Protein 1EYQ (pdb70)

Nearest PDB structures (foldseek):
  1eyp-assembly1_A  TM=1.001E+00  e=5.821E-42  Medicago sativa
  6cjn-assembly2_B  TM=1.002E+00  e=1.752E-41  Medicago sativa
  6cjo-assembly2_B  TM=1.001E+00  e=3.315E-41  Medicago sativa
  1jx1-assembly3_C  TM=9.988E-01  e=2.481E-41  Medicago sativa
  1jx0-assembly1_A  TM=1.001E+00  e=5.451E-39  Medicago sativa

Solvent-accessible surface area: 17528 Å² total; per-residue (Å²): 132,49,86,47,35,84,12,78,143,22,97,0,50,24,80,24,78,3,56,56,50,55,73,37,1,13,0,0,0,7,4,56,44,26,68,98,88,158,75,88,110,52,56,40,6,0,10,0,0,4,0,11,69,90,0,35,81,14,3,26,74,5,15,109,65,60,51,31,128,68,0,70,140,31,76,5,0,6,36,4,0,3,48,2,22,1,1,1,6,1,10,2,0,1,34,107,98,26,32,0,62,99,21,1,149,100,21,38,78,79,0,32,62,35,1,128,66,25,44,22,67,38,116,48,4,38,120,10,9,92,102,0,11,85,16,0,116,114,29,73,0,50,82,16,0,0,0,7,1,24,5,8,14,35,0,14,1,0,0,3,33,7,114,69,52,70,42,27,127,176,39,66,20,68,0,78,2,30,13,0,2,22,0,1,0,36,33,13,0,1,77,138,8,144,44,48,42,0,26,141,28,0,2,66,38,0,16,52,29,4,77,172,122,34,88,57,36,85,13,78,146,20,107,0,46,27,94,22,82,4,73,52,44,55,69,35,1,16,0,0,0,7,7,53,53,31,95,89,77,162,80,76,107,32,62,36,11,0,7,0,0,4,0,13,73,93,0,19,79,11,4,25,67,10,17,117,72,65,51,29,124,69,0,71,139,31,77,6,0,4,37,3,0,2,49,2,22,1,1,2,5,1,4,1,0,1,38,118,102,24,28,0,62,97,21,1,140,118,20,36,84,58,0,29,60,28,0,128,57,28,41,24,67,38,115,49,4,39,117,9,9,95,101,0,13,85,16,0,110,117,31,76,1,60,86,18,1,0,0,7,0,31,6,4,15,39,0,13,0,0,0,3,36,7,124,69,53,64,33,25,127,159,39,67,18,73,1,85,3,30,12,0,2,21,0,0,0,38,31,14,1,0,77,133,12,136,42,50,40,0,23,137,28,0,2,66,33,0,22,56,18,2,90,137

Radius of gyration: 22.25 Å; Cα contacts (8 Å, |Δi|>4): 937; chains: 2; bounding box: 48×64×59 Å

Organism: Medicago sativa (NCBI:txid3879)

Secondary structure (DSSP, 8-state):
----EEETTEEE-SEEE-TTT--EEEEEEEEEEEEEETTEEEEEEEEEEEEETTHHHHHHHHHTT--HHHHHT-HHHHHHHHH-SS-EEEEEEESS-EEHHHHHHHHHHHHHHHHHHTT---HHHHHHHHHHHHHHTT-EE-TT-EEEEEEETTTEEEEEEESSSSPPSS-SEEEE-HHHHHHHHHHHHSTT----HHHHHHHHHHHHHHH-/----EEETTEEE-SEEE-TTT--EEEEEEEEEEE--BTTB--EEEEEEEEEETTHHHHHHHHHTT--HHHHHT-HHHHHHHHHSSS-EEEEEEESS-EEHHHHHHHHHHHHHHHHHHTT--SHHHHHHHHHHHHHHTT-EE-TT-EEEEEEETTTEEEEEEESSSSPPSS-SEEEE-HHHHHHHHHHHHSTT----HHHHHHHHHHHHHHT-

Foldseek 3Di:
DQQWDADLNQIGGQKDAALAPRFIWGWLFKAFQADQDPNRGDTWKIKTKTWTPCLLVQLLVPPAPPALVRLLVDQVNVVCRLLPQTKMKMKIFTPAKDALLRVLVVLLVQLQCVCVVVVHCDPLNVVLSVVVSVLRHVGIHHGQKMWMWIQHSQQKTFIQTGNHRDGDSDTSDIRRGNSSSSSNVCCVQHPPNPDCRSSSSNSNRSNVSSND/DFAWDADLNAIGGQKDAALAPRFIWGWLAKAFDADADPRRGDTWKIKTKTWTLCLLVQLLVPCAPPALVRQLPDLVSVVCRLLPQTKMKMKIFTQAKFQLLRVVVVLLVQLQVVCVVVPNCDPLNVVLSVQVNVLRHVGIHHGQKMWMWIQHSQQKTFIATGNHRDHDSDTSDIRRGNSSSRSNVCCVPHPPNPPCRSSSSNSHPSNVSSND

InterPro domains:
  IPR016087 Chalcone isomerase [PF02431] (10-212)
  IPR016088 Chalcone isomerase, 3-layer sandwich [G3DSA:3.50.70.10] (10-191)
  IPR016089 Chalcone isomerase, orthogonal bundle domain superfamily [G3DSA:1.10.890.20] (58-211)
  IPR036298 Chalcone isomerase superfamily [SSF54626] (5-214)
  IPR044164 Chalcone--flavonone isomerase [PTHR28039] (2-215)

Sequence (424 aa):
SITAITVENLEYPAVVTSPVTGKSYFLGGAGERGLTIEGNFIKFTAIGVYLEDIAVASLAAKWKGKSSEELLETLDFYRDIISGPFEKLIRGSKIRELSGPEYSRKVMENCVAHLKSVGTYGDAEAEAMQKFAEAFKPVNFPPGASVFYRQSPDGILGLSFSPDTSIPEKEAALIENKAVSSAVLETMIGEHAVSPDLKRCLAARLPALLNESITAITVENLEYPAVVTSPVTGKSYFLGGAGERGLTIEGNFIKFTAIGVYLEDIAVASLAAKWKGKSSEELLETLDFYRDIISGPFEKLIRGSKIRELSGPEYSRKVMENCVAHLKSVGTYGDAEAEAMQKFAEAFKPVNFPPGASVFYRQSPDGILGLSFSPDTSIPEKEAALIENKAVSSAVLETMIGEHAVSPDLKRCLAARLPALLNE

CATH classification: 1.10.890.20 (+1 more: 3.50.70.10)

Structure (mmCIF, N/CA/C/O backbone):
data_1EYQ
#
_entry.id   1EYQ
#
_cell.length_a   88.624
_cell.length_b   88.624
_cell.length_c   350.369
_cell.angle_alpha   90.00
_cell.angle_beta   90.00
_cell.angle_gamma   120.00
#
_symmetry.space_group_name_H-M   'P 65 2 2'
#
loop_
_entity.id
_entity.type
_entity.pdbx_description
1 polymer 'CHALCONE-FLAVONONE ISOMERASE 1'
2 non-polymer 'SULFATE ION'
3 non-polymer NARINGENIN
4 water water
#
loop_
_atom_site.group_PDB
_atom_site.id
_atom_site.type_symbol
_atom_site.label_atom_id
_atom_site.label_alt_id
_atom_site.label_comp_id
_atom_site.label_asym_id
_atom_site.label_entity_id
_atom_site.label_seq_id
_atom_site.pdbx_PDB_ins_code
_atom_site.Cartn_x
_atom_site.Cartn_y
_atom_site.Cartn_z
_atom_site.occupancy
_atom_site.B_iso_or_equiv
_atom_site.auth_seq_id
_atom_site.auth_comp_id
_atom_site.auth_asym_id
_atom_site.auth_atom_id
_atom_site.pdbx_PDB_model_num
ATOM 1 N N . SER A 1 4 ? 0.637 21.623 48.600 1.00 67.80 4 SER A N 1
ATOM 2 C CA . SER A 1 4 ? 1.205 22.987 48.386 1.00 67.75 4 SER A CA 1
ATOM 3 C C . SER A 1 4 ? 2.569 22.924 47.696 1.00 67.57 4 SER A C 1
ATOM 4 O O . SER A 1 4 ? 3.457 23.749 47.948 1.00 67.60 4 SER A O 1
ATOM 7 N N . ILE A 1 5 ? 2.718 21.924 46.829 1.00 67.22 5 ILE A N 1
ATOM 8 C CA . ILE A 1 5 ? 3.933 21.713 46.044 1.00 66.80 5 ILE A CA 1
ATOM 9 C C . ILE A 1 5 ? 3.731 22.543 44.776 1.00 66.40 5 ILE A C 1
ATOM 10 O O . ILE A 1 5 ? 2.987 22.154 43.877 1.00 66.38 5 ILE A O 1
ATOM 15 N N . THR A 1 6 ? 4.382 23.700 44.723 1.00 65.89 6 THR A N 1
ATOM 16 C CA . THR A 1 6 ? 4.247 24.615 43.594 1.00 65.37 6 THR A CA 1
ATOM 17 C C . THR A 1 6 ? 5.149 24.331 42.402 1.00 65.02 6 THR A C 1
ATOM 18 O O . THR A 1 6 ? 5.990 23.432 42.429 1.00 64.94 6 THR A O 1
ATOM 22 N N . ALA A 1 7 ? 4.947 25.113 41.347 1.00 64.56 7 ALA A N 1
ATOM 23 C CA . ALA A 1 7 ? 5.747 25.001 40.141 1.00 64.14 7 ALA A CA 1
ATOM 24 C C . ALA A 1 7 ? 6.848 26.040 40.294 1.00 63.80 7 ALA A C 1
ATOM 25 O O . ALA A 1 7 ? 6.735 26.954 41.114 1.00 63.75 7 ALA A O 1
ATOM 27 N N . ILE A 1 8 ? 7.917 25.894 39.524 1.00 63.43 8 ILE A N 1
ATOM 28 C CA . ILE A 1 8 ? 9.020 26.841 39.589 1.00 63.05 8 ILE A CA 1
ATOM 29 C C . ILE A 1 8 ? 9.397 27.283 38.186 1.00 62.84 8 ILE A C 1
ATOM 30 O O . ILE A 1 8 ? 9.495 26.467 37.272 1.00 62.74 8 ILE A O 1
ATOM 35 N N . THR A 1 9 ? 9.598 28.581 38.015 1.00 62.62 9 THR A N 1
ATOM 36 C CA . THR A 1 9 ? 9.984 29.104 36.716 1.00 62.45 9 THR A CA 1
ATOM 37 C C . THR A 1 9 ? 11.393 29.664 36.802 1.00 62.27 9 THR A C 1
ATOM 38 O O . THR A 1 9 ? 11.708 30.455 37.689 1.00 62.24 9 THR A O 1
ATOM 42 N N . VAL A 1 10 ? 12.244 29.225 35.885 1.00 62.10 10 VAL A N 1
ATOM 43 C CA . VAL A 1 10 ? 13.624 29.681 35.835 1.00 61.94 10 VAL A CA 1
ATOM 44 C C . VAL A 1 10 ? 13.863 30.310 34.469 1.00 61.89 10 VAL A C 1
ATOM 45 O O . VAL A 1 10 ? 13.782 29.627 33.448 1.00 61.89 10 VAL A O 1
ATOM 49 N N . GLU A 1 11 ? 14.148 31.608 34.453 1.00 61.82 11 GLU A N 1
ATOM 50 C CA . GLU A 1 11 ? 14.390 32.314 33.201 1.00 61.74 11 GLU A CA 1
ATOM 51 C C . GLU A 1 11 ? 13.310 32.001 32.173 1.00 61.59 11 GLU A C 1
ATOM 52 O O . GLU A 1 11 ? 13.609 31.632 31.039 1.00 61.66 11 GLU A O 1
ATOM 58 N N . ASN A 1 12 ? 12.054 32.132 32.583 1.00 61.41 12 ASN A N 1
ATOM 59 C CA . ASN A 1 12 ? 10.922 31.878 31.698 1.00 61.23 12 ASN A CA 1
ATOM 60 C C . ASN A 1 12 ? 10.728 30.408 31.330 1.00 60.92 12 ASN A C 1
ATOM 61 O O . ASN A 1 12 ? 9.832 30.075 30.559 1.00 60.93 12 ASN A O 1
ATOM 66 N N . LEU A 1 13 ? 11.576 29.536 31.865 1.00 60.46 13 LEU A N 1
ATOM 67 C CA . LEU A 1 13 ? 11.451 28.103 31.612 1.00 60.03 13 LEU A CA 1
ATOM 68 C C . LEU A 1 13 ? 10.690 27.559 32.813 1.00 59.78 13 LEU A C 1
ATOM 69 O O . LEU A 1 13 ? 11.206 27.551 33.930 1.00 59.74 13 LEU A O 1
ATOM 74 N N . GLU A 1 14 ? 9.460 27.115 32.595 1.00 59.52 14 GLU A N 1
ATOM 75 C CA . GLU A 1 14 ? 8.664 26.616 33.705 1.00 59.29 14 GLU A CA 1
ATOM 76 C C . GLU A 1 14 ? 8.818 25.133 33.989 1.00 58.89 14 GLU A C 1
ATOM 77 O O . GLU A 1 14 ? 8.951 24.315 33.078 1.00 58.84 14 GLU A O 1
ATOM 83 N N . TYR A 1 15 ? 8.796 24.811 35.276 1.00 58.40 15 TYR A N 1
ATOM 84 C CA . TYR A 1 15 ? 8.894 23.442 35.750 1.00 58.01 15 TYR A CA 1
ATOM 85 C C . TYR A 1 15 ? 7.618 23.132 36.516 1.00 57.93 15 TYR A C 1
ATOM 86 O O . TYR A 1 15 ? 7.439 23.577 37.647 1.00 57.80 15 TYR A O 1
ATOM 95 N N . PRO A 1 16 ? 6.703 22.379 35.891 1.00 57.97 16 PRO A N 1
ATOM 96 C CA . PRO A 1 16 ? 5.429 22.005 36.514 1.00 58.06 16 PRO A CA 1
ATOM 97 C C . PRO A 1 16 ? 5.666 21.351 37.872 1.00 58.14 16 PRO A C 1
ATOM 98 O O . PRO A 1 16 ? 6.686 20.694 38.081 1.00 58.11 16 PRO A O 1
ATOM 102 N N . ALA A 1 17 ? 4.722 21.532 38.789 1.00 58.25 17 ALA A N 1
ATOM 103 C CA . ALA A 1 17 ? 4.839 20.957 40.123 1.00 58.39 17 ALA A CA 1
ATOM 104 C C . ALA A 1 17 ? 4.872 19.435 40.067 1.00 58.46 17 ALA A C 1
ATOM 105 O O . ALA A 1 17 ? 5.458 18.786 40.932 1.00 58.51 17 ALA A O 1
ATOM 107 N N . VAL A 1 18 ? 4.242 18.872 39.045 1.00 58.58 18 VAL A N 1
ATOM 108 C CA . VAL A 1 18 ? 4.183 17.425 38.882 1.00 58.75 18 VAL A CA 1
ATOM 109 C C . VAL A 1 18 ? 4.296 17.049 37.412 1.00 58.83 18 VAL A C 1
ATOM 110 O O . VAL A 1 18 ? 3.944 17.835 36.535 1.00 58.87 18 VAL A O 1
ATOM 114 N N . VAL A 1 19 ? 4.800 15.850 37.147 1.00 58.92 19 VAL A N 1
ATOM 115 C CA . VAL A 1 19 ? 4.942 15.359 35.782 1.00 59.03 19 VAL A CA 1
ATOM 116 C C . VAL A 1 19 ? 4.863 13.841 35.794 1.00 59.13 19 VAL A C 1
ATOM 117 O O . VAL A 1 19 ? 5.164 13.207 36.808 1.00 59.11 19 VAL A O 1
ATOM 121 N N . THR A 1 20 ? 4.456 13.266 34.666 1.00 59.26 20 THR A N 1
ATOM 122 C CA . THR A 1 20 ? 4.350 11.817 34.529 1.00 59.38 20 THR A CA 1
ATOM 123 C C . THR A 1 20 ? 5.258 11.353 33.395 1.00 59.42 20 THR A C 1
ATOM 124 O O . THR A 1 20 ? 5.264 11.943 32.317 1.00 59.50 20 THR A O 1
ATOM 128 N N . SER A 1 21 ? 6.032 10.301 33.640 1.00 59.49 21 SER A N 1
ATOM 129 C CA . SER A 1 21 ? 6.943 9.784 32.625 1.00 59.51 21 SER A CA 1
ATOM 130 C C . SER A 1 21 ? 6.247 8.942 31.566 1.00 59.51 21 SER A C 1
ATOM 131 O O . SER A 1 21 ? 5.539 7.989 31.884 1.00 59.49 21 SER A O 1
ATOM 134 N N . PRO A 1 22 ? 6.427 9.299 30.287 1.00 59.53 22 PRO A N 1
ATOM 135 C CA . PRO A 1 22 ? 5.805 8.540 29.199 1.00 59.44 22 PRO A CA 1
ATOM 136 C C . PRO A 1 22 ? 6.576 7.232 29.029 1.00 59.35 22 PRO A C 1
ATOM 137 O O . PRO A 1 22 ? 6.142 6.322 28.321 1.00 59.29 22 PRO A O 1
ATOM 141 N N . VAL A 1 23 ? 7.722 7.152 29.701 1.00 59.24 23 VAL A N 1
ATOM 142 C CA . VAL A 1 23 ? 8.586 5.980 29.632 1.00 59.12 23 VAL A CA 1
ATOM 143 C C . VAL A 1 23 ? 8.272 4.924 30.689 1.00 59.03 23 VAL A C 1
ATOM 144 O O . VAL A 1 23 ? 8.253 3.731 30.393 1.00 59.06 23 VAL A O 1
ATOM 148 N N . THR A 1 24 ? 8.019 5.362 31.918 1.00 58.90 24 THR A N 1
ATOM 149 C CA . THR A 1 24 ? 7.748 4.432 33.008 1.00 58.69 24 THR A CA 1
ATOM 150 C C . THR A 1 24 ? 6.345 4.544 33.595 1.00 58.51 24 THR A C 1
ATOM 151 O O . THR A 1 24 ? 5.917 3.675 34.356 1.00 58.54 24 THR A O 1
ATOM 155 N N . GLY A 1 25 ? 5.636 5.612 33.252 1.00 58.25 25 GLY A N 1
ATOM 156 C CA . GLY A 1 25 ? 4.293 5.791 33.775 1.00 57.90 25 GLY A CA 1
ATOM 157 C C . GLY A 1 25 ? 4.290 6.303 35.205 1.00 57.62 25 GLY A C 1
ATOM 158 O O . GLY A 1 25 ? 3.239 6.623 35.764 1.00 57.68 25 GLY A O 1
ATOM 159 N N . LYS A 1 26 ? 5.472 6.383 35.805 1.00 57.25 26 LYS A N 1
ATOM 160 C CA . LYS A 1 26 ? 5.592 6.862 37.174 1.00 56.78 26 LYS A CA 1
ATOM 161 C C . LYS A 1 26 ? 5.354 8.368 37.224 1.00 56.40 26 LYS A C 1
ATOM 162 O O . LYS A 1 26 ? 5.589 9.078 36.243 1.00 56.47 26 LYS A O 1
ATOM 168 N N . SER A 1 27 ? 4.860 8.853 38.357 1.00 55.84 27 SER A N 1
ATOM 169 C CA . SER A 1 27 ? 4.607 10.282 38.512 1.00 55.24 27 SER A CA 1
ATOM 170 C C . SER A 1 27 ? 5.619 10.866 39.491 1.00 54.61 27 SER A C 1
ATOM 171 O O . SER A 1 27 ? 6.023 10.197 40.443 1.00 54.55 27 SER A O 1
ATOM 174 N N . TYR A 1 28 ? 6.032 12.108 39.252 1.00 53.92 28 TYR A N 1
ATOM 175 C CA . TYR A 1 28 ? 7.010 12.759 40.120 1.00 53.08 28 TYR A CA 1
ATOM 176 C C . TYR A 1 28 ? 6.550 14.146 40.541 1.00 52.56 28 TYR A C 1
ATOM 177 O O . TYR A 1 28 ? 5.671 14.743 39.916 1.00 52.53 28 TYR A O 1
ATOM 186 N N . PHE A 1 29 ? 7.155 14.658 41.606 1.00 51.84 29 PHE A N 1
ATOM 187 C CA . PHE A 1 29 ? 6.837 15.992 42.082 1.00 51.21 29 PHE A CA 1
ATOM 188 C C . PHE A 1 29 ? 8.126 16.801 42.004 1.00 50.74 29 PHE A C 1
ATOM 189 O O . PHE A 1 29 ? 9.218 16.260 42.184 1.00 50.60 29 PHE A O 1
ATOM 197 N N . LEU A 1 30 ? 8.003 18.087 41.710 1.00 50.27 30 LEU A N 1
ATOM 198 C CA . LEU A 1 30 ? 9.172 18.951 41.601 1.00 49.82 30 LEU A CA 1
ATOM 199 C C . LEU A 1 30 ? 9.874 19.111 42.945 1.00 49.54 30 LEU A C 1
ATOM 200 O O . LEU A 1 30 ? 9.311 19.671 43.887 1.00 49.44 30 LEU A O 1
ATOM 205 N N . GLY A 1 31 ? 11.106 18.613 43.024 1.00 49.23 31 GLY A N 1
ATOM 206 C CA . GLY A 1 31 ? 11.866 18.724 44.257 1.00 48.92 31 GLY A CA 1
ATOM 207 C C . GLY A 1 31 ? 12.561 20.067 44.333 1.00 48.73 31 GLY A C 1
ATOM 208 O O . GLY A 1 31 ? 12.777 20.617 45.414 1.00 48.72 31 GLY A O 1
ATOM 209 N N . GLY A 1 32 ? 12.904 20.601 43.167 1.00 48.61 32 GLY A N 1
ATOM 210 C CA . GLY A 1 32 ? 13.571 21.885 43.091 1.00 48.42 32 GLY A CA 1
ATOM 211 C C . GLY A 1 32 ? 14.033 22.199 41.681 1.00 48.30 32 GLY A C 1
ATOM 212 O O . GLY A 1 32 ? 14.156 21.306 40.841 1.00 48.08 32 GLY A O 1
ATOM 213 N N . ALA A 1 33 ? 14.278 23.479 41.422 1.00 48.27 33 ALA A N 1
ATOM 214 C CA . ALA A 1 33 ? 14.738 23.938 40.118 1.00 48.30 33 ALA A CA 1
ATOM 215 C C . ALA A 1 33 ? 15.704 25.094 40.314 1.00 48.37 33 ALA A C 1
ATOM 216 O O . ALA A 1 33 ? 15.560 25.884 41.247 1.00 48.48 33 ALA A O 1
ATOM 218 N N . GLY A 1 34 ? 16.694 25.186 39.437 1.00 48.42 34 GLY A N 1
ATOM 219 C CA . GLY A 1 34 ? 17.667 26.252 39.529 1.00 48.50 34 GLY A CA 1
ATOM 220 C C . GLY A 1 34 ? 18.320 26.486 38.181 1.00 48.60 34 GLY A C 1
ATOM 221 O O . GLY A 1 34 ? 17.731 26.209 37.132 1.00 48.47 34 GLY A O 1
ATOM 222 N N . GLU A 1 35 ? 19.550 26.984 38.208 1.00 48.66 35 GLU A N 1
ATOM 223 C CA . GLU A 1 35 ? 20.268 27.255 36.980 1.00 48.81 35 GLU A CA 1
ATOM 224 C C . GLU A 1 35 ? 21.724 26.865 37.061 1.00 48.56 35 GLU A C 1
ATOM 225 O O . GLU A 1 35 ? 22.319 26.835 38.137 1.00 48.49 35 GLU A O 1
ATOM 231 N N . ARG A 1 36 ? 22.294 26.557 35.906 1.00 48.31 36 ARG A N 1
ATOM 232 C CA . ARG A 1 36 ? 23.692 26.184 35.814 1.00 48.10 36 ARG A CA 1
ATOM 233 C C . ARG A 1 36 ? 24.256 26.954 34.648 1.00 48.05 36 ARG A C 1
ATOM 234 O O . ARG A 1 36 ? 23.530 27.321 33.721 1.00 47.90 36 ARG A O 1
ATOM 242 N N . GLY A 1 37 ? 25.553 27.201 34.706 1.00 47.95 37 GLY A N 1
ATOM 243 C CA . GLY A 1 37 ? 26.202 27.934 33.646 1.00 47.99 37 GLY A CA 1
ATOM 244 C C . GLY A 1 37 ? 27.680 27.972 33.926 1.00 47.99 37 GLY A C 1
ATOM 245 O O . GLY A 1 37 ? 28.225 27.045 34.519 1.00 47.95 37 GLY A O 1
ATOM 246 N N . LEU A 1 38 ? 28.328 29.052 33.510 1.00 47.97 38 LEU A N 1
ATOM 247 C CA . LEU A 1 38 ? 29.757 29.190 33.723 1.00 47.98 38 LEU A CA 1
ATOM 248 C C . LEU A 1 38 ? 30.071 30.533 34.361 1.00 47.94 38 LEU A C 1
ATOM 249 O O . LEU A 1 38 ? 29.368 31.521 34.145 1.00 47.77 38 LEU A O 1
ATOM 254 N N . THR A 1 39 ? 31.114 30.554 35.178 1.00 47.97 39 THR A N 1
ATOM 255 C CA . THR A 1 39 ? 31.544 31.794 35.797 1.00 48.05 39 THR A CA 1
ATOM 256 C C . THR A 1 39 ? 32.697 32.254 34.919 1.00 48.04 39 THR A C 1
ATOM 257 O O . THR A 1 39 ? 33.765 31.642 34.902 1.00 48.00 39 THR A O 1
ATOM 261 N N . ILE A 1 40 ? 32.452 33.313 34.160 1.00 48.10 40 ILE A N 1
ATOM 262 C CA . ILE A 1 40 ? 33.452 33.854 33.249 1.00 48.20 40 ILE A CA 1
ATOM 263 C C . ILE A 1 40 ? 33.858 35.241 33.732 1.00 48.15 40 ILE A C 1
ATOM 264 O O . ILE A 1 40 ? 33.030 36.156 33.785 1.00 48.07 40 ILE A O 1
ATOM 269 N N . GLU A 1 41 ? 35.131 35.389 34.085 1.00 48.08 41 GLU A N 1
ATOM 270 C CA . GLU A 1 41 ? 35.644 36.665 34.569 1.00 47.96 41 GLU A CA 1
ATOM 271 C C . GLU A 1 41 ? 34.816 37.137 35.754 1.00 47.62 41 GLU A C 1
ATOM 272 O O . GLU A 1 41 ? 34.394 38.290 35.804 1.00 47.61 41 GLU A O 1
ATOM 278 N N . GLY A 1 42 ? 34.575 36.234 36.700 1.00 47.21 42 GLY A N 1
ATOM 279 C CA . GLY A 1 42 ? 33.805 36.586 37.881 1.00 46.69 42 GLY A CA 1
ATOM 280 C C . GLY A 1 42 ? 32.329 36.848 37.638 1.00 46.35 42 GLY A C 1
ATOM 281 O O . GLY A 1 42 ? 31.622 37.266 38.555 1.00 46.46 42 GLY A O 1
ATOM 282 N N . ASN A 1 43 ? 31.861 36.603 36.415 1.00 45.84 43 ASN A N 1
ATOM 283 C CA . ASN A 1 43 ? 30.458 36.809 36.057 1.00 45.29 43 ASN A CA 1
ATOM 284 C C . ASN A 1 43 ? 29.760 35.479 35.813 1.00 45.05 43 ASN A C 1
ATOM 285 O O . ASN A 1 43 ? 30.271 34.628 35.083 1.00 44.95 43 ASN A O 1
ATOM 290 N N . PHE A 1 44 ? 28.592 35.296 36.421 1.00 44.77 44 PHE A N 1
ATOM 291 C CA . PHE A 1 44 ? 27.856 34.062 36.218 1.00 44.54 44 PHE A CA 1
ATOM 292 C C . PHE A 1 44 ? 27.100 34.142 34.904 1.00 44.28 44 PHE A C 1
ATOM 293 O O . PHE A 1 44 ? 26.204 34.968 34.739 1.00 44.16 44 PHE A O 1
ATOM 301 N N . ILE A 1 45 ? 27.477 33.284 33.967 1.00 44.04 45 ILE A N 1
ATOM 302 C CA . ILE A 1 45 ? 26.825 33.245 32.670 1.00 43.98 45 ILE A CA 1
ATOM 303 C C . ILE A 1 45 ? 25.924 32.016 32.678 1.00 44.04 45 ILE A C 1
ATOM 304 O O . ILE A 1 45 ? 26.402 30.882 32.703 1.00 43.96 45 ILE A O 1
ATOM 309 N N . LYS A 1 46 ? 24.620 32.260 32.685 1.00 44.19 46 LYS A N 1
ATOM 310 C CA . LYS A 1 46 ? 23.632 31.191 32.713 1.00 44.41 46 LYS A CA 1
ATOM 311 C C . LYS A 1 46 ? 23.540 30.499 31.359 1.00 44.31 46 LYS A C 1
ATOM 312 O O . LYS A 1 46 ? 23.489 31.161 30.326 1.00 44.22 46 LYS A O 1
ATOM 318 N N . PHE A 1 47 ? 23.517 29.169 31.376 1.00 44.11 47 PHE A N 1
ATOM 319 C CA . PHE A 1 47 ? 23.410 28.391 30.151 1.00 44.14 47 PHE A CA 1
ATOM 320 C C . PHE A 1 47 ? 22.194 27.484 30.150 1.00 44.13 47 PHE A C 1
ATOM 321 O O . PHE A 1 47 ? 21.664 27.152 29.086 1.00 44.05 47 PHE A O 1
ATOM 329 N N . THR A 1 48 ? 21.743 27.077 31.330 1.00 44.21 48 THR A N 1
ATOM 330 C CA . THR A 1 48 ? 20.590 26.200 31.393 1.00 44.44 48 THR A CA 1
ATOM 331 C C . THR A 1 48 ? 19.872 26.252 32.727 1.00 44.49 48 THR A C 1
ATOM 332 O O . THR A 1 48 ? 20.429 26.671 33.745 1.00 44.53 48 THR A O 1
ATOM 336 N N . ALA A 1 49 ? 18.632 25.829 32.645 1.00 44.62 49 ALA A N 1
ATOM 337 C CA . ALA A 1 49 ? 17.776 25.675 33.808 1.00 44.66 49 ALA A CA 1
ATOM 338 C C . ALA A 1 49 ? 17.813 24.200 34.146 1.00 44.73 49 ALA A C 1
ATOM 339 O O . ALA A 1 49 ? 18.029 23.352 33.271 1.00 44.64 49 ALA A O 1
ATOM 341 N N . ILE A 1 50 ? 17.632 23.894 35.396 1.00 44.80 50 ILE A N 1
ATOM 342 C CA . ILE A 1 50 ? 17.630 22.501 35.823 1.00 45.04 50 ILE A CA 1
ATOM 343 C C . ILE A 1 50 ? 16.547 22.281 36.849 1.00 44.88 50 ILE A C 1
ATOM 344 O O . ILE A 1 50 ? 16.352 23.097 37.749 1.00 44.85 50 ILE A O 1
ATOM 349 N N . GLY A 1 51 ? 15.841 21.174 36.700 1.00 44.82 51 GLY A N 1
ATOM 350 C CA . GLY A 1 51 ? 14.792 20.836 37.637 1.00 44.61 51 GLY A CA 1
ATOM 351 C C . GLY A 1 51 ? 14.951 19.380 38.020 1.00 44.59 51 GLY A C 1
ATOM 352 O O . GLY A 1 51 ? 15.251 18.535 37.175 1.00 44.53 51 GLY A O 1
ATOM 353 N N . VAL A 1 52 ? 14.772 19.086 39.301 1.00 44.48 52 VAL A N 1
ATOM 354 C CA . VAL A 1 52 ? 14.881 17.721 39.780 1.00 44.45 52 VAL A CA 1
ATOM 355 C C . VAL A 1 52 ? 13.527 17.233 40.267 1.00 44.39 52 VAL A C 1
ATOM 356 O O . VAL A 1 52 ? 12.932 17.822 41.170 1.00 44.42 52 VAL A O 1
ATOM 360 N N . TYR A 1 53 ? 13.035 16.167 39.649 1.00 44.36 53 TYR A N 1
ATOM 361 C CA . TYR A 1 53 ? 11.764 15.585 40.053 1.00 44.38 53 TYR A CA 1
ATOM 362 C C . TYR A 1 53 ? 12.019 14.294 40.809 1.00 44.31 53 TYR A C 1
ATOM 363 O O . TYR A 1 53 ? 12.924 13.535 40.473 1.00 44.16 53 TYR A O 1
ATOM 372 N N . LEU A 1 54 ? 11.222 14.057 41.842 1.00 44.38 54 LEU A N 1
ATOM 373 C CA . LEU A 1 54 ? 11.360 12.846 42.630 1.00 44.58 54 LEU A CA 1
ATOM 374 C C . LEU A 1 54 ? 10.067 12.055 42.488 1.00 44.72 54 LEU A C 1
ATOM 375 O O . LEU A 1 54 ? 8.980 12.634 42.499 1.00 44.65 54 LEU A O 1
ATOM 380 N N . GLU A 1 55 ? 10.182 10.740 42.340 1.00 44.92 55 GLU A N 1
ATOM 381 C CA . GLU A 1 55 ? 8.999 9.905 42.202 1.00 45.23 55 GLU A CA 1
ATOM 382 C C . GLU A 1 55 ? 8.118 10.141 43.422 1.00 45.38 55 GLU A C 1
ATOM 383 O O . GLU A 1 55 ? 8.619 10.341 44.528 1.00 45.30 55 GLU A O 1
ATOM 389 N N . ASP A 1 56 ? 6.805 10.133 43.221 1.00 45.67 56 ASP A N 1
ATOM 390 C CA . ASP A 1 56 ? 5.875 10.365 44.320 1.00 45.96 56 ASP A CA 1
ATOM 391 C C . ASP A 1 56 ? 6.178 9.531 45.565 1.00 45.79 56 ASP A C 1
ATOM 392 O O . ASP A 1 56 ? 6.049 10.014 46.690 1.00 45.83 56 ASP A O 1
ATOM 397 N N . ILE A 1 57 ? 6.605 8.290 45.371 1.00 45.59 57 ILE A N 1
ATOM 398 C CA . ILE A 1 57 ? 6.904 7.422 46.505 1.00 45.50 57 ILE A CA 1
ATOM 399 C C . ILE A 1 57 ? 8.107 7.875 47.339 1.00 45.50 57 ILE A C 1
ATOM 400 O O . ILE A 1 57 ? 8.345 7.355 48.428 1.00 45.45 57 ILE A O 1
ATOM 405 N N . ALA A 1 58 ? 8.861 8.847 46.837 1.00 45.47 58 ALA A N 1
ATOM 406 C CA . ALA A 1 58 ? 10.025 9.338 47.569 1.00 45.46 58 ALA A CA 1
ATOM 407 C C . ALA A 1 58 ? 9.636 9.852 48.956 1.00 45.54 58 ALA A C 1
ATOM 408 O O . ALA A 1 58 ? 10.403 9.735 49.915 1.00 45.38 58 ALA A O 1
ATOM 410 N N . VAL A 1 59 ? 8.433 10.414 49.053 1.00 45.66 59 VAL A N 1
ATOM 411 C CA . VAL A 1 59 ? 7.933 10.963 50.310 1.00 45.90 59 VAL A CA 1
ATOM 412 C C . VAL A 1 59 ? 7.911 9.917 51.418 1.00 45.95 59 VAL A C 1
ATOM 413 O O . VAL A 1 59 ? 8.474 10.132 52.493 1.00 46.04 59 VAL A O 1
ATOM 417 N N . ALA A 1 60 ? 7.259 8.789 51.156 1.00 46.03 60 ALA A N 1
ATOM 418 C CA . ALA A 1 60 ? 7.176 7.706 52.132 1.00 46.13 60 ALA A CA 1
ATOM 419 C C . ALA A 1 60 ? 8.567 7.181 52.487 1.00 46.26 60 ALA A C 1
ATOM 420 O O . ALA A 1 60 ? 8.842 6.844 53.642 1.00 46.27 60 ALA A O 1
ATOM 422 N N . SER A 1 61 ? 9.441 7.105 51.487 1.00 46.37 61 SER A N 1
ATOM 423 C CA . SER A 1 61 ? 10.800 6.613 51.695 1.00 46.45 61 SER A CA 1
ATOM 424 C C . SER A 1 61 ? 11.634 7.534 52.584 1.00 46.70 61 SER A C 1
ATOM 425 O O . SER A 1 61 ? 12.381 7.074 53.445 1.00 46.61 61 SER A O 1
ATOM 428 N N . LEU A 1 62 ? 11.504 8.838 52.366 1.00 47.06 62 LEU A N 1
ATOM 429 C CA . LEU A 1 62 ? 12.264 9.824 53.124 1.00 47.50 62 LEU A CA 1
ATOM 430 C C . LEU A 1 62 ? 11.645 10.181 54.475 1.00 47.94 62 LEU A C 1
ATOM 431 O O . LEU A 1 62 ? 12.342 10.636 55.382 1.00 47.96 62 LEU A O 1
ATOM 436 N N . ALA A 1 63 ? 10.341 9.959 54.606 1.00 48.47 63 ALA A N 1
ATOM 437 C CA . ALA A 1 63 ? 9.609 10.281 55.829 1.00 49.01 63 ALA A CA 1
ATOM 438 C C . ALA A 1 63 ? 10.248 9.812 57.134 1.00 49.39 63 ALA A C 1
ATOM 439 O O . ALA A 1 63 ? 10.470 10.619 58.043 1.00 49.51 63 ALA A O 1
ATOM 441 N N . ALA A 1 64 ? 10.545 8.523 57.227 1.00 49.79 64 ALA A N 1
ATOM 442 C CA . ALA A 1 64 ? 11.123 7.954 58.441 1.00 50.27 64 ALA A CA 1
ATOM 443 C C . ALA A 1 64 ? 12.273 8.767 59.020 1.00 50.57 64 ALA A C 1
ATOM 444 O O . ALA A 1 64 ? 12.213 9.230 60.164 1.00 50.74 64 ALA A O 1
ATOM 446 N N . LYS A 1 65 ? 13.314 8.954 58.226 1.00 50.78 65 LYS A N 1
ATOM 447 C CA . LYS A 1 65 ? 14.484 9.686 58.684 1.00 51.02 65 LYS A CA 1
ATOM 448 C C . LYS A 1 65 ? 14.386 11.219 58.641 1.00 51.29 65 LYS A C 1
ATOM 449 O O . LYS A 1 65 ? 15.082 11.924 59.387 1.00 51.21 65 LYS A O 1
ATOM 455 N N . TRP A 1 66 ? 13.539 11.798 57.806 1.00 51.71 66 TRP A N 1
ATOM 456 C CA . TRP A 1 66 ? 13.591 13.268 57.680 1.00 52.27 66 TRP A CA 1
ATOM 457 C C . TRP A 1 66 ? 12.255 14.010 57.942 1.00 52.82 66 TRP A C 1
ATOM 458 O O . TRP A 1 66 ? 12.147 15.225 57.735 1.00 52.83 66 TRP A O 1
ATOM 469 N N . LYS A 1 67 ? 11.219 13.328 58.404 1.00 53.49 67 LYS A N 1
ATOM 470 C CA . LYS A 1 67 ? 9.981 14.049 58.824 1.00 54.21 67 LYS A CA 1
ATOM 471 C C . LYS A 1 67 ? 10.302 14.817 60.107 1.00 54.57 67 LYS A C 1
ATOM 472 O O . LYS A 1 67 ? 11.158 14.397 60.888 1.00 54.62 67 LYS A O 1
ATOM 478 N N . GLY A 1 68 ? 9.633 15.945 60.313 1.00 54.97 68 GLY A N 1
ATOM 479 C CA . GLY A 1 68 ? 9.881 16.714 61.517 1.00 55.48 68 GLY A CA 1
ATOM 480 C C . GLY A 1 68 ? 11.142 17.567 61.493 1.00 55.79 68 GLY A C 1
ATOM 481 O O . GLY A 1 68 ? 11.321 18.427 62.351 1.00 55.94 68 GLY A O 1
ATOM 482 N N . LYS A 1 69 ? 12.024 17.344 60.528 1.00 56.06 69 LYS A N 1
ATOM 483 C CA . LYS A 1 69 ? 13.254 18.128 60.433 1.00 56.28 69 LYS A CA 1
ATOM 484 C C . LYS A 1 69 ? 12.947 19.472 59.773 1.00 56.39 69 LYS A C 1
ATOM 485 O O . LYS A 1 69 ? 12.129 19.539 58.854 1.00 56.43 69 LYS A O 1
ATOM 491 N N . SER A 1 70 ? 13.599 20.539 60.224 1.00 56.49 70 SER A N 1
ATOM 492 C CA . SER A 1 70 ? 13.356 21.849 59.627 1.00 56.59 70 SER A CA 1
ATOM 493 C C . SER A 1 70 ? 14.163 21.992 58.336 1.00 56.69 70 SER A C 1
ATOM 494 O O . SER A 1 70 ? 15.172 21.303 58.149 1.00 56.70 70 SER A O 1
ATOM 497 N N . SER A 1 71 ? 13.722 22.883 57.450 1.00 56.67 71 SER A N 1
ATOM 498 C CA . SER A 1 71 ? 14.433 23.106 56.193 1.00 56.71 71 SER A CA 1
ATOM 499 C C . SER A 1 71 ? 15.888 23.440 56.476 1.00 56.73 71 SER A C 1
ATOM 500 O O . SER A 1 71 ? 16.792 22.941 55.805 1.00 56.77 71 SER A O 1
ATOM 503 N N . GLU A 1 72 ? 16.107 24.277 57.483 1.00 56.79 72 GLU A N 1
ATOM 504 C CA . GLU A 1 72 ? 17.450 24.693 57.849 1.00 56.88 72 GLU A CA 1
ATOM 505 C C . GLU A 1 72 ? 18.281 23.479 58.246 1.00 56.65 72 GLU A C 1
ATOM 506 O O . GLU A 1 72 ? 19.474 23.402 57.934 1.00 56.67 72 GLU A O 1
ATOM 512 N N . GLU A 1 73 ? 17.645 22.534 58.931 1.00 56.31 73 GLU A N 1
ATOM 513 C CA . GLU A 1 73 ? 18.327 21.321 59.373 1.00 55.99 73 GLU A CA 1
ATOM 514 C C . GLU A 1 73 ? 18.623 20.382 58.204 1.00 55.46 73 GLU A C 1
ATOM 515 O O . GLU A 1 73 ? 19.726 19.846 58.093 1.00 55.44 73 GLU A O 1
ATOM 521 N N . LEU A 1 74 ? 17.640 20.188 57.332 1.00 54.85 74 LEU A N 1
ATOM 522 C CA . LEU A 1 74 ? 17.834 19.320 56.179 1.00 54.21 74 LEU A CA 1
ATOM 523 C C . LEU A 1 74 ? 18.966 19.869 55.327 1.00 53.75 74 LEU A C 1
ATOM 524 O O . LEU A 1 74 ? 19.890 19.141 54.975 1.00 53.62 74 LEU A O 1
ATOM 529 N N . LEU A 1 75 ? 18.917 21.165 55.041 1.00 53.20 75 LEU A N 1
ATOM 530 C CA . LEU A 1 75 ? 19.934 21.792 54.203 1.00 52.62 75 LEU A CA 1
ATOM 531 C C . LEU A 1 75 ? 21.367 21.539 54.654 1.00 52.18 75 LEU A C 1
ATOM 532 O O . LEU A 1 75 ? 22.246 21.360 53.821 1.00 52.13 75 LEU A O 1
ATOM 537 N N . GLU A 1 76 ? 21.604 21.498 55.960 1.00 51.70 76 GLU A N 1
ATOM 538 C CA . GLU A 1 76 ? 22.960 21.288 56.468 1.00 51.14 76 GLU A CA 1
ATOM 539 C C . GLU A 1 76 ? 23.295 19.810 56.670 1.00 50.46 76 GLU A C 1
ATOM 540 O O . GLU A 1 76 ? 24.387 19.481 57.134 1.00 50.48 76 GLU A O 1
ATOM 546 N N . THR A 1 77 ? 22.376 18.916 56.316 1.00 49.52 77 THR A N 1
ATOM 547 C CA . THR A 1 77 ? 22.608 17.482 56.517 1.00 48.55 77 THR A CA 1
ATOM 548 C C . THR A 1 77 ? 22.905 16.709 55.232 1.00 47.86 77 THR A C 1
ATOM 549 O O . THR A 1 77 ? 21.999 16.427 54.447 1.00 47.69 77 THR A O 1
ATOM 553 N N . LEU A 1 78 ? 24.176 16.369 55.026 1.00 46.95 78 LEU A N 1
ATOM 554 C CA . LEU A 1 78 ? 24.590 15.635 53.835 1.00 46.11 78 LEU A CA 1
ATOM 555 C C . LEU A 1 78 ? 23.825 14.322 53.664 1.00 45.56 78 LEU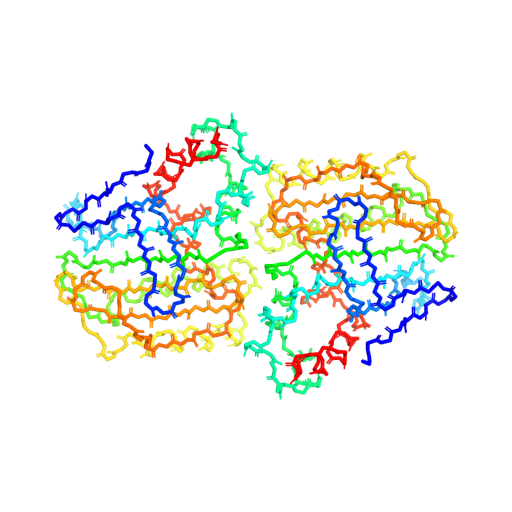 A C 1
ATOM 556 O O . LEU A 1 78 ? 23.487 13.936 52.548 1.00 45.41 78 LEU A O 1
ATOM 561 N N . ASP A 1 79 ? 23.553 13.646 54.775 1.00 44.78 79 ASP A N 1
ATOM 562 C CA . ASP A 1 79 ? 22.845 12.377 54.739 1.00 44.19 79 ASP A CA 1
ATOM 563 C C . ASP A 1 79 ? 21.507 12.534 54.029 1.00 43.87 79 ASP A C 1
ATOM 564 O O . ASP A 1 79 ? 21.081 11.650 53.287 1.00 43.79 79 ASP A O 1
ATOM 569 N N . PHE A 1 80 ? 20.847 13.663 54.268 1.00 43.46 80 PHE A N 1
ATOM 570 C CA . PHE A 1 80 ? 19.559 13.946 53.649 1.00 43.12 80 PHE A CA 1
ATOM 571 C C . PHE A 1 80 ? 19.677 13.870 52.131 1.00 42.88 80 PHE A C 1
ATOM 572 O O . PHE A 1 80 ? 18.904 13.168 51.463 1.00 42.77 80 PHE A O 1
ATOM 580 N N . TYR A 1 81 ? 20.652 14.592 51.591 1.00 42.41 81 TYR A N 1
ATOM 581 C CA . TYR A 1 81 ? 20.863 14.605 50.156 1.00 42.04 81 TYR A CA 1
ATOM 582 C C . TYR A 1 81 ? 21.316 13.254 49.635 1.00 41.73 81 TYR A C 1
ATOM 583 O O . TYR A 1 81 ? 21.047 12.914 48.484 1.00 41.56 81 TYR A O 1
ATOM 592 N N . ARG A 1 82 ? 21.989 12.472 50.476 1.00 41.49 82 ARG A N 1
ATOM 593 C CA . ARG A 1 82 ? 22.416 11.146 50.043 1.00 41.39 82 ARG A CA 1
ATOM 594 C C . ARG A 1 82 ? 21.189 10.261 49.861 1.00 41.18 82 ARG A C 1
ATOM 595 O O . ARG A 1 82 ? 21.137 9.456 48.935 1.00 41.19 82 ARG A O 1
ATOM 603 N N . ASP A 1 83 ? 20.207 10.405 50.745 1.00 40.88 83 ASP A N 1
ATOM 604 C CA . ASP A 1 83 ? 18.989 9.610 50.631 1.00 40.73 83 ASP A CA 1
ATOM 605 C C . ASP A 1 83 ? 18.236 10.017 49.377 1.00 40.62 83 ASP A C 1
ATOM 606 O O . ASP A 1 83 ? 17.642 9.182 48.709 1.00 40.71 83 ASP A O 1
ATOM 611 N N . ILE A 1 84 ? 18.259 11.303 49.055 1.00 40.36 84 ILE A N 1
ATOM 612 C CA . ILE A 1 84 ? 17.582 11.765 47.857 1.00 40.35 84 ILE A CA 1
ATOM 613 C C . ILE A 1 84 ? 18.278 11.238 46.607 1.00 40.24 84 ILE A C 1
ATOM 614 O O . ILE A 1 84 ? 17.624 10.773 45.669 1.00 40.39 84 ILE A O 1
ATOM 619 N N . ILE A 1 85 ? 19.605 11.309 46.598 1.00 39.99 85 ILE A N 1
ATOM 620 C CA . ILE A 1 85 ? 20.393 10.872 45.454 1.00 39.77 85 ILE A CA 1
ATOM 621 C C . ILE A 1 85 ? 20.306 9.377 45.202 1.00 39.75 85 ILE A C 1
ATOM 622 O O . ILE A 1 85 ? 20.106 8.936 44.067 1.00 39.69 85 ILE A O 1
ATOM 627 N N . SER A 1 86 ? 20.458 8.600 46.266 1.00 39.72 86 SER A N 1
ATOM 628 C CA . SER A 1 86 ? 20.446 7.149 46.152 1.00 39.80 86 SER A CA 1
ATOM 629 C C . SER A 1 86 ? 19.209 6.478 46.725 1.00 39.65 86 SER A C 1
ATOM 630 O O . SER A 1 86 ? 19.219 5.278 46.986 1.00 39.70 86 SER A O 1
ATOM 633 N N . GLY A 1 87 ? 18.148 7.251 46.917 1.00 39.62 87 GLY A N 1
ATOM 634 C CA . GLY A 1 87 ? 16.922 6.701 47.468 1.00 39.42 87 GLY A CA 1
ATOM 635 C C . GLY A 1 87 ? 16.271 5.701 46.537 1.00 39.31 87 GLY A C 1
ATOM 636 O O . GLY A 1 87 ? 16.462 5.760 45.323 1.00 39.13 87 GLY A O 1
ATOM 637 N N . PRO A 1 88 ? 15.490 4.762 47.089 1.00 39.33 88 PRO A N 1
ATOM 638 C CA . PRO A 1 88 ? 14.787 3.719 46.342 1.00 39.36 88 PRO A CA 1
ATOM 639 C C . PRO A 1 88 ? 13.568 4.264 45.603 1.00 39.39 88 PRO A C 1
ATOM 640 O O . PRO A 1 88 ? 12.429 3.862 45.851 1.00 39.44 88 PRO A O 1
ATOM 644 N N . PHE A 1 89 ? 13.814 5.200 44.700 1.00 39.46 89 PHE A N 1
ATOM 645 C CA . PHE A 1 89 ? 12.755 5.799 43.909 1.00 39.53 89 PHE A CA 1
ATOM 646 C C . PHE A 1 89 ? 13.394 6.486 42.721 1.00 39.68 89 PHE A C 1
ATOM 647 O O . PHE A 1 89 ? 14.564 6.878 42.764 1.00 39.78 89 PHE A O 1
ATOM 655 N N . GLU A 1 90 ? 12.631 6.623 41.651 1.00 39.59 90 GLU A N 1
ATOM 656 C CA . GLU A 1 90 ? 13.148 7.230 40.449 1.00 39.72 90 GLU A CA 1
ATOM 657 C C . GLU A 1 90 ? 13.265 8.740 40.574 1.00 39.72 90 GLU A C 1
ATOM 658 O O . GLU A 1 90 ? 12.461 9.383 41.245 1.00 39.73 90 GLU A O 1
ATOM 664 N N . LYS A 1 91 ? 14.302 9.298 39.963 1.00 39.62 91 LYS A N 1
ATOM 665 C CA . LYS A 1 91 ? 14.475 10.743 39.958 1.00 39.59 91 LYS A CA 1
ATOM 666 C C . LYS A 1 91 ? 14.460 11.137 38.487 1.00 39.68 91 LYS A C 1
ATOM 667 O O . LYS A 1 91 ? 14.992 10.425 37.641 1.00 39.50 91 LYS A O 1
ATOM 673 N N . LEU A 1 92 ? 13.821 12.254 38.174 1.00 39.83 92 LEU A N 1
ATOM 674 C CA . LEU A 1 92 ? 13.783 12.718 36.800 1.00 40.17 92 LEU A CA 1
ATOM 675 C C . LEU A 1 92 ? 14.390 14.119 36.785 1.00 40.17 92 LEU A C 1
ATOM 676 O O . LEU A 1 92 ? 13.913 15.010 37.485 1.00 40.31 92 LEU A O 1
ATOM 681 N N . ILE A 1 93 ? 15.463 14.301 36.022 1.00 40.18 93 ILE A N 1
ATOM 682 C CA . ILE A 1 93 ? 16.112 15.600 35.945 1.00 40.24 93 ILE A CA 1
ATOM 683 C C . ILE A 1 93 ? 15.920 16.207 34.565 1.00 40.31 93 ILE A C 1
ATOM 684 O O . ILE A 1 93 ? 16.262 15.596 33.549 1.00 40.16 93 ILE A O 1
ATOM 689 N N . ARG A 1 94 ? 15.362 17.408 34.523 1.00 40.41 94 ARG A N 1
ATOM 690 C CA . ARG A 1 94 ? 15.163 18.061 33.244 1.00 40.74 94 ARG A CA 1
ATOM 691 C C . ARG A 1 94 ? 15.991 19.318 33.126 1.00 40.74 94 ARG A C 1
ATOM 692 O O . ARG A 1 94 ? 15.840 20.255 33.913 1.00 40.65 94 ARG A O 1
ATOM 700 N N . GLY A 1 95 ? 16.884 19.316 32.145 1.00 40.68 95 GLY A N 1
ATOM 701 C CA . GLY A 1 95 ? 17.710 20.477 31.890 1.00 40.71 95 GLY A CA 1
ATOM 702 C C . GLY A 1 95 ? 17.156 21.129 30.639 1.00 40.71 95 GLY A C 1
ATOM 703 O O . GLY A 1 95 ? 16.993 20.470 29.612 1.00 40.76 95 GLY A O 1
ATOM 704 N N . SER A 1 96 ? 16.822 22.410 30.729 1.00 40.71 96 SER A N 1
ATOM 705 C CA . SER A 1 96 ? 16.301 23.142 29.582 1.00 40.80 96 SER A CA 1
ATOM 706 C C . SER A 1 96 ? 17.244 24.306 29.336 1.00 40.89 96 SER A C 1
ATOM 707 O O . SER A 1 96 ? 17.483 25.122 30.230 1.00 40.93 96 SER A O 1
ATOM 710 N N . LYS A 1 97 ? 17.776 24.378 28.124 1.00 40.80 97 LYS A N 1
ATOM 711 C CA . LYS A 1 97 ? 18.731 25.416 27.786 1.00 40.86 97 LYS A CA 1
ATOM 712 C C . LYS A 1 97 ? 18.181 26.838 27.769 1.00 40.95 97 LYS A C 1
ATOM 713 O O . LYS A 1 97 ? 17.041 27.087 27.369 1.00 40.98 97 LYS A O 1
ATOM 719 N N . ILE A 1 98 ? 19.069 27.715 28.229 1.00 40.96 98 ILE A N 1
ATOM 720 C CA . ILE A 1 98 ? 18.853 29.163 28.247 1.00 41.07 98 ILE A CA 1
ATOM 721 C C . ILE A 1 98 ? 19.637 29.737 27.073 1.00 41.19 98 ILE A C 1
ATOM 722 O O . ILE A 1 98 ? 19.166 30.628 26.361 1.00 41.33 98 ILE A O 1
ATOM 727 N N . ARG A 1 99 ? 20.817 29.179 26.914 1.00 41.28 99 ARG A N 1
ATOM 728 C CA . ARG A 1 99 ? 21.717 29.509 25.807 1.00 41.49 99 ARG A CA 1
ATOM 729 C C . ARG A 1 99 ? 21.948 28.230 25.004 1.00 41.43 99 ARG A C 1
ATOM 730 O O . ARG A 1 99 ? 22.027 27.139 25.578 1.00 41.31 99 ARG A O 1
ATOM 738 N N . GLU A 1 100 ? 22.070 28.370 23.687 1.00 41.29 100 GLU A N 1
ATOM 739 C CA . GLU A 1 100 ? 22.257 27.220 22.814 1.00 41.18 100 GLU A CA 1
ATOM 740 C C . GLU A 1 100 ? 23.567 26.476 23.004 1.00 40.83 100 GLU A C 1
ATOM 741 O O . GLU A 1 100 ? 24.650 27.054 22.948 1.00 40.71 100 GLU A O 1
ATOM 747 N N . LEU A 1 101 ? 23.451 25.170 23.217 1.00 40.45 101 LEU A N 1
ATOM 748 C CA . LEU A 1 101 ? 24.609 24.306 23.400 1.00 40.16 101 LEU A CA 1
ATOM 749 C C . LEU A 1 101 ? 24.440 23.043 22.564 1.00 40.00 101 LEU A C 1
ATOM 750 O O . LEU A 1 101 ? 23.346 22.482 22.499 1.00 39.93 101 LEU A O 1
ATOM 755 N N . SER A 1 102 ? 25.510 22.592 21.925 1.00 39.88 102 SER A N 1
ATOM 756 C CA . SER A 1 102 ? 25.426 21.370 21.145 1.00 39.84 102 SER A CA 1
ATOM 757 C C . SER A 1 102 ? 25.511 20.231 22.158 1.00 39.87 102 SER A C 1
ATOM 758 O O . SER A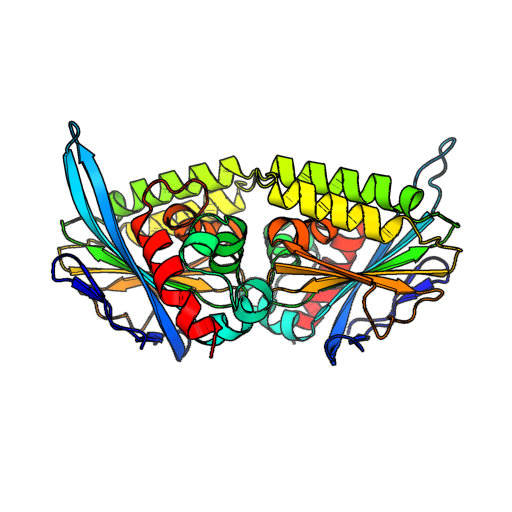 1 102 ? 25.879 20.451 23.317 1.00 39.66 102 SER A O 1
ATOM 761 N N . GLY A 1 103 ? 25.161 19.024 21.727 1.00 39.84 103 GLY A N 1
ATOM 762 C CA . GLY A 1 103 ? 25.224 17.883 22.621 1.00 39.93 103 GLY A CA 1
ATOM 763 C C . GLY A 1 103 ? 26.632 17.705 23.161 1.00 40.16 103 GLY A C 1
ATOM 764 O O . GLY A 1 103 ? 26.818 17.520 24.361 1.00 39.95 103 GLY A O 1
ATOM 765 N N . PRO A 1 104 ? 27.652 17.743 22.288 1.00 40.42 104 PRO A N 1
ATOM 766 C CA . PRO A 1 104 ? 29.041 17.584 22.731 1.00 40.70 104 PRO A CA 1
ATOM 767 C C . PRO A 1 104 ? 29.455 18.676 23.720 1.00 40.97 104 PRO A C 1
ATOM 768 O O . PRO A 1 104 ? 30.128 18.399 24.714 1.00 40.96 104 PRO A O 1
ATOM 772 N N . GLU A 1 105 ? 29.048 19.914 23.444 1.00 41.22 105 GLU A N 1
ATOM 773 C CA . GLU A 1 105 ? 29.388 21.042 24.306 1.00 41.61 105 GLU A CA 1
ATOM 774 C C . GLU A 1 105 ? 28.794 20.870 25.698 1.00 41.62 105 GLU A C 1
ATOM 775 O O . GLU A 1 105 ? 29.488 20.994 26.708 1.00 41.58 105 GLU A O 1
ATOM 781 N N . TYR A 1 106 ? 27.497 20.600 25.742 1.00 41.60 106 TYR A N 1
ATOM 782 C CA . TYR A 1 106 ? 26.804 20.411 27.001 1.00 41.79 106 TYR A CA 1
ATOM 783 C C . TYR A 1 106 ? 27.332 19.202 27.768 1.00 42.09 106 TYR A C 1
ATOM 784 O O . TYR A 1 106 ? 27.694 19.306 28.938 1.00 42.10 106 TYR A O 1
ATOM 793 N N . SER A 1 107 ? 27.386 18.057 27.100 1.00 42.42 107 SER A N 1
ATOM 794 C CA . SER A 1 107 ? 27.829 16.823 27.737 1.00 42.92 107 SER A CA 1
ATOM 795 C C . SER A 1 107 ? 29.257 16.878 28.254 1.00 43.18 107 SER A C 1
ATOM 796 O O . SER A 1 107 ? 29.586 16.220 29.242 1.00 42.97 107 SER A O 1
ATOM 799 N N . ARG A 1 108 ? 30.112 17.668 27.615 1.00 43.61 108 ARG A N 1
ATOM 800 C CA . ARG A 1 108 ? 31.502 17.763 28.027 1.00 44.18 108 ARG A CA 1
ATOM 801 C C . ARG A 1 108 ? 31.607 18.104 29.503 1.00 44.06 108 ARG A C 1
ATOM 802 O O . ARG A 1 108 ? 32.292 17.405 30.263 1.00 44.00 108 ARG A O 1
ATOM 810 N N . LYS A 1 109 ? 30.958 19.181 29.940 1.00 44.03 109 LYS A N 1
ATOM 811 C CA . LYS A 1 109 ? 31.033 19.603 31.331 1.00 44.10 109 LYS A CA 1
ATOM 812 C C . LYS A 1 109 ? 30.359 18.590 32.248 1.00 43.77 109 LYS A C 1
ATOM 813 O O . LYS A 1 109 ? 30.894 18.272 33.314 1.00 43.65 109 LYS A O 1
ATOM 819 N N . VAL A 1 110 ? 29.189 18.088 31.867 1.00 43.35 110 VAL A N 1
ATOM 820 C CA . VAL A 1 110 ? 28.498 17.111 32.707 1.00 42.90 110 VAL A CA 1
ATOM 821 C C . VAL A 1 110 ? 29.373 15.884 32.921 1.00 42.75 110 VAL A C 1
ATOM 822 O O . VAL A 1 110 ? 29.565 15.434 34.052 1.00 42.30 110 VAL A O 1
ATOM 826 N N . MET A 1 111 ? 29.914 15.350 31.834 1.00 42.78 111 MET A N 1
ATOM 827 C CA . MET A 1 111 ? 30.765 14.176 31.919 1.00 42.98 111 MET A CA 1
ATOM 828 C C . MET A 1 111 ? 32.003 14.449 32.770 1.00 43.03 111 MET A C 1
ATOM 829 O O . MET A 1 111 ? 32.434 13.585 33.533 1.00 43.04 111 MET A O 1
ATOM 834 N N . GLU A 1 112 ? 32.579 15.644 32.637 1.00 42.98 112 GLU A N 1
ATOM 835 C CA . GLU A 1 112 ? 33.766 15.999 33.418 1.00 42.93 112 GLU A CA 1
ATOM 836 C C . GLU A 1 112 ? 33.473 15.834 34.897 1.00 42.51 112 GLU A C 1
ATOM 837 O O . GLU A 1 112 ? 34.205 15.157 35.614 1.00 42.29 112 GLU A O 1
ATOM 843 N N . ASN A 1 113 ? 32.392 16.466 35.339 1.00 42.25 113 ASN A N 1
ATOM 844 C CA . ASN A 1 113 ? 31.976 16.403 36.732 1.00 42.06 113 ASN A CA 1
ATOM 845 C C . ASN A 1 113 ? 31.624 14.992 37.174 1.00 42.00 113 ASN A C 1
ATOM 846 O O . ASN A 1 113 ? 31.921 14.598 38.309 1.00 41.99 113 ASN A O 1
ATOM 851 N N . CYS A 1 114 ? 30.992 14.228 36.286 1.00 41.78 114 CYS A N 1
ATOM 852 C CA . CYS A 1 114 ? 30.626 12.862 36.622 1.00 41.74 114 CYS A CA 1
ATOM 853 C C . CYS A 1 114 ? 31.884 12.037 36.815 1.00 41.88 114 CYS A C 1
ATOM 854 O O . CYS A 1 114 ? 32.001 11.280 37.775 1.00 41.78 114 CYS A O 1
ATOM 857 N N . VAL A 1 115 ? 32.836 12.196 35.907 1.00 42.06 115 VAL A N 1
ATOM 858 C CA . VAL A 1 115 ? 34.075 11.447 35.999 1.00 42.47 115 VAL A CA 1
ATOM 859 C C . VAL A 1 115 ? 34.854 11.801 37.268 1.00 42.74 115 VAL A C 1
ATOM 860 O O . VAL A 1 115 ? 35.393 10.920 37.933 1.00 42.62 115 VAL A O 1
ATOM 864 N N . ALA A 1 116 ? 34.908 13.088 37.599 1.00 43.18 116 ALA A N 1
ATOM 865 C CA . ALA A 1 116 ? 35.618 13.535 38.795 1.00 43.74 116 ALA A CA 1
ATOM 866 C C . ALA A 1 116 ? 34.972 12.883 40.015 1.00 44.09 116 ALA A C 1
ATOM 867 O O . ALA A 1 116 ? 35.653 12.348 40.892 1.00 44.07 116 ALA A O 1
ATOM 869 N N . HIS A 1 117 ? 33.648 12.929 40.071 1.00 44.53 117 HIS A N 1
ATOM 870 C CA . HIS A 1 117 ? 32.950 12.315 41.189 1.00 44.95 117 HIS A CA 1
ATOM 871 C C . HIS A 1 117 ? 33.306 10.838 41.285 1.00 45.24 117 HIS A C 1
ATOM 872 O O . HIS A 1 117 ? 33.764 10.369 42.323 1.00 45.23 117 HIS A O 1
ATOM 879 N N . LEU A 1 118 ? 33.101 10.112 40.192 1.00 45.60 118 LEU A N 1
ATOM 880 C CA . LEU A 1 118 ? 33.368 8.679 40.161 1.00 46.15 118 LEU A CA 1
ATOM 881 C C . LEU A 1 118 ? 34.774 8.306 40.610 1.00 46.58 118 LEU A C 1
ATOM 882 O O . LEU A 1 118 ? 34.943 7.379 41.403 1.00 46.56 118 LEU A O 1
ATOM 887 N N . LYS A 1 119 ? 35.779 9.010 40.097 1.00 47.09 119 LYS A N 1
ATOM 888 C CA . LYS A 1 119 ? 37.159 8.740 40.492 1.00 47.62 119 LYS A CA 1
ATOM 889 C C . LYS A 1 119 ? 37.296 9.109 41.966 1.00 47.88 119 LYS A C 1
ATOM 890 O O . LYS A 1 119 ? 37.943 8.407 42.737 1.00 48.10 119 LYS A O 1
ATOM 896 N N . SER A 1 120 ? 36.665 10.212 42.352 1.00 48.12 120 SER A N 1
ATOM 897 C CA . SER A 1 120 ? 36.700 10.680 43.731 1.00 48.39 120 SER A CA 1
ATOM 898 C C . SER A 1 120 ? 36.283 9.603 44.731 1.00 48.39 120 SER A C 1
ATOM 899 O O . SER A 1 120 ? 36.952 9.388 45.745 1.00 48.52 120 SER A O 1
ATOM 902 N N . VAL A 1 121 ? 35.180 8.922 44.441 1.00 48.23 121 VAL A N 1
ATOM 903 C CA . VAL A 1 121 ? 34.667 7.886 45.332 1.00 48.06 121 VAL A CA 1
ATOM 904 C C . VAL A 1 121 ? 35.172 6.483 45.000 1.00 47.91 121 VAL A C 1
ATOM 905 O O . VAL A 1 121 ? 34.633 5.493 45.491 1.00 47.99 121 VAL A O 1
ATOM 909 N N . GLY A 1 122 ? 36.200 6.403 44.163 1.00 47.73 122 GLY A N 1
ATOM 910 C CA . GLY A 1 122 ? 36.774 5.116 43.804 1.00 47.44 122 GLY A CA 1
ATOM 911 C C . GLY A 1 122 ? 35.947 4.142 42.981 1.00 47.28 122 GLY A C 1
ATOM 912 O O . GLY A 1 122 ? 36.156 2.935 43.070 1.00 47.24 122 GLY A O 1
ATOM 913 N N . THR A 1 123 ? 35.012 4.641 42.178 1.00 47.14 123 THR A N 1
ATOM 914 C CA . THR A 1 123 ? 34.200 3.759 41.347 1.00 46.98 123 THR A CA 1
ATOM 915 C C . THR A 1 123 ? 34.238 4.205 39.890 1.00 46.97 123 THR A C 1
ATOM 916 O O . THR A 1 123 ? 33.216 4.571 39.306 1.00 46.92 123 THR A O 1
ATOM 920 N N . TYR A 1 124 ? 35.429 4.195 39.308 1.00 46.84 124 TYR A N 1
ATOM 921 C CA . TYR A 1 124 ? 35.564 4.576 37.917 1.00 46.66 124 TYR A CA 1
ATOM 922 C C . TYR A 1 124 ? 36.444 3.558 37.227 1.00 46.44 124 TYR A C 1
ATOM 923 O O . TYR A 1 124 ? 37.627 3.798 36.999 1.00 46.53 124 TYR A O 1
ATOM 932 N N . GLY A 1 125 ? 35.858 2.409 36.912 1.00 46.10 125 GLY A N 1
ATOM 933 C CA . GLY A 1 125 ? 36.589 1.354 36.239 1.00 45.74 125 GLY A CA 1
ATOM 934 C C . GLY A 1 125 ? 36.263 1.351 34.761 1.00 45.52 125 GLY A C 1
ATOM 935 O O . GLY A 1 125 ? 35.666 2.302 34.249 1.00 45.43 125 GLY A O 1
ATOM 936 N N . ASP A 1 126 ? 36.648 0.284 34.068 1.00 45.30 126 ASP A N 1
ATOM 937 C CA . ASP A 1 126 ? 36.388 0.191 32.643 1.00 45.09 126 ASP A CA 1
ATOM 938 C C . ASP A 1 126 ? 34.897 0.304 32.358 1.00 44.81 126 ASP A C 1
ATOM 939 O O . ASP A 1 126 ? 34.483 1.018 31.444 1.00 44.67 126 ASP A O 1
ATOM 944 N N . ALA A 1 127 ? 34.091 -0.394 33.152 1.00 44.39 127 ALA A N 1
ATOM 945 C CA . ALA A 1 127 ? 32.648 -0.361 32.967 1.00 44.02 127 ALA A CA 1
ATOM 946 C C . ALA A 1 127 ? 32.130 1.074 33.024 1.00 43.76 127 ALA A C 1
ATOM 947 O O . ALA A 1 127 ? 31.348 1.487 32.166 1.00 43.61 127 ALA A O 1
ATOM 949 N N . GLU A 1 128 ? 32.572 1.843 34.014 1.00 43.55 128 GLU A N 1
ATOM 950 C CA . GLU A 1 128 ? 32.111 3.224 34.126 1.00 43.62 128 GLU A CA 1
ATOM 951 C C . GLU A 1 128 ? 32.620 4.086 32.972 1.00 43.60 128 GLU A C 1
ATOM 952 O O . GLU A 1 128 ? 31.911 4.971 32.500 1.00 43.55 128 GLU A O 1
ATOM 958 N N . ALA A 1 129 ? 33.844 3.827 32.523 1.00 43.63 129 ALA A N 1
ATOM 959 C CA . ALA A 1 129 ? 34.422 4.585 31.412 1.00 43.86 129 ALA A CA 1
ATOM 960 C C . ALA A 1 129 ? 33.606 4.302 30.159 1.00 43.88 129 ALA A C 1
ATOM 961 O O . ALA A 1 129 ? 33.249 5.210 29.415 1.00 43.98 129 ALA A O 1
ATOM 963 N N . GLU A 1 130 ? 33.305 3.032 29.930 1.00 44.01 130 GLU A N 1
ATOM 964 C CA . GLU A 1 130 ? 32.517 2.656 28.774 1.00 44.23 130 GLU A CA 1
ATOM 965 C C . GLU A 1 130 ? 31.128 3.280 28.859 1.00 43.90 130 GLU A C 1
ATOM 966 O O . GLU A 1 130 ? 30.576 3.718 27.849 1.00 43.72 130 GLU A O 1
ATOM 972 N N . ALA A 1 131 ? 30.568 3.329 30.065 1.00 43.53 131 ALA A N 1
ATOM 973 C CA . ALA A 1 131 ? 29.249 3.919 30.254 1.00 43.31 131 ALA A CA 1
ATOM 974 C C . ALA A 1 131 ? 29.308 5.407 29.931 1.00 43.19 131 ALA A C 1
ATOM 975 O O . ALA A 1 131 ? 28.388 5.952 29.318 1.00 43.03 131 ALA A O 1
ATOM 977 N N . MET A 1 132 ? 30.389 6.066 30.337 1.00 43.13 132 MET A N 1
ATOM 978 C CA . MET A 1 132 ? 30.530 7.492 30.060 1.00 43.23 132 MET A CA 1
ATOM 979 C C . MET A 1 132 ? 30.721 7.754 28.565 1.00 43.26 132 MET A C 1
ATOM 980 O O . MET A 1 132 ? 30.315 8.802 28.058 1.00 43.15 132 MET A O 1
ATOM 985 N N . GLN A 1 133 ? 31.337 6.806 27.862 1.00 43.25 133 GLN A N 1
ATOM 986 C CA . GLN A 1 133 ? 31.539 6.956 26.420 1.00 43.48 133 GLN A CA 1
ATOM 987 C C . GLN A 1 133 ? 30.180 6.794 25.748 1.00 43.22 133 GLN A C 1
ATOM 988 O O . GLN A 1 133 ? 29.849 7.509 24.798 1.00 43.19 133 GLN A O 1
ATOM 994 N N . LYS A 1 134 ? 29.383 5.859 26.257 1.00 42.89 134 LYS A N 1
ATOM 995 C CA . LYS A 1 134 ? 28.054 5.646 25.704 1.00 42.64 134 LYS A CA 1
ATOM 996 C C . LYS A 1 134 ? 27.250 6.912 25.985 1.00 42.33 134 LYS A C 1
ATOM 997 O O . LYS A 1 134 ? 26.435 7.349 25.173 1.00 42.13 134 LYS A O 1
ATOM 1003 N N . PHE A 1 135 ? 27.496 7.499 27.149 1.00 42.17 135 PHE A N 1
ATOM 1004 C CA . PHE A 1 135 ? 26.825 8.728 27.543 1.00 41.95 135 PHE A CA 1
ATOM 1005 C C . PHE A 1 135 ? 27.154 9.770 26.465 1.00 41.96 135 PHE A C 1
ATOM 1006 O O . PHE A 1 135 ? 26.262 10.364 25.858 1.00 41.77 135 PHE A O 1
ATOM 1014 N N . ALA A 1 136 ? 28.448 9.965 26.223 1.00 42.04 136 ALA A N 1
ATOM 1015 C CA . ALA A 1 136 ? 28.922 10.931 25.229 1.00 42.27 136 ALA A CA 1
ATOM 1016 C C . ALA A 1 136 ? 28.307 10.689 23.858 1.00 42.41 136 ALA A C 1
ATOM 1017 O O . ALA A 1 136 ? 27.848 11.618 23.193 1.00 42.42 136 ALA A O 1
ATOM 1019 N N . GLU A 1 137 ? 28.303 9.430 23.440 1.00 42.64 137 GLU A N 1
ATOM 1020 C CA . GLU A 1 137 ? 27.767 9.061 22.141 1.00 43.03 137 GLU A CA 1
ATOM 1021 C C . GLU A 1 137 ? 26.317 9.488 21.970 1.00 42.71 137 GLU A C 1
ATOM 1022 O O . GLU A 1 137 ? 25.917 9.950 20.899 1.00 42.80 137 GLU A O 1
ATOM 1028 N N . ALA A 1 138 ? 25.527 9.332 23.025 1.00 42.31 138 ALA A N 1
ATOM 1029 C CA . ALA A 1 138 ? 24.116 9.691 22.962 1.00 41.96 138 ALA A CA 1
ATOM 1030 C C . ALA A 1 138 ? 23.894 11.181 22.707 1.00 41.72 138 ALA A C 1
ATOM 1031 O O . ALA A 1 138 ? 22.880 11.571 22.128 1.00 41.54 138 ALA A O 1
ATOM 1033 N N . PHE A 1 139 ? 24.837 12.012 23.140 1.00 41.34 139 PHE A N 1
ATOM 1034 C CA . PHE A 1 139 ? 24.700 13.455 22.965 1.00 41.15 139 PHE A CA 1
ATOM 1035 C C . PHE A 1 139 ? 25.240 14.010 21.655 1.00 41.14 139 PHE A C 1
ATOM 1036 O O . PHE A 1 139 ? 24.835 15.085 21.238 1.00 41.08 139 PHE A O 1
ATOM 1044 N N . LYS A 1 140 ? 26.148 13.289 21.006 1.00 41.32 140 LYS A N 1
ATOM 1045 C CA . LYS A 1 140 ? 26.745 13.779 19.764 1.00 41.72 140 LYS A CA 1
ATOM 1046 C C . LYS A 1 140 ? 25.807 14.230 18.641 1.00 41.79 140 LYS A C 1
ATOM 1047 O O . LYS A 1 140 ? 26.063 15.245 17.992 1.00 41.89 140 LYS A O 1
ATOM 1053 N N . PRO A 1 141 ? 24.714 13.494 18.393 1.00 41.82 141 PRO A N 1
ATOM 1054 C CA . PRO A 1 141 ? 23.803 13.904 17.318 1.00 41.80 141 PRO A CA 1
ATOM 1055 C C . PRO A 1 141 ? 22.765 14.931 17.748 1.00 41.71 141 PRO A C 1
ATOM 1056 O O . PRO A 1 141 ? 21.848 15.254 16.995 1.00 41.61 141 PRO A O 1
ATOM 1060 N N . VAL A 1 142 ? 22.915 15.456 18.955 1.00 41.56 142 VAL A N 1
ATOM 1061 C CA . VAL A 1 142 ? 21.938 16.397 19.466 1.00 41.56 142 VAL A CA 1
ATOM 1062 C C . VAL A 1 142 ? 22.427 17.832 19.606 1.00 41.50 142 VAL A C 1
ATOM 1063 O O . VAL A 1 142 ? 23.612 18.089 19.826 1.00 41.47 142 VAL A O 1
ATOM 1067 N N . ASN A 1 143 ? 21.496 18.762 19.447 1.00 41.33 143 ASN A N 1
ATOM 1068 C CA . ASN A 1 143 ? 21.794 20.168 19.626 1.00 41.38 143 ASN A CA 1
ATOM 1069 C C . ASN A 1 143 ? 20.704 20.702 20.533 1.00 41.38 143 ASN A C 1
ATOM 1070 O O . ASN A 1 143 ? 19.545 20.281 20.442 1.00 41.22 143 ASN A O 1
ATOM 1075 N N . PHE A 1 144 ? 21.070 21.615 21.422 1.00 41.46 144 PHE A N 1
ATOM 1076 C CA . PHE A 1 144 ? 20.097 22.179 22.342 1.00 41.70 144 PHE A CA 1
ATOM 1077 C C . PHE A 1 144 ? 19.880 23.677 22.174 1.00 41.98 144 PHE A C 1
ATOM 1078 O O . PHE A 1 144 ? 20.526 24.486 22.847 1.00 41.96 144 PHE A O 1
ATOM 1086 N N . PRO A 1 145 ? 18.991 24.073 21.255 1.00 42.28 145 PRO A N 1
ATOM 1087 C CA . PRO A 1 145 ? 18.770 25.512 21.117 1.00 42.29 145 PRO A CA 1
ATOM 1088 C C . PRO A 1 145 ? 17.990 25.933 22.367 1.00 42.41 145 PRO A C 1
ATOM 1089 O O . PRO A 1 145 ? 17.510 25.075 23.124 1.00 42.42 145 PRO A O 1
ATOM 1093 N N . PRO A 1 146 ? 17.863 27.247 22.616 1.00 42.40 146 PRO A N 1
ATOM 1094 C CA . PRO A 1 146 ? 17.126 27.687 23.802 1.00 42.32 146 PRO A CA 1
ATOM 1095 C C . PRO A 1 146 ? 15.795 26.957 23.938 1.00 42.26 146 PRO A C 1
ATOM 1096 O O . PRO A 1 146 ? 15.071 26.794 22.963 1.00 42.31 146 PRO A O 1
ATOM 1100 N N . GLY A 1 147 ? 15.476 26.517 25.148 1.00 42.22 147 GLY A N 1
ATOM 1101 C CA . GLY A 1 147 ? 14.221 25.819 25.360 1.00 42.03 147 GLY A CA 1
ATOM 1102 C C . GLY A 1 147 ? 14.317 24.318 25.147 1.00 41.85 147 GLY A C 1
ATOM 1103 O O . GLY A 1 147 ? 13.484 23.572 25.668 1.00 41.83 147 GLY A O 1
ATOM 1104 N N . ALA A 1 148 ? 15.312 23.879 24.375 1.00 41.67 148 ALA A N 1
ATOM 1105 C CA . ALA A 1 148 ? 15.515 22.452 24.116 1.00 41.47 148 ALA A CA 1
ATOM 1106 C C . ALA A 1 148 ? 15.889 21.814 25.446 1.00 41.43 148 ALA A C 1
ATOM 1107 O O . ALA A 1 148 ? 16.473 22.472 26.317 1.00 41.33 148 ALA A O 1
ATOM 1109 N N . SER A 1 149 ? 15.571 20.533 25.608 1.00 41.17 149 SER A N 1
ATOM 1110 C CA . SER A 1 149 ? 15.833 19.884 26.881 1.00 40.92 149 SER A CA 1
ATOM 1111 C C . SER A 1 149 ? 16.439 18.494 26.802 1.00 40.65 149 SER A C 1
ATOM 1112 O O . SER A 1 149 ? 16.344 17.802 25.788 1.00 40.68 149 SER A O 1
ATOM 1115 N N . VAL A 1 150 ? 17.054 18.170 27.923 1.00 40.32 150 VAL A N 1
ATOM 1116 C CA . VAL A 1 150 ? 17.634 16.859 28.180 1.00 39.84 150 VAL A CA 1
ATOM 1117 C C . VAL A 1 150 ? 16.958 16.321 29.425 1.00 39.59 150 VAL A C 1
ATOM 1118 O O . VAL A 1 150 ? 16.792 17.037 30.420 1.00 39.45 150 VAL A O 1
ATOM 1122 N N . PHE A 1 151 ? 16.557 15.083 29.353 1.00 39.30 151 PHE A N 1
ATOM 1123 C CA . PHE A 1 151 ? 15.891 14.440 30.480 1.00 38.87 151 PHE A CA 1
ATOM 1124 C C . PHE A 1 151 ? 16.724 13.270 30.973 1.00 38.58 151 PHE A C 1
ATOM 1125 O O . PHE A 1 151 ? 17.062 12.366 30.205 1.00 38.41 151 PHE A O 1
ATOM 1133 N N . TYR A 1 152 ? 17.076 13.308 32.252 1.00 38.13 152 TYR A N 1
ATOM 1134 C CA . TYR A 1 152 ? 17.834 12.227 32.857 1.00 37.88 152 TYR A CA 1
ATOM 1135 C C . TYR A 1 152 ? 16.857 11.465 33.729 1.00 37.79 152 TYR A C 1
ATOM 1136 O O . TYR A 1 152 ? 16.323 12.020 34.695 1.00 37.55 152 TYR A O 1
ATOM 1145 N N . ARG A 1 153 ? 16.597 10.210 33.387 1.00 37.54 153 ARG A N 1
ATOM 1146 C CA . ARG A 1 153 ? 15.711 9.416 34.221 1.00 37.53 153 ARG A CA 1
ATOM 1147 C C . ARG A 1 153 ? 16.626 8.519 35.030 1.00 37.57 153 ARG A C 1
ATOM 1148 O O . ARG A 1 153 ? 17.244 7.603 34.487 1.00 37.45 153 ARG A O 1
ATOM 1156 N N . GLN A 1 154 ? 16.741 8.798 36.321 1.00 37.63 154 GLN A N 1
ATOM 1157 C CA . GLN A 1 154 ? 17.597 7.988 37.173 1.00 37.90 154 GLN A CA 1
ATOM 1158 C C . GLN A 1 154 ? 16.766 6.901 37.841 1.00 38.01 154 GLN A C 1
ATOM 1159 O O . GLN A 1 154 ? 16.024 7.159 38.790 1.00 37.91 154 GLN A O 1
ATOM 1165 N N . SER A 1 155 ? 16.886 5.688 37.320 1.00 38.27 155 SER A N 1
ATOM 1166 C CA . SER A 1 155 ? 16.167 4.545 37.852 1.00 38.62 155 SER A CA 1
ATOM 1167 C C . SER A 1 155 ? 16.936 3.993 39.042 1.00 38.76 155 SER A C 1
ATOM 1168 O O . SER A 1 155 ? 18.162 3.876 39.000 1.00 38.81 155 SER A O 1
ATOM 1171 N N . PRO A 1 156 ? 16.227 3.633 40.120 1.00 38.88 156 PRO A N 1
ATOM 1172 C CA . PRO A 1 156 ? 16.928 3.098 41.288 1.00 38.90 156 PRO A CA 1
ATOM 1173 C C . PRO A 1 156 ? 17.544 1.734 40.996 1.00 38.81 156 PRO A C 1
ATOM 1174 O O . PRO A 1 156 ? 18.340 1.219 41.782 1.00 38.90 156 PRO A O 1
ATOM 1178 N N . ASP A 1 157 ? 17.180 1.160 39.854 1.00 38.77 157 ASP A N 1
ATOM 1179 C CA . ASP A 1 157 ? 17.699 -0.144 39.457 1.00 38.75 157 ASP A CA 1
ATOM 1180 C C . ASP A 1 157 ? 19.065 -0.048 38.764 1.00 38.67 157 ASP A C 1
ATOM 1181 O O . ASP A 1 157 ? 19.506 -0.991 38.111 1.00 38.65 157 ASP A O 1
ATOM 1186 N N . GLY A 1 158 ? 19.721 1.102 38.893 1.00 38.54 158 GLY A N 1
ATOM 1187 C CA . GLY A 1 158 ? 21.042 1.269 38.312 1.00 38.54 158 GLY A CA 1
ATOM 1188 C C . GLY A 1 158 ? 21.105 1.553 36.826 1.00 38.44 158 GLY A C 1
ATOM 1189 O O . GLY A 1 158 ? 22.040 1.132 36.143 1.00 38.40 158 GLY A O 1
ATOM 1190 N N . ILE A 1 159 ? 20.115 2.275 36.321 1.00 38.42 159 ILE A N 1
ATOM 1191 C CA . ILE A 1 159 ? 20.074 2.619 34.909 1.00 38.43 159 ILE A CA 1
ATOM 1192 C C . ILE A 1 159 ? 19.786 4.099 34.784 1.00 38.38 159 ILE A C 1
ATOM 1193 O O . ILE A 1 159 ? 19.019 4.663 35.565 1.00 38.19 159 ILE A O 1
ATOM 1198 N N . LEU A 1 160 ? 20.426 4.731 33.812 1.00 38.40 160 LEU A N 1
ATOM 1199 C CA . LEU A 1 160 ? 20.214 6.148 33.582 1.00 38.59 160 LEU A CA 1
ATOM 1200 C C . LEU A 1 160 ? 19.633 6.275 32.185 1.00 38.66 160 LEU A C 1
ATOM 1201 O O . LEU A 1 160 ? 20.296 5.950 31.204 1.00 38.58 160 LEU A O 1
ATOM 1206 N N . GLY A 1 161 ? 18.384 6.714 32.100 1.00 38.88 161 GLY A N 1
ATOM 1207 C CA . GLY A 1 161 ? 17.765 6.872 30.799 1.00 39.27 161 GLY A CA 1
ATOM 1208 C C . GLY A 1 161 ? 17.975 8.281 30.278 1.00 39.47 161 GLY A C 1
ATOM 1209 O O . GLY A 1 161 ? 17.758 9.249 31.004 1.00 39.35 161 GLY A O 1
ATOM 1210 N N . LEU A 1 162 ? 18.407 8.393 29.027 1.00 39.76 162 LEU A N 1
ATOM 1211 C CA . LEU A 1 162 ? 18.636 9.694 28.406 1.00 40.16 162 LEU A CA 1
ATOM 1212 C C . LEU A 1 162 ? 17.618 10.018 27.315 1.00 40.55 162 LEU A C 1
ATOM 1213 O O . LEU A 1 162 ? 17.444 9.253 26.368 1.00 40.35 162 LEU A O 1
ATOM 1218 N N . SER A 1 163 ? 16.958 11.160 27.464 1.00 41.13 163 SER A N 1
ATOM 1219 C CA . SER A 1 163 ? 15.974 11.631 26.497 1.00 41.76 163 SER A CA 1
ATOM 1220 C C . SER A 1 163 ? 16.298 13.067 26.097 1.00 42.06 163 SER A C 1
ATOM 1221 O O . SER A 1 163 ? 16.758 13.863 26.917 1.00 41.82 163 SER A O 1
ATOM 1224 N N . PHE A 1 164 ? 16.049 13.386 24.834 1.00 42.54 164 PHE A N 1
ATOM 1225 C CA . PHE A 1 164 ? 16.306 14.720 24.304 1.00 43.18 164 PHE A CA 1
ATOM 1226 C C . PHE A 1 164 ? 15.049 15.255 23.639 1.00 43.78 164 PHE A C 1
ATOM 1227 O O . PHE A 1 164 ? 14.379 14.540 22.893 1.00 43.65 164 PHE A O 1
ATOM 1235 N N . SER A 1 165 ? 14.731 16.513 23.919 1.00 44.59 165 SER A N 1
ATOM 1236 C CA . SER A 1 165 ? 13.551 17.150 23.355 1.00 45.52 165 SER A CA 1
ATOM 1237 C C . SER A 1 165 ? 13.912 18.470 22.678 1.00 46.18 165 SER A C 1
ATOM 1238 O O . SER A 1 165 ? 14.866 19.143 23.081 1.00 46.10 165 SER A O 1
ATOM 1241 N N . PRO A 1 166 ? 13.160 18.849 21.625 1.00 46.85 166 PRO A N 1
ATOM 1242 C CA . PRO A 1 166 ? 13.396 20.098 20.890 1.00 47.32 166 PRO A CA 1
ATOM 1243 C C . PRO A 1 166 ? 12.965 21.264 21.766 1.00 47.81 166 PRO A C 1
ATOM 1244 O O . PRO A 1 166 ? 13.396 22.400 21.573 1.00 47.92 166 PRO A O 1
ATOM 1248 N N . ASP A 1 167 ? 12.083 20.964 22.714 1.00 48.36 167 ASP A N 1
ATOM 1249 C CA . ASP A 1 167 ? 11.566 21.955 23.643 1.00 48.95 167 ASP A CA 1
ATOM 1250 C C . ASP A 1 167 ? 11.549 21.378 25.052 1.00 49.23 167 ASP A C 1
ATOM 1251 O O . ASP A 1 167 ? 12.371 20.520 25.381 1.00 49.23 167 ASP A O 1
ATOM 1256 N N . THR A 1 168 ? 10.608 21.825 25.878 1.00 49.60 168 THR A N 1
ATOM 1257 C CA . THR A 1 168 ? 10.537 21.366 27.259 1.00 50.10 168 THR A CA 1
ATOM 1258 C C . THR A 1 168 ? 9.632 20.159 27.496 1.00 50.41 168 THR A C 1
ATOM 1259 O O . THR A 1 168 ? 9.537 19.672 28.621 1.00 50.48 168 THR A O 1
ATOM 1263 N N . SER A 1 169 ? 8.970 19.673 26.452 1.00 50.70 169 SER A N 1
ATOM 1264 C CA . SER A 1 169 ? 8.081 18.529 26.619 1.00 51.03 169 SER A CA 1
ATOM 1265 C C . SER A 1 169 ? 8.888 17.234 26.707 1.00 51.10 169 SER A C 1
ATOM 1266 O O . SER A 1 169 ? 9.896 17.081 26.013 1.00 51.14 169 SER A O 1
ATOM 1269 N N . ILE A 1 170 ? 8.453 16.301 27.551 1.00 51.18 170 ILE A N 1
ATOM 1270 C CA . ILE A 1 170 ? 9.126 15.021 27.726 1.00 51.37 170 ILE A CA 1
ATOM 1271 C C . ILE A 1 170 ? 8.967 14.132 26.527 1.00 51.28 170 ILE A C 1
ATOM 1272 O O . ILE A 1 170 ? 7.856 13.844 26.074 1.00 51.32 170 ILE A O 1
ATOM 1277 N N . PRO A 1 171 ? 10.076 13.654 25.972 1.00 51.20 171 PRO A N 1
ATOM 1278 C CA . PRO A 1 171 ? 9.868 12.800 24.800 1.00 51.10 171 PRO A CA 1
ATOM 1279 C C . PRO A 1 171 ? 9.230 11.482 25.188 1.00 51.04 171 PRO A C 1
ATOM 1280 O O . PRO A 1 171 ? 9.411 11.000 26.316 1.00 50.87 171 PRO A O 1
ATOM 1284 N N . GLU A 1 172 ? 8.491 10.897 24.253 1.00 50.95 172 GLU A N 1
ATOM 1285 C CA . GLU A 1 172 ? 7.807 9.624 24.481 1.00 50.86 172 GLU A CA 1
ATOM 1286 C C . GLU A 1 172 ? 8.801 8.469 24.653 1.00 50.31 172 GLU A C 1
ATOM 1287 O O . GLU A 1 172 ? 8.588 7.577 25.471 1.00 50.24 172 GLU A O 1
ATOM 1293 N N . LYS A 1 173 ? 9.895 8.512 23.897 1.00 49.72 173 LYS A N 1
ATOM 1294 C CA . LYS A 1 173 ? 10.902 7.457 23.987 1.00 49.12 173 LYS A CA 1
ATOM 1295 C C . LYS A 1 173 ? 12.270 7.989 24.405 1.00 48.50 173 LYS A C 1
ATOM 1296 O O . LYS A 1 173 ? 12.581 9.157 24.174 1.00 48.43 173 LYS A O 1
ATOM 1302 N N . GLU A 1 174 ? 13.092 7.130 25.003 1.00 47.59 174 GLU A N 1
ATOM 1303 C CA . GLU A 1 174 ? 14.421 7.554 25.418 1.00 46.78 174 GLU A CA 1
ATOM 1304 C C . GLU A 1 174 ? 15.416 7.264 24.315 1.00 46.31 174 GLU A C 1
ATOM 1305 O O . GLU A 1 174 ? 15.264 6.300 23.565 1.00 46.29 174 GLU A O 1
ATOM 1311 N N . ALA A 1 175 ? 16.426 8.119 24.208 1.00 45.59 175 ALA A N 1
ATOM 1312 C CA . ALA A 1 175 ? 17.449 7.971 23.185 1.00 44.97 175 ALA A CA 1
ATOM 1313 C C . ALA A 1 175 ? 18.488 6.912 23.553 1.00 44.55 175 ALA A C 1
ATOM 1314 O O . ALA A 1 175 ? 19.097 6.301 22.679 1.00 44.28 175 ALA A O 1
ATOM 1316 N N . ALA A 1 176 ? 18.701 6.701 24.847 1.00 44.10 176 ALA A N 1
ATOM 1317 C CA . ALA A 1 176 ? 19.678 5.707 25.279 1.00 43.81 176 ALA A CA 1
ATOM 1318 C C . ALA A 1 176 ? 19.485 5.310 26.729 1.00 43.51 176 ALA A C 1
ATOM 1319 O O . ALA A 1 176 ? 18.808 6.002 27.492 1.00 43.44 176 ALA A O 1
ATOM 1321 N N . LEU A 1 177 ? 20.077 4.177 27.093 1.00 43.22 177 LEU A N 1
ATOM 1322 C CA . LEU A 1 177 ? 20.012 3.657 28.452 1.00 42.98 177 LEU A CA 1
ATOM 1323 C C . LEU A 1 177 ? 21.428 3.354 28.897 1.00 42.67 177 LEU A C 1
ATOM 1324 O O . LEU A 1 177 ? 22.101 2.514 28.305 1.00 42.82 177 LEU A O 1
ATOM 1329 N N . ILE A 1 178 ? 21.891 4.046 29.928 1.00 42.22 178 ILE A N 1
ATOM 1330 C CA . ILE A 1 178 ? 23.233 3.810 30.430 1.00 41.67 178 ILE A CA 1
ATOM 1331 C C . ILE A 1 178 ? 23.042 2.879 31.614 1.00 41.43 178 ILE A C 1
ATOM 1332 O O . ILE A 1 178 ? 22.576 3.287 32.683 1.00 41.40 178 ILE A O 1
ATOM 1337 N N . GLU A 1 179 ? 23.388 1.618 31.411 1.00 40.99 179 GLU A N 1
ATOM 1338 C CA . GLU A 1 179 ? 23.225 0.616 32.448 1.00 40.66 179 GLU A CA 1
ATOM 1339 C C . GLU A 1 179 ? 24.496 0.440 33.263 1.00 40.04 179 GLU A C 1
ATOM 1340 O O . GLU A 1 179 ? 25.349 -0.388 32.951 1.00 39.95 179 GLU A O 1
ATOM 1346 N N . ASN A 1 180 ? 24.609 1.251 34.306 1.00 39.27 180 ASN A N 1
ATOM 1347 C CA . ASN A 1 180 ? 25.758 1.226 35.205 1.00 38.73 180 ASN A CA 1
ATOM 1348 C C . ASN A 1 180 ? 25.322 1.920 36.493 1.00 38.31 180 ASN A C 1
ATOM 1349 O O . ASN A 1 180 ? 24.881 3.071 36.467 1.00 38.24 180 ASN A O 1
ATOM 1354 N N . LYS A 1 181 ? 25.434 1.218 37.614 1.00 37.95 181 LYS A N 1
ATOM 1355 C CA . LYS A 1 181 ? 24.994 1.760 38.900 1.00 37.61 181 LYS A CA 1
ATOM 1356 C C . LYS A 1 181 ? 25.670 3.062 39.309 1.00 37.43 181 LYS A C 1
ATOM 1357 O O . LYS A 1 181 ? 24.995 4.061 39.588 1.00 37.26 181 LYS A O 1
ATOM 1363 N N . ALA A 1 182 ? 26.998 3.053 39.341 1.00 37.18 182 ALA A N 1
ATOM 1364 C CA . ALA A 1 182 ? 27.757 4.231 39.747 1.00 37.12 182 ALA A CA 1
ATOM 1365 C C . ALA A 1 182 ? 27.415 5.430 38.885 1.00 36.99 182 ALA A C 1
ATOM 1366 O O . ALA A 1 182 ? 27.093 6.504 39.394 1.00 37.05 182 ALA A O 1
ATOM 1368 N N . VAL A 1 183 ? 27.468 5.238 37.574 1.00 36.87 183 VAL A N 1
ATOM 1369 C CA . VAL A 1 183 ? 27.173 6.319 36.653 1.00 36.72 183 VAL A CA 1
ATOM 1370 C C . VAL A 1 183 ? 25.723 6.773 36.749 1.00 36.58 183 VAL A C 1
ATOM 1371 O O . VAL A 1 183 ? 25.438 7.970 36.636 1.00 36.33 183 VAL A O 1
ATOM 1375 N N . SER A 1 184 ? 24.808 5.836 37.001 1.00 36.47 184 SER A N 1
ATOM 1376 C CA . SER A 1 184 ? 23.394 6.199 37.057 1.00 36.55 184 SER A CA 1
ATOM 1377 C C . SER A 1 184 ? 23.087 7.326 38.036 1.00 36.59 184 SER A C 1
ATOM 1378 O O . SER A 1 184 ? 22.214 8.149 37.767 1.00 36.57 184 SER A O 1
ATOM 1381 N N . SER A 1 185 ? 23.794 7.382 39.163 1.00 36.79 185 SER A N 1
ATOM 1382 C CA . SER A 1 185 ? 23.545 8.446 40.133 1.00 37.20 185 SER A CA 1
ATOM 1383 C C . SER A 1 185 ? 24.549 9.603 40.047 1.00 37.45 185 SER A C 1
ATOM 1384 O O . SER A 1 185 ? 24.365 10.633 40.696 1.00 37.51 185 SER A O 1
ATOM 1387 N N . ALA A 1 186 ? 25.589 9.440 39.234 1.00 37.65 186 ALA A N 1
ATOM 1388 C CA . ALA A 1 186 ? 26.622 10.469 39.097 1.00 37.89 186 ALA A CA 1
ATOM 1389 C C . ALA A 1 186 ? 26.083 11.833 38.681 1.00 37.97 186 ALA A C 1
ATOM 1390 O O . ALA A 1 186 ? 26.485 12.861 39.229 1.00 38.04 186 ALA A O 1
ATOM 1392 N N . VAL A 1 187 ? 25.171 11.850 37.717 1.00 38.08 187 VAL A N 1
ATOM 1393 C CA . VAL A 1 187 ? 24.621 13.111 37.252 1.00 38.22 187 VAL A CA 1
ATOM 1394 C C . VAL A 1 187 ? 23.965 13.884 38.385 1.00 38.42 187 VAL A C 1
ATOM 1395 O O . VAL A 1 187 ? 24.307 15.040 38.632 1.00 38.34 187 VAL A O 1
ATOM 1399 N N . LEU A 1 188 ? 23.030 13.248 39.086 1.00 38.62 188 LEU A N 1
ATOM 1400 C CA . LEU A 1 188 ? 22.339 13.916 40.181 1.00 38.82 188 LEU A CA 1
ATOM 1401 C C . LEU A 1 188 ? 23.320 14.288 41.293 1.00 39.05 188 LEU A C 1
ATOM 1402 O O . LEU A 1 188 ? 23.174 15.321 41.936 1.00 39.02 188 LEU A O 1
ATOM 1407 N N . GLU A 1 189 ? 24.316 13.439 41.512 1.00 39.35 189 GLU A N 1
ATOM 1408 C CA . GLU A 1 189 ? 25.335 13.690 42.524 1.00 39.94 189 GLU A CA 1
ATOM 1409 C C . GLU A 1 189 ? 26.021 15.041 42.271 1.00 40.13 189 GLU A C 1
ATOM 1410 O O . GLU A 1 189 ? 26.260 15.808 43.204 1.00 39.98 189 GLU A O 1
ATOM 1416 N N . THR A 1 190 ? 26.320 15.335 41.006 1.00 40.31 190 THR A N 1
ATOM 1417 C CA . THR A 1 190 ? 26.992 16.582 40.661 1.00 40.75 190 THR A CA 1
ATOM 1418 C C . THR A 1 190 ? 26.053 17.775 40.761 1.00 41.14 190 THR A C 1
ATOM 1419 O O . THR A 1 190 ? 26.474 18.917 40.617 1.00 41.18 190 THR A O 1
ATOM 1423 N N . MET A 1 191 ? 24.780 17.511 41.016 1.00 41.50 191 MET A N 1
ATOM 1424 C CA . MET A 1 191 ? 23.812 18.591 41.125 1.00 42.08 191 MET A CA 1
ATOM 1425 C C . MET A 1 191 ? 23.460 18.926 42.573 1.00 42.40 191 MET A C 1
ATOM 1426 O O . MET A 1 191 ? 23.313 20.099 42.920 1.00 42.43 191 MET A O 1
ATOM 1431 N N . ILE A 1 192 ? 23.330 17.905 43.415 1.00 42.74 192 ILE A N 1
ATOM 1432 C CA . ILE A 1 192 ? 22.972 18.124 44.815 1.00 43.28 192 ILE A CA 1
ATOM 1433 C C . ILE A 1 192 ? 23.831 17.349 45.809 1.00 43.79 192 ILE A C 1
ATOM 1434 O O . ILE A 1 192 ? 23.538 17.324 47.004 1.00 43.59 192 ILE A O 1
ATOM 1439 N N . GLY A 1 193 ? 24.882 16.710 45.310 1.00 44.53 193 GLY A N 1
ATOM 1440 C CA . GLY A 1 193 ? 25.765 15.951 46.173 1.00 45.57 193 GLY A CA 1
ATOM 1441 C C . GLY A 1 193 ? 26.611 16.876 47.032 1.00 46.48 193 GLY A C 1
ATOM 1442 O O . GLY A 1 193 ? 26.524 18.104 46.910 1.00 46.38 193 GLY A O 1
ATOM 1443 N N . GLU A 1 194 ? 27.437 16.290 47.893 1.00 47.30 194 GLU A N 1
ATOM 1444 C CA . GLU A 1 194 ? 28.286 17.064 48.795 1.00 48.24 194 GLU A CA 1
ATOM 1445 C C . GLU A 1 194 ? 29.221 18.018 48.064 1.00 48.72 194 GLU A C 1
ATOM 1446 O O . GLU A 1 194 ? 29.404 19.168 48.487 1.00 48.83 194 GLU A O 1
ATOM 1452 N N . HIS A 1 195 ? 29.820 17.542 46.976 1.00 49.39 195 HIS A N 1
ATOM 1453 C CA . HIS A 1 195 ? 30.745 18.365 46.214 1.00 50.10 195 HIS A CA 1
ATOM 1454 C C . HIS A 1 195 ? 30.137 19.185 45.105 1.00 50.36 195 HIS A C 1
ATOM 1455 O O . HIS A 1 195 ? 30.821 19.604 44.172 1.00 50.51 195 HIS A O 1
ATOM 1462 N N . ALA A 1 196 ? 28.834 19.412 45.213 1.00 50.55 196 ALA A N 1
ATOM 1463 C CA . ALA A 1 196 ? 28.152 20.260 44.251 1.00 50.75 196 ALA A CA 1
ATOM 1464 C C . ALA A 1 196 ? 28.135 21.636 44.926 1.00 50.88 196 ALA A C 1
ATOM 1465 O O . ALA A 1 196 ? 27.440 21.850 45.924 1.00 50.94 196 ALA A O 1
ATOM 1467 N N . VAL A 1 197 ? 28.899 22.570 44.377 1.00 51.05 197 VAL A N 1
ATOM 1468 C CA . VAL A 1 197 ? 28.957 23.906 44.954 1.00 51.23 197 VAL A CA 1
ATOM 1469 C C . VAL A 1 197 ? 27.626 24.658 44.920 1.00 51.21 197 VAL A C 1
ATOM 1470 O O . VAL A 1 197 ? 27.168 25.152 45.958 1.00 51.19 197 VAL A O 1
ATOM 1474 N N . SER A 1 198 ? 27.012 24.751 43.741 1.00 51.08 198 SER A N 1
ATOM 1475 C CA . SER A 1 198 ? 25.734 25.444 43.597 1.00 51.00 198 SER A CA 1
ATOM 1476 C C . SER A 1 198 ? 24.737 24.911 44.615 1.00 50.92 198 SER A C 1
ATOM 1477 O O . SER A 1 198 ? 24.475 23.715 44.673 1.00 50.96 198 SER A O 1
ATOM 1480 N N . PRO A 1 199 ? 24.162 25.802 45.433 1.00 50.81 199 PRO A N 1
ATOM 1481 C CA . PRO A 1 199 ? 23.199 25.347 46.436 1.00 50.69 199 PRO A CA 1
ATOM 1482 C C . PRO A 1 199 ? 21.729 25.538 46.083 1.00 50.57 199 PRO A C 1
ATOM 1483 O O . PRO A 1 199 ? 20.871 25.108 46.845 1.00 50.55 199 PRO A O 1
ATOM 1487 N N . ASP A 1 200 ? 21.427 26.163 44.945 1.00 50.43 200 ASP A N 1
ATOM 1488 C CA . ASP A 1 200 ? 20.029 26.416 44.601 1.00 50.41 200 ASP A CA 1
ATOM 1489 C C . ASP A 1 200 ? 19.117 25.193 44.653 1.00 50.34 200 ASP A C 1
ATOM 1490 O O . ASP A 1 200 ? 18.030 25.260 45.232 1.00 50.33 200 ASP A O 1
ATOM 1495 N N . LEU A 1 201 ? 19.550 24.081 44.073 1.00 50.31 201 LEU A N 1
ATOM 1496 C CA . LEU A 1 201 ? 18.737 22.870 44.083 1.00 50.30 201 LEU A CA 1
ATOM 1497 C C . LEU A 1 201 ? 18.649 22.320 45.505 1.00 50.30 201 LEU A C 1
ATOM 1498 O O . LEU A 1 201 ? 17.581 21.896 45.947 1.00 50.16 201 LEU A O 1
ATOM 1503 N N . LYS A 1 202 ? 19.764 22.339 46.226 1.00 50.41 202 LYS A N 1
ATOM 1504 C CA . LYS A 1 202 ? 19.757 21.839 47.594 1.00 50.68 202 LYS A CA 1
ATOM 1505 C C . LYS A 1 202 ? 18.795 22.657 48.442 1.00 50.90 202 LYS A C 1
ATOM 1506 O O . LYS A 1 202 ? 18.030 22.102 49.227 1.00 50.78 202 LYS A O 1
ATOM 1512 N N . ARG A 1 203 ? 18.825 23.973 48.273 1.00 51.26 203 ARG A N 1
ATOM 1513 C CA . ARG A 1 203 ? 17.953 24.848 49.042 1.00 51.71 203 ARG A CA 1
ATOM 1514 C C . ARG A 1 203 ? 16.483 24.595 48.738 1.00 51.75 203 ARG A C 1
ATOM 1515 O O . ARG A 1 203 ? 15.657 24.598 49.647 1.00 51.66 203 ARG A O 1
ATOM 1523 N N . CYS A 1 204 ? 16.149 24.379 47.469 1.00 51.79 204 CYS A N 1
ATOM 1524 C CA . CYS A 1 204 ? 14.761 24.105 47.112 1.00 51.94 204 CYS A CA 1
ATOM 1525 C C . CYS A 1 204 ? 14.276 22.847 47.820 1.00 52.00 204 CYS A C 1
ATOM 1526 O O . CYS A 1 204 ? 13.200 22.833 48.413 1.00 51.91 204 CYS A O 1
ATOM 1529 N N . LEU A 1 205 ? 15.087 21.794 47.739 1.00 52.10 205 LEU A N 1
ATOM 1530 C CA . LEU A 1 205 ? 14.769 20.507 48.347 1.00 52.26 205 LEU A CA 1
ATOM 1531 C C . LEU A 1 205 ? 14.549 20.632 49.848 1.00 52.57 205 LEU A C 1
ATOM 1532 O O . LEU A 1 205 ? 13.590 20.082 50.387 1.00 52.54 205 LEU A O 1
ATOM 1537 N N . ALA A 1 206 ? 15.429 21.367 50.516 1.00 52.95 206 ALA A N 1
ATOM 1538 C CA . ALA A 1 206 ? 15.311 21.549 51.956 1.00 53.42 206 ALA A CA 1
ATOM 1539 C C . ALA A 1 206 ? 14.064 22.357 52.294 1.00 53.82 206 ALA A C 1
ATOM 1540 O O . ALA A 1 206 ? 13.402 22.091 53.295 1.00 53.77 206 ALA A O 1
ATOM 1542 N N . ALA A 1 207 ? 13.732 23.322 51.444 1.00 54.28 207 ALA A N 1
ATOM 1543 C CA . ALA A 1 207 ? 12.568 24.165 51.679 1.00 54.86 207 ALA A CA 1
ATOM 1544 C C . ALA A 1 207 ? 11.254 23.482 51.330 1.00 55.29 207 ALA A C 1
ATOM 1545 O O . ALA A 1 207 ? 10.261 23.645 52.032 1.00 55.37 207 ALA A O 1
ATOM 1547 N N . ARG A 1 208 ? 11.257 22.692 50.266 1.00 55.79 208 ARG A N 1
ATOM 1548 C CA . ARG A 1 208 ? 10.044 22.023 49.813 1.00 56.35 208 ARG A CA 1
ATOM 1549 C C . ARG A 1 208 ? 9.652 20.711 50.475 1.00 56.77 208 ARG A C 1
ATOM 1550 O O . ARG A 1 208 ? 8.472 20.463 50.682 1.00 56.73 208 ARG A O 1
ATOM 1558 N N . LEU A 1 209 ? 10.628 19.868 50.789 1.00 57.33 209 LEU A N 1
ATOM 1559 C CA . LEU A 1 209 ? 10.340 18.561 51.371 1.00 57.96 209 LEU A CA 1
ATOM 1560 C C . LEU A 1 209 ? 9.626 18.478 52.720 1.00 58.48 209 LEU A C 1
ATOM 1561 O O . LEU A 1 209 ? 8.736 17.651 52.891 1.00 58.48 209 LEU A O 1
ATOM 1566 N N . PRO A 1 210 ? 10.006 19.321 53.693 1.00 59.04 210 PRO A N 1
ATOM 1567 C CA . PRO A 1 210 ? 9.373 19.289 55.017 1.00 59.61 210 PRO A CA 1
ATOM 1568 C C . PRO A 1 210 ? 7.848 19.211 55.011 1.00 60.18 210 PRO A C 1
ATOM 1569 O O . PRO A 1 210 ? 7.261 18.404 55.731 1.00 60.18 210 PRO A O 1
ATOM 1573 N N . ALA A 1 211 ? 7.208 20.043 54.197 1.00 60.93 211 ALA A N 1
ATOM 1574 C CA . ALA A 1 211 ? 5.752 20.055 54.118 1.00 61.74 211 ALA A CA 1
ATOM 1575 C C . ALA A 1 211 ? 5.216 18.690 53.707 1.00 62.31 211 ALA A C 1
ATOM 1576 O O . ALA A 1 211 ? 4.278 18.174 54.318 1.00 62.36 211 ALA A O 1
ATOM 1578 N N . LEU A 1 212 ? 5.815 18.112 52.670 1.00 63.00 212 LEU A N 1
ATOM 1579 C CA . LEU A 1 212 ? 5.400 16.805 52.169 1.00 63.72 212 LEU A CA 1
ATOM 1580 C C . LEU A 1 212 ? 5.680 15.694 53.175 1.00 64.26 212 LEU A C 1
ATOM 1581 O O . LEU A 1 212 ? 4.844 14.819 53.400 1.00 64.29 212 LEU A O 1
ATOM 1586 N N . LEU A 1 213 ? 6.860 15.734 53.781 1.00 64.95 213 LEU A N 1
ATOM 1587 C CA . LEU A 1 213 ? 7.242 14.724 54.756 1.00 65.72 213 LEU A CA 1
ATOM 1588 C C . LEU A 1 213 ? 6.348 14.750 55.991 1.00 66.31 213 LEU A C 1
ATOM 1589 O O . LEU A 1 213 ? 6.182 13.732 56.661 1.00 66.41 213 LEU A O 1
ATOM 1594 N N . ASN A 1 214 ? 5.767 15.908 56.290 1.00 67.00 214 ASN A N 1
ATOM 1595 C CA . ASN A 1 214 ? 4.900 16.033 57.457 1.00 67.73 214 ASN A CA 1
ATOM 1596 C C . ASN A 1 214 ? 3.508 15.439 57.273 1.00 68.14 214 ASN A C 1
ATOM 1597 O O . ASN A 1 214 ? 2.852 15.078 58.249 1.00 68.29 214 ASN A O 1
ATOM 1602 N N . GLU A 1 215 ? 3.055 15.336 56.029 1.00 68.60 215 GLU A N 1
ATOM 1603 C CA . GLU A 1 215 ? 1.743 14.765 55.751 1.00 69.03 215 GLU A CA 1
ATOM 1604 C C . GLU A 1 215 ? 1.853 13.531 54.856 1.00 69.16 215 GLU A C 1
ATOM 1605 O O . GLU A 1 215 ? 1.410 13.597 53.686 1.00 69.27 215 GLU A O 1
ATOM 1611 N N . SER B 1 4 ? 16.030 -23.817 42.279 1.00 61.77 4 SER B N 1
ATOM 1612 C CA . SER B 1 4 ? 15.348 -22.517 42.541 1.00 61.72 4 SER B CA 1
ATOM 1613 C C . SER B 1 4 ? 15.637 -22.063 43.963 1.00 61.58 4 SER B C 1
ATOM 1614 O O . SER B 1 4 ? 14.784 -22.189 44.844 1.00 61.68 4 SER B O 1
ATOM 1617 N N . ILE B 1 5 ? 16.847 -21.548 44.176 1.00 61.27 5 ILE B N 1
ATOM 1618 C CA . ILE B 1 5 ? 17.287 -21.062 45.481 1.00 60.86 5 ILE B CA 1
ATOM 1619 C C . ILE B 1 5 ? 16.992 -22.049 46.619 1.00 60.46 5 ILE B C 1
ATOM 1620 O O . ILE B 1 5 ? 15.847 -22.254 47.032 1.00 60.42 5 ILE B O 1
ATOM 1625 N N . THR B 1 6 ? 18.060 -22.663 47.116 1.00 59.93 6 THR B N 1
ATOM 1626 C CA . THR B 1 6 ? 17.977 -23.649 48.182 1.00 59.38 6 THR B CA 1
ATOM 1627 C C . THR B 1 6 ? 18.530 -23.116 49.497 1.00 58.99 6 THR B C 1
ATOM 1628 O O . THR B 1 6 ? 19.154 -22.057 49.540 1.00 58.84 6 THR B O 1
ATOM 1632 N N . ALA B 1 7 ? 18.301 -23.867 50.569 1.00 58.52 7 ALA B N 1
ATOM 1633 C CA . ALA B 1 7 ? 18.805 -23.488 51.874 1.00 58.11 7 ALA B CA 1
ATOM 1634 C C . ALA B 1 7 ? 20.291 -23.824 51.861 1.00 57.82 7 ALA B C 1
ATOM 1635 O O . ALA B 1 7 ? 20.740 -24.647 51.063 1.00 57.74 7 ALA B O 1
ATOM 1637 N N . ILE B 1 8 ? 21.055 -23.172 52.726 1.00 57.49 8 ILE B N 1
ATOM 1638 C CA . ILE B 1 8 ? 22.484 -23.426 52.807 1.00 57.18 8 ILE B CA 1
ATOM 1639 C C . ILE B 1 8 ? 22.861 -23.583 54.263 1.00 57.06 8 ILE B C 1
ATOM 1640 O O . ILE B 1 8 ? 22.430 -22.803 55.113 1.00 56.94 8 ILE B O 1
ATOM 1645 N N . THR B 1 9 ? 23.667 -24.594 54.549 1.00 56.98 9 THR B N 1
ATOM 1646 C CA . THR B 1 9 ? 24.107 -24.828 55.912 1.00 56.95 9 THR B CA 1
ATOM 1647 C C . THR B 1 9 ? 25.606 -24.611 55.993 1.00 56.90 9 THR B C 1
ATOM 1648 O O . THR B 1 9 ? 26.365 -25.122 55.172 1.00 56.86 9 THR B O 1
ATOM 1652 N N . VAL B 1 10 ? 26.021 -23.823 56.974 1.00 56.82 10 VAL B N 1
ATOM 1653 C CA . VAL B 1 10 ? 27.431 -23.534 57.178 1.00 56.83 10 VAL B CA 1
ATOM 1654 C C . VAL B 1 10 ? 27.784 -24.000 58.582 1.00 56.92 10 VAL B C 1
ATOM 1655 O O . VAL B 1 10 ? 27.317 -23.428 59.565 1.00 56.96 10 VAL B O 1
ATOM 1659 N N . GLU B 1 11 ? 28.588 -25.053 58.675 1.00 57.03 11 GLU B N 1
ATOM 1660 C CA . GLU B 1 11 ? 28.989 -25.578 59.978 1.00 57.08 11 GLU B CA 1
ATOM 1661 C C . GLU B 1 11 ? 27.785 -25.833 60.879 1.00 56.87 11 GLU B C 1
ATOM 1662 O O . GLU B 1 11 ? 27.719 -25.335 62.005 1.00 56.92 11 GLU B O 1
ATOM 1668 N N . ASN B 1 12 ? 26.829 -26.603 60.374 1.00 56.59 12 ASN B N 1
ATOM 1669 C CA . ASN B 1 12 ? 25.631 -26.936 61.135 1.00 56.21 12 ASN B CA 1
ATOM 1670 C C . ASN B 1 12 ? 24.733 -25.738 61.449 1.00 55.73 12 ASN B C 1
ATOM 1671 O O . ASN B 1 12 ? 23.795 -25.854 62.234 1.00 55.69 12 ASN B O 1
ATOM 1676 N N . LEU B 1 13 ? 25.027 -24.592 60.840 1.00 55.07 13 LEU B N 1
ATOM 1677 C CA . LEU B 1 13 ? 24.212 -23.398 61.026 1.00 54.34 13 LEU B CA 1
ATOM 1678 C C . LEU B 1 13 ?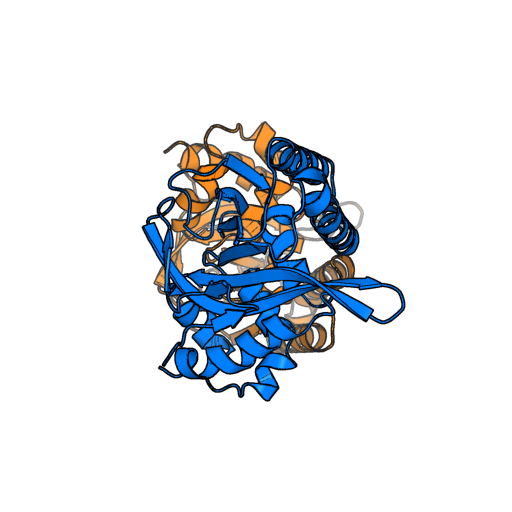 23.398 -23.256 59.744 1.00 53.90 13 LEU B C 1
ATOM 1679 O O . LEU B 1 13 ? 23.912 -22.871 58.694 1.00 53.87 13 LEU B O 1
ATOM 1684 N N . GLU B 1 14 ? 22.122 -23.589 59.839 1.00 53.26 14 GLU B N 1
ATOM 1685 C CA . GLU B 1 14 ? 21.244 -23.546 58.683 1.00 52.74 14 GLU B CA 1
ATOM 1686 C C . GLU B 1 14 ? 20.707 -22.166 58.320 1.00 51.88 14 GLU B C 1
ATOM 1687 O O . GLU B 1 14 ? 20.326 -21.376 59.188 1.00 51.76 14 GLU B O 1
ATOM 1693 N N . TYR B 1 15 ? 20.672 -21.900 57.016 1.00 50.85 15 TYR B N 1
ATOM 1694 C CA . TYR B 1 15 ? 20.145 -20.658 56.469 1.00 49.85 15 TYR B CA 1
ATOM 1695 C C . TYR B 1 15 ? 18.998 -21.040 55.542 1.00 49.19 15 TYR B C 1
ATOM 1696 O O . TYR B 1 15 ? 19.220 -21.455 54.409 1.00 49.13 15 TYR B O 1
ATOM 1705 N N . PRO B 1 16 ? 17.754 -20.927 56.020 1.00 48.65 16 PRO B N 1
ATOM 1706 C CA . PRO B 1 16 ? 16.626 -21.286 55.155 1.00 48.15 16 PRO B CA 1
ATOM 1707 C C . PRO B 1 16 ? 16.638 -20.517 53.836 1.00 47.65 16 PRO B C 1
ATOM 1708 O O . PRO B 1 16 ? 17.183 -19.413 53.745 1.00 47.40 16 PRO B O 1
ATOM 1712 N N . ALA B 1 17 ? 16.034 -21.120 52.819 1.00 47.10 17 ALA B N 1
ATOM 1713 C CA . ALA B 1 17 ? 15.980 -20.533 51.488 1.00 46.55 17 ALA B CA 1
ATOM 1714 C C . ALA B 1 17 ? 15.227 -19.214 51.495 1.00 46.25 17 ALA B C 1
ATOM 1715 O O . ALA B 1 17 ? 15.556 -18.293 50.745 1.00 46.11 17 ALA B O 1
ATOM 1717 N N . VAL B 1 18 ? 14.219 -19.118 52.349 1.00 45.82 18 VAL B N 1
ATOM 1718 C CA . VAL B 1 18 ? 13.421 -17.906 52.421 1.00 45.55 18 VAL B CA 1
ATOM 1719 C C . VAL B 1 18 ? 13.128 -17.518 53.862 1.00 45.24 18 VAL B C 1
ATOM 1720 O O . VAL B 1 18 ? 13.072 -18.374 54.753 1.00 45.26 18 VAL B O 1
ATOM 1724 N N . VAL B 1 19 ? 12.978 -16.224 54.098 1.00 44.65 19 VAL B N 1
ATOM 1725 C CA . VAL B 1 19 ? 12.663 -15.758 55.435 1.00 44.13 19 VAL B CA 1
ATOM 1726 C C . VAL B 1 19 ? 11.764 -14.556 55.344 1.00 43.70 19 VAL B C 1
ATOM 1727 O O . VAL B 1 19 ? 11.831 -13.779 54.386 1.00 43.46 19 VAL B O 1
ATOM 1731 N N . THR B 1 20 ? 10.915 -14.421 56.350 1.00 43.23 20 THR B N 1
ATOM 1732 C CA . THR B 1 20 ? 10.018 -13.294 56.448 1.00 43.00 20 THR B CA 1
ATOM 1733 C C . THR B 1 20 ? 10.368 -12.563 57.723 1.00 42.81 20 THR B C 1
ATOM 1734 O O . THR B 1 20 ? 10.469 -13.157 58.791 1.00 42.81 20 THR B O 1
ATOM 1738 N N . SER B 1 21 ? 10.560 -11.262 57.603 1.00 42.69 21 SER B N 1
ATOM 1739 C CA . SER B 1 21 ? 10.938 -10.454 58.746 1.00 42.56 21 SER B CA 1
ATOM 1740 C C . SER B 1 21 ? 9.843 -10.101 59.728 1.00 42.46 21 SER B C 1
ATOM 1741 O O . SER B 1 21 ? 8.838 -9.512 59.352 1.00 42.41 21 SER B O 1
ATOM 1744 N N . PRO B 1 22 ? 10.022 -10.464 61.004 1.00 42.42 22 PRO B N 1
ATOM 1745 C CA . PRO B 1 22 ? 8.974 -10.107 61.959 1.00 42.32 22 PRO B CA 1
ATOM 1746 C C . PRO B 1 22 ? 9.035 -8.595 62.180 1.00 42.18 22 PRO B C 1
ATOM 1747 O O . PRO B 1 22 ? 8.143 -8.013 62.780 1.00 42.18 22 PRO B O 1
ATOM 1751 N N . VAL B 1 23 ? 10.100 -7.971 61.687 1.00 41.99 23 VAL B N 1
ATOM 1752 C CA . VAL B 1 23 ? 10.272 -6.532 61.845 1.00 41.75 23 VAL B CA 1
ATOM 1753 C C . VAL B 1 23 ? 9.561 -5.743 60.754 1.00 41.72 23 VAL B C 1
ATOM 1754 O O . VAL B 1 23 ? 8.772 -4.839 61.039 1.00 41.65 23 VAL B O 1
ATOM 1758 N N . THR B 1 24 ? 9.839 -6.076 59.500 1.00 41.57 24 THR B N 1
ATOM 1759 C CA . THR B 1 24 ? 9.249 -5.340 58.386 1.00 41.68 24 THR B CA 1
ATOM 1760 C C . THR B 1 24 ? 8.135 -6.074 57.652 1.00 41.71 24 THR B C 1
ATOM 1761 O O . THR B 1 24 ? 7.444 -5.478 56.825 1.00 41.85 24 THR B O 1
ATOM 1765 N N . GLY B 1 25 ? 7.978 -7.358 57.934 1.00 41.81 25 GLY B N 1
ATOM 1766 C CA . GLY B 1 25 ? 6.951 -8.127 57.253 1.00 41.91 25 GLY B CA 1
ATOM 1767 C C . GLY B 1 25 ? 7.378 -8.465 55.836 1.00 42.03 25 GLY B C 1
ATOM 1768 O O . GLY B 1 25 ? 6.656 -9.152 55.115 1.00 41.88 25 GLY B O 1
ATOM 1769 N N . LYS B 1 26 ? 8.552 -7.994 55.426 1.00 42.07 26 LYS B N 1
ATOM 1770 C CA . LYS B 1 26 ? 9.050 -8.268 54.081 1.00 42.16 26 LYS B CA 1
ATOM 1771 C C . LYS B 1 26 ? 9.614 -9.674 54.008 1.00 42.21 26 LYS B C 1
ATOM 1772 O O . L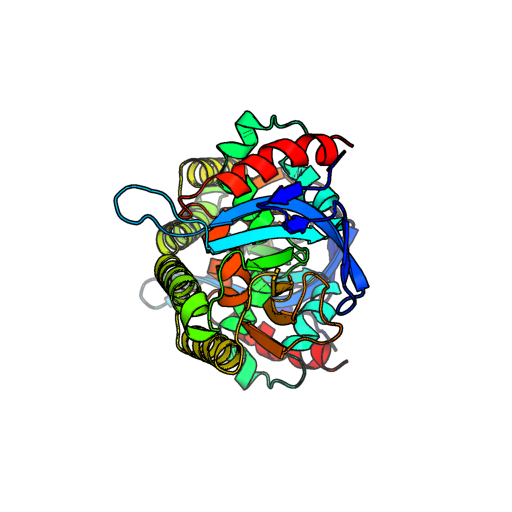YS B 1 26 ? 10.023 -10.238 55.022 1.00 42.21 26 LYS B O 1
ATOM 1778 N N . SER B 1 27 ? 9.623 -10.235 52.803 1.00 42.25 27 SER B N 1
ATOM 1779 C CA . SER B 1 27 ? 10.142 -11.575 52.590 1.00 42.37 27 SER B CA 1
ATOM 1780 C C . SER B 1 27 ? 11.406 -11.512 51.748 1.00 42.40 27 SER B C 1
ATOM 1781 O O . SER B 1 27 ? 11.514 -10.697 50.829 1.00 42.23 27 SER B O 1
ATOM 1784 N N . TYR B 1 28 ? 12.358 -12.379 52.064 1.00 42.45 28 TYR B N 1
ATOM 1785 C CA . TYR B 1 28 ? 13.621 -12.408 51.351 1.00 42.71 28 TYR B CA 1
ATOM 1786 C C . TYR B 1 28 ? 13.957 -13.815 50.933 1.00 42.80 28 TYR B C 1
ATOM 1787 O O . TYR B 1 28 ? 13.404 -14.783 51.455 1.00 42.85 28 TYR B O 1
ATOM 1796 N N . PHE B 1 29 ? 14.883 -13.924 49.994 1.00 42.97 29 PHE B N 1
ATOM 1797 C CA . PHE B 1 29 ? 15.349 -15.224 49.551 1.00 43.23 29 PHE B CA 1
ATOM 1798 C C . PHE B 1 29 ? 16.848 -15.224 49.810 1.00 43.57 29 PHE B C 1
ATOM 1799 O O . PHE B 1 29 ? 17.490 -14.175 49.766 1.00 43.42 29 PHE B O 1
ATOM 1807 N N . LEU B 1 30 ? 17.396 -16.394 50.106 1.00 44.16 30 LEU B N 1
ATOM 1808 C CA . LEU B 1 30 ? 18.815 -16.522 50.390 1.00 44.89 30 LEU B CA 1
ATOM 1809 C C . LEU B 1 30 ? 19.673 -16.302 49.149 1.00 45.58 30 LEU B C 1
ATOM 1810 O O . LEU B 1 30 ? 19.652 -17.102 48.212 1.00 45.50 30 LEU B O 1
ATOM 1815 N N . GLY B 1 31 ? 20.428 -15.209 49.150 1.00 46.38 31 GLY B N 1
ATOM 1816 C CA . GLY B 1 31 ? 21.290 -14.909 48.022 1.00 47.43 31 GLY B CA 1
ATOM 1817 C C . GLY B 1 31 ? 22.575 -15.705 48.108 1.00 48.27 31 GLY B C 1
ATOM 1818 O O . GLY B 1 31 ? 23.185 -16.041 47.091 1.00 48.24 31 GLY B O 1
ATOM 1819 N N . GLY B 1 32 ? 22.988 -16.013 49.333 1.00 49.11 32 GLY B N 1
ATOM 1820 C CA . GLY B 1 32 ? 24.204 -16.777 49.533 1.00 50.38 32 GLY B CA 1
ATOM 1821 C C . GLY B 1 32 ? 24.594 -16.853 50.994 1.00 51.37 32 GLY B C 1
ATOM 1822 O O . GLY B 1 32 ? 24.123 -16.066 51.813 1.00 51.30 32 GLY B O 1
ATOM 1823 N N . ALA B 1 33 ? 25.449 -17.809 51.326 1.00 52.42 33 ALA B N 1
ATOM 1824 C CA . ALA B 1 33 ? 25.904 -17.972 52.698 1.00 53.70 33 ALA B CA 1
ATOM 1825 C C . ALA B 1 33 ? 27.332 -18.481 52.671 1.00 54.67 33 ALA B C 1
ATOM 1826 O O . ALA B 1 33 ? 27.717 -19.217 51.767 1.00 54.78 33 ALA B O 1
ATOM 1828 N N . GLY B 1 34 ? 28.119 -18.081 53.658 1.00 55.80 34 GLY B N 1
ATOM 1829 C CA . GLY B 1 34 ? 29.496 -18.525 53.712 1.00 57.28 34 GLY B CA 1
ATOM 1830 C C . GLY B 1 34 ? 30.030 -18.472 55.124 1.00 58.38 34 GLY B C 1
ATOM 1831 O O . GLY B 1 34 ? 29.268 -18.376 56.085 1.00 58.39 34 GLY B O 1
ATOM 1832 N N . GLU B 1 35 ? 31.348 -18.537 55.250 1.00 59.51 35 GLU B N 1
ATOM 1833 C CA . GLU B 1 35 ? 31.990 -18.491 56.552 1.00 60.71 35 GLU B CA 1
ATOM 1834 C C . GLU B 1 35 ? 33.064 -17.415 56.576 1.00 61.50 35 GLU B C 1
ATOM 1835 O O . GLU B 1 35 ? 33.589 -17.021 55.533 1.00 61.60 35 GLU B O 1
ATOM 1841 N N . ARG B 1 36 ? 33.362 -16.932 57.774 1.00 62.40 36 ARG B N 1
ATOM 1842 C CA . ARG B 1 36 ? 34.377 -15.913 57.984 1.00 63.41 36 ARG B CA 1
ATOM 1843 C C . ARG B 1 36 ? 35.102 -16.282 59.267 1.00 64.23 36 ARG B C 1
ATOM 1844 O O . ARG B 1 36 ? 34.516 -16.898 60.160 1.00 64.34 36 ARG B O 1
ATOM 1852 N N . GLY B 1 37 ? 36.372 -15.916 59.367 1.00 65.15 37 GLY B N 1
ATOM 1853 C CA . GLY B 1 37 ? 37.123 -16.241 60.564 1.00 66.33 37 GLY B CA 1
ATOM 1854 C C . GLY B 1 37 ? 38.520 -15.667 60.540 1.00 67.19 37 GLY B C 1
ATOM 1855 O O . GLY B 1 37 ? 38.719 -14.513 60.155 1.00 67.22 37 GLY B O 1
ATOM 1856 N N . LEU B 1 38 ? 39.489 -16.473 60.961 1.00 68.07 38 LEU B N 1
ATOM 1857 C CA . LEU B 1 38 ? 40.879 -16.044 60.985 1.00 69.00 38 LEU B CA 1
ATOM 1858 C C . LEU B 1 38 ? 41.763 -17.066 60.256 1.00 69.61 38 LEU B C 1
ATOM 1859 O O . LEU B 1 38 ? 41.418 -17.552 59.169 1.00 69.83 38 LEU B O 1
ATOM 1864 N N . THR B 1 39 ? 42.868 -17.325 60.902 1.00 70.30 39 THR B N 1
ATOM 1865 C CA . THR B 1 39 ? 43.908 -18.268 60.473 1.00 70.92 39 THR B CA 1
ATOM 1866 C C . THR B 1 39 ? 44.958 -18.266 61.558 1.00 71.28 39 THR B C 1
ATOM 1867 O O . THR B 1 39 ? 45.586 -17.237 61.832 1.00 71.39 39 THR B O 1
ATOM 1871 N N . ILE B 1 40 ? 45.134 -19.394 62.190 1.00 71.65 40 ILE B N 1
ATOM 1872 C CA . ILE B 1 40 ? 46.104 -19.475 63.272 1.00 71.98 40 ILE B CA 1
ATOM 1873 C C . ILE B 1 40 ? 46.996 -20.695 63.113 1.00 72.13 40 ILE B C 1
ATOM 1874 O O . ILE B 1 40 ? 46.515 -21.829 63.098 1.00 72.14 40 ILE B O 1
ATOM 1879 N N . GLU B 1 41 ? 48.296 -20.445 62.990 1.00 72.27 41 GLU B N 1
ATOM 1880 C CA . GLU B 1 41 ? 49.280 -21.508 62.829 1.00 72.37 41 GLU B CA 1
ATOM 1881 C C . GLU B 1 41 ? 49.104 -22.154 61.461 1.00 72.24 41 GLU B C 1
ATOM 1882 O O . GLU B 1 41 ? 49.422 -23.333 61.284 1.00 72.33 41 GLU B O 1
ATOM 1888 N N . GLY B 1 42 ? 48.573 -21.388 60.509 1.00 72.00 42 GLY B N 1
ATOM 1889 C CA . GLY B 1 42 ? 48.378 -21.897 59.163 1.00 71.65 42 GLY B CA 1
ATOM 1890 C C . GLY B 1 42 ? 47.039 -22.578 58.912 1.00 71.39 42 GLY B C 1
ATOM 1891 O O . GLY B 1 42 ? 46.765 -23.036 57.800 1.00 71.45 42 GLY B O 1
ATOM 1892 N N . ASN B 1 43 ? 46.198 -22.651 59.940 1.00 71.01 43 ASN B N 1
ATOM 1893 C CA . ASN B 1 43 ? 44.884 -23.285 59.808 1.00 70.49 43 ASN B CA 1
ATOM 1894 C C . ASN B 1 43 ? 43.755 -22.266 59.908 1.00 69.94 43 ASN B C 1
ATOM 1895 O O . ASN B 1 43 ? 43.570 -21.639 60.955 1.00 69.92 43 ASN B O 1
ATOM 1900 N N . PHE B 1 44 ? 43.009 -22.091 58.819 1.00 69.17 44 PHE B N 1
ATOM 1901 C CA . PHE B 1 44 ? 41.893 -21.147 58.803 1.00 68.34 44 PHE B CA 1
ATOM 1902 C C . PHE 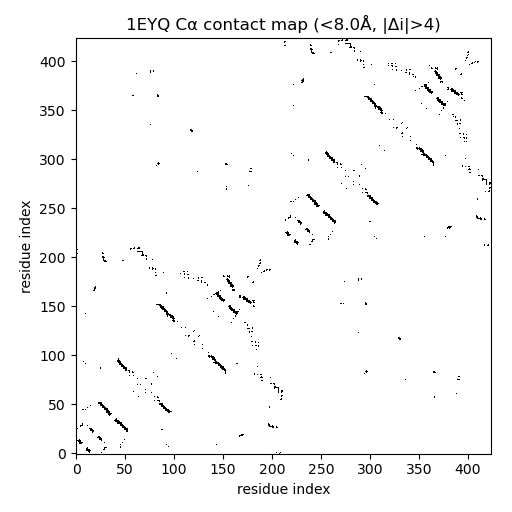B 1 44 ? 40.886 -21.537 59.878 1.00 67.59 44 PHE B C 1
ATOM 1903 O O . PHE B 1 44 ? 40.255 -22.590 59.785 1.00 67.65 44 PHE B O 1
ATOM 1911 N N . ILE B 1 45 ? 40.721 -20.692 60.891 1.00 66.57 45 ILE B N 1
ATOM 1912 C CA . ILE B 1 45 ? 39.779 -21.003 61.958 1.00 65.46 45 ILE B CA 1
ATOM 1913 C C . ILE B 1 45 ? 38.444 -20.306 61.731 1.00 64.50 45 ILE B C 1
ATOM 1914 O O . ILE B 1 45 ? 38.384 -19.080 61.627 1.00 64.36 45 ILE B O 1
ATOM 1919 N N . LYS B 1 46 ? 37.383 -21.098 61.644 1.00 63.35 46 LYS B N 1
ATOM 1920 C CA . LYS B 1 46 ? 36.040 -20.569 61.422 1.00 62.15 46 LYS B CA 1
ATOM 1921 C C . LYS B 1 46 ? 35.451 -19.992 62.702 1.00 61.12 46 LYS B C 1
ATOM 1922 O O . LYS B 1 46 ? 35.401 -20.669 63.727 1.00 61.07 46 LYS B O 1
ATOM 1928 N N . PHE B 1 47 ? 34.997 -18.747 62.635 1.00 59.85 47 PHE B N 1
ATOM 1929 C CA . PHE B 1 47 ? 34.398 -18.101 63.793 1.00 58.58 47 PHE B CA 1
ATOM 1930 C C . PHE B 1 47 ? 32.909 -17.860 63.626 1.00 57.53 47 PHE B C 1
ATOM 1931 O O . PHE B 1 47 ? 32.149 -17.967 64.585 1.00 57.43 47 PHE B O 1
ATOM 1939 N N . THR B 1 48 ? 32.493 -17.526 62.411 1.00 56.23 48 THR B N 1
ATOM 1940 C CA . THR B 1 48 ? 31.094 -17.242 62.153 1.00 54.89 48 THR B CA 1
ATOM 1941 C C . THR B 1 48 ? 30.679 -17.622 60.740 1.00 53.91 48 THR B C 1
ATOM 1942 O O . THR B 1 48 ? 31.514 -17.790 59.845 1.00 53.77 48 THR B O 1
ATOM 1946 N N . ALA B 1 49 ? 29.381 -17.749 60.607 1.00 52.68 49 ALA B N 1
ATOM 1947 C CA . ALA B 1 49 ? 28.733 -18.000 59.327 1.00 51.46 49 ALA B CA 1
ATOM 1948 C C . ALA B 1 49 ? 28.021 -16.710 58.963 1.00 50.62 49 ALA B C 1
ATOM 1949 O O . ALA B 1 49 ? 27.530 -15.988 59.838 1.00 50.37 49 ALA B O 1
ATOM 1951 N N . ILE B 1 50 ? 27.986 -16.407 57.697 1.00 49.66 50 ILE B N 1
ATOM 1952 C CA . ILE B 1 50 ? 27.323 -15.186 57.238 1.00 48.82 50 ILE B CA 1
ATOM 1953 C C . ILE B 1 50 ? 26.387 -15.529 56.086 1.00 48.02 50 ILE B C 1
ATOM 1954 O O . ILE B 1 50 ? 26.752 -16.270 55.179 1.00 48.00 50 ILE B O 1
ATOM 1959 N N . GLY B 1 51 ? 25.164 -15.023 56.154 1.00 47.11 51 GLY B N 1
ATOM 1960 C CA . GLY B 1 51 ? 24.206 -15.278 55.096 1.00 45.93 51 GLY B CA 1
ATOM 1961 C C . GLY B 1 51 ? 23.618 -13.957 54.652 1.00 45.12 51 GLY B C 1
ATOM 1962 O O . GLY B 1 51 ? 23.386 -13.062 55.472 1.00 45.09 51 GLY B O 1
ATOM 1963 N N . VAL B 1 52 ? 23.388 -13.819 53.354 1.00 44.10 52 VAL B N 1
ATOM 1964 C CA . VAL B 1 52 ? 22.827 -12.590 52.826 1.00 43.04 52 VAL B CA 1
ATOM 1965 C C . VAL B 1 52 ? 21.489 -12.863 52.173 1.00 42.37 52 VAL B C 1
ATOM 1966 O O . VAL B 1 52 ? 21.397 -13.662 51.241 1.00 42.33 52 VAL B O 1
ATOM 1970 N N . TYR B 1 53 ? 20.456 -12.202 52.678 1.00 41.49 53 TYR B N 1
ATOM 1971 C CA . TYR B 1 53 ? 19.118 -12.339 52.134 1.00 40.80 53 TYR B CA 1
ATOM 1972 C C . TYR B 1 53 ? 18.746 -11.076 51.369 1.00 40.48 53 TYR B C 1
ATOM 1973 O O . TYR B 1 53 ? 19.054 -9.967 51.807 1.00 40.28 53 TYR B O 1
ATOM 1982 N N . LEU B 1 54 ? 18.080 -11.254 50.233 1.00 40.12 54 LEU B N 1
ATOM 1983 C CA . LEU B 1 54 ? 17.634 -10.140 49.409 1.00 39.95 54 LEU B CA 1
ATOM 1984 C C . LEU B 1 54 ? 16.108 -10.168 49.373 1.00 39.95 54 LEU B C 1
ATOM 1985 O O . LEU B 1 54 ? 15.512 -11.231 49.197 1.00 40.06 54 LEU B O 1
ATOM 1990 N N . GLU B 1 55 ? 15.473 -9.015 49.554 1.00 39.84 55 GLU B N 1
ATOM 1991 C CA . GLU B 1 55 ? 14.017 -8.954 49.520 1.00 39.83 55 GLU B CA 1
ATOM 1992 C C . GLU B 1 55 ? 13.558 -9.563 48.194 1.00 39.88 55 GLU B C 1
ATOM 1993 O O . GLU B 1 55 ? 14.249 -9.448 47.178 1.00 39.68 55 GLU B O 1
ATOM 1999 N N . ASP B 1 56 ? 12.397 -10.211 48.200 1.00 39.86 56 ASP B N 1
ATOM 2000 C CA . ASP B 1 56 ? 11.899 -10.835 46.982 1.00 39.97 56 ASP B CA 1
ATOM 2001 C C . ASP B 1 56 ? 11.837 -9.887 45.781 1.00 39.66 56 ASP B C 1
ATOM 2002 O O . ASP B 1 56 ? 12.165 -10.286 44.665 1.00 39.49 56 ASP B O 1
ATOM 2007 N N . ILE B 1 57 ? 11.442 -8.636 46.002 1.00 39.41 57 ILE B N 1
ATOM 2008 C CA . ILE B 1 57 ? 11.359 -7.678 44.900 1.00 39.38 57 ILE B CA 1
ATOM 2009 C C . ILE B 1 57 ? 12.702 -7.379 44.228 1.00 39.28 57 ILE B C 1
ATOM 2010 O O . ILE B 1 57 ? 12.751 -6.685 43.213 1.00 39.13 57 ILE B O 1
ATOM 2015 N N . ALA B 1 58 ? 13.792 -7.887 44.793 1.00 39.20 58 ALA B N 1
ATOM 2016 C CA . ALA B 1 58 ? 15.101 -7.646 44.201 1.00 39.17 58 ALA B CA 1
ATOM 2017 C C . ALA B 1 58 ? 15.202 -8.314 42.828 1.00 39.20 58 ALA B C 1
ATOM 2018 O O . ALA B 1 58 ? 15.903 -7.824 41.945 1.00 39.03 58 ALA B O 1
ATOM 2020 N N . VAL B 1 59 ? 14.503 -9.431 42.646 1.00 39.35 59 VAL B N 1
ATOM 2021 C CA . VAL B 1 59 ? 14.550 -10.130 41.360 1.00 39.57 59 VAL B CA 1
ATOM 2022 C C . VAL B 1 59 ? 14.107 -9.207 40.225 1.00 39.58 59 VAL B C 1
ATOM 2023 O O . VAL B 1 59 ? 14.806 -9.072 39.216 1.00 39.68 59 VAL B O 1
ATOM 2027 N N . ALA B 1 60 ? 12.960 -8.555 40.395 1.00 39.62 60 ALA B N 1
ATOM 2028 C CA . ALA B 1 60 ? 12.453 -7.651 39.368 1.00 39.75 60 ALA B CA 1
ATOM 2029 C C . ALA B 1 60 ? 13.400 -6.470 39.168 1.00 39.86 60 ALA B C 1
ATOM 2030 O O . ALA B 1 60 ? 13.582 -5.992 38.049 1.00 39.88 60 ALA B O 1
ATOM 2032 N N . SER B 1 61 ? 14.010 -6.007 40.256 1.00 39.96 61 SER B N 1
ATOM 2033 C CA . SER B 1 61 ? 14.930 -4.883 40.182 1.00 40.10 61 SER B CA 1
ATOM 2034 C C . SER B 1 61 ? 16.190 -5.238 39.387 1.00 40.20 61 SER B C 1
ATOM 2035 O O . SER B 1 61 ? 16.623 -4.491 38.511 1.00 39.93 61 SER B O 1
ATOM 2038 N N . LEU B 1 62 ? 16.767 -6.396 39.681 1.00 40.48 62 LEU B N 1
ATOM 2039 C CA . LEU B 1 62 ? 17.984 -6.835 39.008 1.00 40.79 62 LEU B CA 1
ATOM 2040 C C . LEU B 1 62 ? 17.770 -7.403 37.597 1.00 41.21 62 LEU B C 1
ATOM 2041 O O . LEU B 1 62 ? 18.699 -7.451 36.789 1.00 40.91 62 LEU B O 1
ATOM 2046 N N . ALA B 1 63 ? 16.545 -7.829 37.306 1.00 41.76 63 ALA B N 1
ATOM 2047 C CA . ALA B 1 63 ? 16.226 -8.428 36.014 1.00 42.24 63 ALA B CA 1
ATOM 2048 C C . ALA B 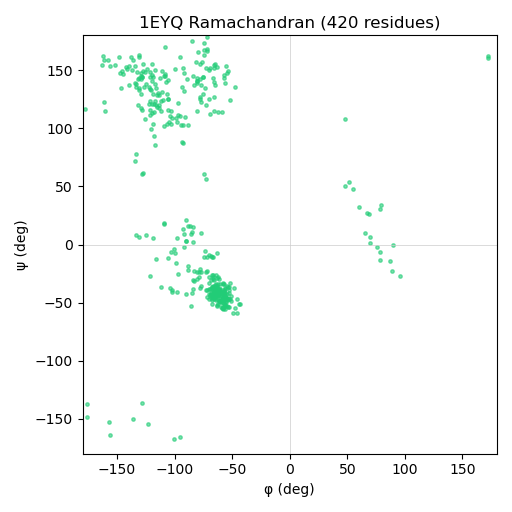1 63 ? 16.526 -7.511 34.833 1.00 42.72 63 ALA B C 1
ATOM 2049 O O . ALA B 1 63 ? 17.105 -7.942 33.838 1.00 42.73 63 ALA B O 1
ATOM 2051 N N . ALA B 1 64 ? 16.134 -6.247 34.956 1.00 43.25 64 ALA B N 1
ATOM 2052 C CA . ALA B 1 64 ? 16.348 -5.258 33.900 1.00 43.82 64 ALA B CA 1
ATOM 2053 C C . ALA B 1 64 ? 17.746 -5.323 33.289 1.00 43.99 64 ALA B C 1
ATOM 2054 O O . ALA B 1 64 ? 17.905 -5.430 32.071 1.00 44.39 64 ALA B O 1
ATOM 2056 N N . LYS B 1 65 ? 18.758 -5.296 34.143 1.00 43.95 65 LYS B N 1
ATOM 2057 C CA . LYS B 1 65 ? 20.142 -5.309 33.691 1.00 44.01 65 LYS B CA 1
ATOM 2058 C C . LYS B 1 65 ? 20.853 -6.671 33.674 1.00 44.17 65 LYS B C 1
ATOM 2059 O O . LYS B 1 65 ? 21.805 -6.882 32.908 1.00 44.16 65 LYS B O 1
ATOM 2065 N N . TRP B 1 66 ? 20.433 -7.625 34.482 1.00 44.43 66 TRP B N 1
ATOM 2066 C CA . TRP B 1 66 ? 21.234 -8.860 34.584 1.00 44.80 66 TRP B CA 1
ATOM 2067 C C . TRP B 1 66 ? 20.508 -10.160 34.159 1.00 45.32 66 TRP B C 1
ATOM 2068 O O . TRP B 1 66 ? 21.046 -11.266 34.294 1.00 45.20 66 TRP B O 1
ATOM 2079 N N . LYS B 1 67 ? 19.301 -10.075 33.633 1.00 46.10 67 LYS B N 1
ATOM 2080 C CA . LYS B 1 67 ? 18.626 -11.292 33.100 1.00 46.95 67 LYS B CA 1
ATOM 2081 C C . LYS B 1 67 ? 19.410 -11.802 31.888 1.00 47.21 67 LYS B C 1
ATOM 2082 O O . LYS B 1 67 ? 19.902 -11.013 31.083 1.00 47.25 67 LYS B O 1
ATOM 2088 N N . GLY B 1 68 ? 19.555 -13.120 31.773 1.00 47.53 68 GLY B N 1
ATOM 2089 C CA . GLY B 1 68 ? 20.264 -13.678 30.634 1.00 47.90 68 GLY B CA 1
ATOM 2090 C C . GLY B 1 68 ? 21.770 -13.809 30.773 1.00 48.24 68 GLY B C 1
ATOM 2091 O O . GLY B 1 68 ? 22.407 -14.493 29.970 1.00 48.39 68 GLY B O 1
ATOM 2092 N N . LYS B 1 69 ? 22.346 -13.159 31.780 1.00 48.41 69 LYS B N 1
ATOM 2093 C CA . LYS B 1 69 ? 23.785 -13.222 32.014 1.00 48.60 69 LYS B CA 1
ATOM 2094 C C . LYS B 1 69 ? 24.135 -14.510 32.754 1.00 48.62 69 LYS B C 1
ATOM 2095 O O . LYS B 1 69 ? 23.409 -14.937 33.649 1.00 48.58 69 LYS B O 1
ATOM 2101 N N . SER B 1 70 ? 25.247 -15.127 32.383 1.00 48.55 70 SER B N 1
ATOM 2102 C CA . SER B 1 70 ? 25.667 -16.358 33.031 1.00 48.64 70 SER B CA 1
ATOM 2103 C C . SER B 1 70 ? 26.230 -16.045 34.411 1.00 48.68 70 SER B C 1
ATOM 2104 O O . SER B 1 70 ? 26.568 -14.897 34.709 1.00 48.64 70 SER B O 1
ATOM 2107 N N . SER B 1 71 ? 26.331 -17.070 35.248 1.00 48.70 71 SER B N 1
ATOM 2108 C CA . SER B 1 71 ? 26.870 -16.891 36.586 1.00 48.84 71 SER B CA 1
ATOM 2109 C C . SER B 1 71 ? 28.328 -16.459 36.490 1.00 49.02 71 SER B C 1
ATOM 2110 O O . SER B 1 71 ? 28.801 -15.635 37.274 1.00 48.97 71 SER B O 1
ATOM 2113 N N . GLU B 1 72 ? 29.031 -17.015 35.510 1.00 49.24 72 GLU B N 1
ATOM 2114 C CA . GLU B 1 72 ? 30.436 -16.702 35.299 1.00 49.50 72 GLU B CA 1
ATOM 2115 C C . GLU B 1 72 ? 30.600 -15.224 34.948 1.00 49.31 72 GLU B C 1
ATOM 2116 O O . GLU B 1 72 ? 31.546 -14.567 35.397 1.00 49.38 72 GLU B O 1
ATOM 2122 N N . GLU B 1 73 ? 29.682 -14.701 34.139 1.00 49.02 73 GLU B N 1
ATOM 2123 C CA . GLU B 1 73 ? 29.761 -13.298 33.749 1.00 48.82 73 GLU B CA 1
ATOM 2124 C C . GLU B 1 7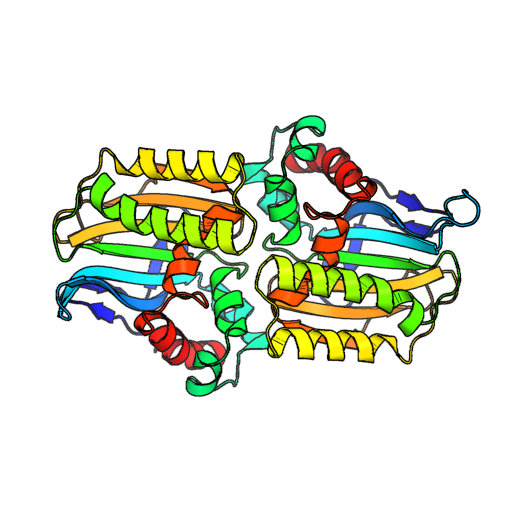3 ? 29.439 -12.401 34.937 1.00 48.32 73 GLU B C 1
ATOM 2125 O O . GLU B 1 73 ? 30.153 -11.434 35.212 1.00 48.19 73 GLU B O 1
ATOM 2131 N N . LEU B 1 74 ? 28.360 -12.723 35.640 1.00 47.81 74 LEU B N 1
ATOM 2132 C CA . LEU B 1 74 ? 27.957 -11.938 36.800 1.00 47.37 74 LEU B CA 1
ATOM 2133 C C . LEU B 1 74 ? 29.078 -11.837 37.827 1.00 47.06 74 LEU B C 1
ATOM 2134 O O . LEU B 1 74 ? 29.380 -10.754 38.324 1.00 46.87 74 LEU B O 1
ATOM 2139 N N . LEU B 1 75 ? 29.705 -12.966 38.137 1.00 46.79 75 LEU B N 1
ATOM 2140 C CA . LEU B 1 75 ? 30.771 -12.980 39.131 1.00 46.59 75 LEU B CA 1
ATOM 2141 C C . LEU B 1 75 ? 31.881 -11.969 38.849 1.00 46.50 75 LEU B C 1
ATOM 2142 O O . LEU B 1 75 ? 32.430 -11.361 39.772 1.00 46.44 75 LEU B O 1
ATOM 2147 N N . GLU B 1 76 ? 32.210 -11.779 37.574 1.00 46.41 76 GLU B N 1
ATOM 2148 C CA . GLU B 1 76 ? 33.270 -10.844 37.205 1.00 46.29 76 GLU B CA 1
ATOM 2149 C C . GLU B 1 76 ? 32.775 -9.420 36.912 1.00 45.70 76 GLU B C 1
ATOM 2150 O O . GLU B 1 76 ? 33.538 -8.580 36.438 1.00 45.76 76 GLU B O 1
ATOM 2156 N N . THR B 1 77 ? 31.507 -9.145 37.199 1.00 44.89 77 THR B N 1
ATOM 2157 C CA . THR B 1 77 ? 30.948 -7.815 36.945 1.00 44.08 77 THR B CA 1
ATOM 2158 C C . THR B 1 77 ? 30.682 -7.043 38.230 1.00 43.44 77 THR B C 1
ATOM 2159 O O . THR B 1 77 ? 29.687 -7.281 38.913 1.00 43.38 77 THR B O 1
ATOM 2163 N N . LEU B 1 78 ? 31.573 -6.115 38.556 1.00 42.63 78 LEU B N 1
ATOM 2164 C CA . LEU B 1 78 ? 31.425 -5.327 39.768 1.00 41.89 78 LEU B CA 1
ATOM 2165 C C . LEU B 1 78 ? 30.101 -4.591 39.796 1.00 41.50 78 LEU B C 1
ATOM 2166 O O . LEU B 1 78 ? 29.509 -4.410 40.863 1.00 41.40 78 LEU B O 1
ATOM 2171 N N . ASP B 1 79 ? 29.641 -4.166 38.625 1.00 40.76 79 ASP B N 1
ATOM 2172 C CA . ASP B 1 79 ? 28.391 -3.436 38.537 1.00 40.19 79 ASP B CA 1
ATOM 2173 C C . ASP B 1 79 ? 27.222 -4.274 39.046 1.00 39.95 79 ASP B C 1
ATOM 2174 O O . ASP B 1 79 ? 26.277 -3.741 39.620 1.00 39.93 79 ASP B O 1
ATOM 2179 N N . PHE B 1 80 ? 27.290 -5.584 38.833 1.00 39.65 80 PHE B N 1
ATOM 2180 C CA . PHE B 1 80 ? 26.238 -6.479 39.298 1.00 39.49 80 PHE B CA 1
ATOM 2181 C C . PHE B 1 80 ? 26.141 -6.419 40.822 1.00 39.23 80 PHE B C 1
ATOM 2182 O O . PHE B 1 80 ? 25.053 -6.280 41.388 1.00 39.29 80 PHE B O 1
ATOM 2190 N N . TYR B 1 81 ? 27.281 -6.513 41.494 1.00 38.84 81 TYR B N 1
ATOM 2191 C CA . TYR B 1 81 ? 27.268 -6.466 42.947 1.00 38.60 81 TYR B CA 1
ATOM 2192 C C . TYR B 1 81 ? 26.915 -5.090 43.491 1.00 38.39 81 TYR B C 1
ATOM 2193 O O . TYR B 1 81 ? 26.368 -4.983 44.582 1.00 38.23 81 TYR B O 1
ATOM 2202 N N . ARG B 1 82 ? 27.209 -4.036 42.735 1.00 38.27 82 ARG B N 1
ATOM 2203 C CA . ARG B 1 82 ? 26.855 -2.700 43.194 1.00 38.20 82 ARG B CA 1
ATOM 2204 C C . ARG B 1 82 ? 25.335 -2.610 43.218 1.00 37.97 82 ARG B C 1
ATOM 2205 O O . ARG B 1 82 ? 24.762 -2.015 44.131 1.00 37.74 82 ARG B O 1
ATOM 2213 N N . ASP B 1 83 ? 24.683 -3.209 42.220 1.00 37.78 83 ASP B N 1
ATOM 2214 C CA . ASP B 1 83 ? 23.223 -3.189 42.175 1.00 37.70 83 ASP B CA 1
ATOM 2215 C C . ASP B 1 83 ? 22.664 -3.960 43.366 1.00 37.51 83 ASP B C 1
ATOM 2216 O O . ASP B 1 83 ? 21.676 -3.559 43.958 1.00 37.53 83 ASP B O 1
ATOM 2221 N N . ILE B 1 84 ? 23.300 -5.066 43.725 1.00 37.44 84 ILE B N 1
ATOM 2222 C CA . ILE B 1 84 ? 22.825 -5.832 44.863 1.00 37.47 84 ILE B CA 1
ATOM 2223 C C . ILE B 1 84 ? 23.021 -5.035 46.150 1.00 37.47 84 ILE B C 1
ATOM 2224 O O . ILE B 1 84 ? 22.121 -4.953 46.976 1.00 37.59 84 ILE B O 1
ATOM 2229 N N . ILE B 1 85 ? 24.191 -4.428 46.311 1.00 37.43 85 ILE B N 1
ATOM 2230 C CA . ILE B 1 85 ? 24.481 -3.646 47.511 1.00 37.40 85 ILE B CA 1
ATOM 2231 C C . ILE B 1 85 ? 23.583 -2.418 47.684 1.00 37.50 85 ILE B C 1
ATOM 2232 O O . ILE B 1 85 ? 23.046 -2.178 48.770 1.00 37.33 85 ILE B O 1
ATOM 2237 N N . SER B 1 86 ? 23.420 -1.636 46.620 1.00 37.58 86 SER B N 1
ATOM 2238 C CA . SER B 1 86 ? 22.611 -0.426 46.719 1.00 37.89 86 SER B CA 1
ATOM 2239 C C . SER B 1 86 ? 21.277 -0.494 45.982 1.00 37.85 86 SER B C 1
ATOM 2240 O O . SER B 1 86 ? 20.663 0.541 45.697 1.00 37.88 86 SER B O 1
ATOM 2243 N N . GLY B 1 87 ? 20.833 -1.712 45.684 1.00 37.83 87 GLY B N 1
ATOM 2244 C CA . GLY B 1 87 ? 19.570 -1.901 44.993 1.00 37.79 87 GLY B CA 1
ATOM 2245 C C . GLY B 1 87 ? 18.395 -1.401 45.814 1.00 37.71 87 GLY B C 1
ATOM 2246 O O . GLY B 1 87 ? 18.460 -1.388 47.042 1.00 37.67 87 GLY B O 1
ATOM 2247 N N . PRO B 1 88 ? 17.297 -0.997 45.157 1.00 37.71 88 PRO B N 1
ATOM 2248 C CA . PRO B 1 88 ? 16.080 -0.479 45.791 1.00 37.83 88 PRO B CA 1
ATOM 2249 C C . PRO B 1 88 ? 15.244 -1.541 46.500 1.00 37.94 88 PRO B C 1
ATOM 2250 O O . PRO B 1 88 ? 14.056 -1.713 46.216 1.00 37.87 88 PRO B O 1
ATOM 2254 N N . PHE B 1 89 ? 15.870 -2.244 47.431 1.00 38.07 89 PHE B N 1
ATOM 2255 C CA . PHE B 1 89 ? 15.194 -3.290 48.180 1.00 38.25 89 PHE B CA 1
ATOM 2256 C C . PHE B 1 89 ? 15.977 -3.590 49.441 1.00 38.46 89 PHE B C 1
ATOM 2257 O O . PHE B 1 89 ? 17.172 -3.309 49.529 1.00 38.42 89 PHE B O 1
ATOM 2265 N N . GLU B 1 90 ? 15.296 -4.172 50.413 1.00 38.66 90 GLU B N 1
ATOM 2266 C CA . GLU B 1 90 ? 15.917 -4.485 51.681 1.00 38.95 90 GLU B CA 1
ATOM 2267 C C . GLU B 1 90 ? 16.828 -5.692 51.591 1.00 39.01 90 GLU B C 1
ATOM 2268 O O . GLU B 1 90 ? 16.562 -6.632 50.836 1.00 39.01 90 GLU B O 1
ATOM 2274 N N . LYS B 1 91 ? 17.929 -5.646 52.333 1.00 38.99 91 LYS B N 1
ATOM 2275 C CA . LYS B 1 91 ? 18.838 -6.778 52.389 1.00 39.10 91 LYS B CA 1
ATOM 2276 C C . LYS B 1 91 ? 18.892 -7.138 53.865 1.00 39.23 91 LYS B C 1
ATOM 2277 O O . LYS B 1 91 ? 18.820 -6.273 54.738 1.00 39.21 91 LYS B O 1
ATOM 2283 N N . LEU B 1 92 ? 18.986 -8.423 54.146 1.00 39.40 92 LEU B N 1
ATOM 2284 C CA . LEU B 1 92 ? 19.034 -8.876 55.522 1.00 39.58 92 LEU B CA 1
ATOM 2285 C C . LEU B 1 92 ? 20.230 -9.790 55.639 1.00 39.65 92 LEU B C 1
ATOM 2286 O O . LEU B 1 92 ? 20.281 -10.847 55.013 1.00 39.55 92 LEU B O 1
ATOM 2291 N N . ILE B 1 93 ? 21.199 -9.370 56.439 1.00 39.89 93 ILE B N 1
ATOM 2292 C CA . ILE B 1 93 ? 22.412 -10.145 56.627 1.00 40.18 93 ILE B CA 1
ATOM 2293 C C . ILE B 1 93 ? 22.390 -10.806 57.996 1.00 40.37 93 ILE B C 1
ATOM 2294 O O . ILE B 1 93 ? 22.205 -10.136 59.011 1.00 40.20 93 ILE B O 1
ATOM 2299 N N . ARG B 1 94 ? 22.561 -12.122 58.030 1.00 40.70 94 ARG B N 1
ATOM 2300 C CA . ARG B 1 94 ? 22.578 -12.813 59.304 1.00 41.11 94 ARG B CA 1
ATOM 2301 C C . ARG B 1 94 ? 23.930 -13.447 59.561 1.00 41.29 94 ARG B C 1
ATOM 2302 O O . ARG B 1 94 ? 24.403 -14.272 58.782 1.00 41.31 94 ARG B O 1
ATOM 2310 N N . GLY B 1 95 ? 24.559 -13.031 60.650 1.00 41.47 95 GLY B N 1
ATOM 2311 C CA . GLY B 1 95 ? 25.831 -13.608 61.021 1.00 41.78 95 GLY B CA 1
ATOM 2312 C C . GLY B 1 95 ? 25.524 -14.484 62.217 1.00 42.11 95 GLY B C 1
ATOM 2313 O O . GLY B 1 95 ? 24.856 -14.038 63.148 1.00 41.97 95 GLY B O 1
ATOM 2314 N N . SER B 1 96 ? 25.968 -15.734 62.180 1.00 42.50 96 SER B N 1
ATOM 2315 C CA . SER B 1 96 ? 25.753 -16.659 63.286 1.00 43.05 96 SER B CA 1
ATOM 2316 C C . SER B 1 96 ? 27.116 -17.147 63.742 1.00 43.42 96 SER B C 1
ATOM 2317 O O . SER B 1 96 ? 27.966 -17.479 62.920 1.00 43.38 96 SER B O 1
ATOM 2320 N N . LYS B 1 97 ? 27.326 -17.181 65.053 1.00 43.78 97 LYS B N 1
ATOM 2321 C CA . LYS B 1 97 ? 28.613 -17.601 65.594 1.00 44.33 97 LYS B CA 1
ATOM 2322 C C . LYS B 1 97 ? 28.888 -19.094 65.599 1.00 44.89 97 LYS B C 1
ATOM 2323 O O . LYS B 1 97 ? 28.017 -19.907 65.920 1.00 45.01 97 LYS B O 1
ATOM 2329 N N . ILE B 1 98 ? 30.111 -19.446 65.218 1.00 45.54 98 ILE B N 1
ATOM 2330 C CA . ILE B 1 98 ? 30.547 -20.832 65.227 1.00 46.25 98 ILE B CA 1
ATOM 2331 C C . ILE B 1 98 ? 31.313 -20.958 66.546 1.00 46.69 98 ILE B C 1
ATOM 2332 O O . ILE B 1 98 ? 31.185 -21.955 67.258 1.00 46.81 98 ILE B O 1
ATOM 2337 N N . ARG B 1 99 ? 32.093 -19.928 66.862 1.00 47.22 99 ARG B N 1
ATOM 2338 C CA . ARG B 1 99 ? 32.839 -19.859 68.115 1.00 47.79 99 ARG B CA 1
ATOM 2339 C C . ARG B 1 99 ? 32.288 -18.656 68.873 1.00 47.56 99 ARG B C 1
ATOM 2340 O O . ARG B 1 99 ? 31.841 -17.685 68.263 1.00 47.62 99 ARG B O 1
ATOM 2348 N N . GLU B 1 100 ? 32.320 -18.721 70.192 1.00 47.26 100 GLU B N 1
ATOM 2349 C CA . GLU B 1 100 ? 31.806 -17.635 71.011 1.00 46.82 100 GLU B CA 1
ATOM 2350 C C . GLU B 1 100 ? 32.613 -16.363 70.831 1.00 46.46 100 GLU B C 1
ATOM 2351 O O . GLU B 1 100 ? 33.840 -16.388 70.784 1.00 46.42 100 GLU B O 1
ATOM 2357 N N . LEU B 1 101 ? 31.911 -15.244 70.730 1.00 45.98 101 LEU B N 1
ATOM 2358 C CA . LEU B 1 101 ? 32.542 -13.945 70.558 1.00 45.58 101 LEU B CA 1
ATOM 2359 C C . LEU B 1 101 ? 31.690 -12.913 71.262 1.00 45.28 101 LEU B C 1
ATOM 2360 O O . LEU B 1 101 ? 30.467 -12.924 71.133 1.00 45.19 101 LEU B O 1
ATOM 2365 N N . SER B 1 102 ? 32.328 -12.029 72.016 1.00 44.93 102 SER B N 1
ATOM 2366 C CA . SER B 1 102 ? 31.591 -10.982 72.693 1.00 44.64 102 SER B CA 1
ATOM 2367 C C . SER B 1 102 ? 31.216 -9.995 71.598 1.00 44.52 102 SER B C 1
ATOM 2368 O O . SER B 1 102 ? 31.745 -10.065 70.481 1.00 44.43 102 SER B O 1
ATOM 2371 N N . GLY B 1 103 ? 30.309 -9.080 71.913 1.00 44.33 103 GLY B N 1
ATOM 2372 C CA . GLY B 1 103 ? 29.899 -8.098 70.931 1.00 44.23 103 GLY B CA 1
ATOM 2373 C C . GLY B 1 103 ? 31.084 -7.273 70.461 1.00 44.21 103 GLY B C 1
ATOM 2374 O O . GLY B 1 103 ? 31.335 -7.179 69.257 1.00 43.93 103 GLY B O 1
ATOM 2375 N N . PRO B 1 104 ? 31.835 -6.657 71.391 1.00 44.23 104 PRO B N 1
ATOM 2376 C CA . PRO B 1 104 ? 32.995 -5.845 71.003 1.00 44.29 104 PRO B CA 1
ATOM 2377 C C . PRO B 1 104 ? 34.018 -6.640 70.184 1.00 44.41 104 PRO B C 1
ATOM 2378 O O . PRO B 1 104 ? 34.577 -6.132 69.204 1.00 44.34 104 PRO B O 1
ATOM 2382 N N . GLU B 1 105 ? 34.252 -7.888 70.583 1.00 44.57 105 GLU B N 1
ATOM 2383 C CA . GLU B 1 105 ? 35.211 -8.744 69.889 1.00 44.86 105 GLU B CA 1
ATOM 2384 C C . GLU B 1 105 ? 34.812 -8.948 68.431 1.00 44.86 105 GLU B C 1
ATOM 2385 O O . GLU B 1 105 ? 35.628 -8.784 67.521 1.00 44.82 105 GLU B O 1
ATOM 2391 N N . TYR B 1 106 ? 33.550 -9.306 68.214 1.00 44.74 106 TYR B N 1
ATOM 2392 C CA . TYR B 1 106 ? 33.044 -9.542 66.869 1.00 44.72 106 TYR B CA 1
ATOM 2393 C C . TYR B 1 106 ? 32.969 -8.265 66.044 1.00 44.85 106 TYR B C 1
ATOM 2394 O O . TYR B 1 106 ? 33.394 -8.239 64.895 1.00 44.94 106 TYR B O 1
ATOM 2403 N N . SER B 1 107 ? 32.428 -7.207 66.637 1.00 45.03 107 SER B N 1
ATOM 2404 C CA . SER B 1 107 ? 32.253 -5.940 65.943 1.00 45.36 107 SER B CA 1
ATOM 2405 C C . SER B 1 107 ? 33.525 -5.192 65.554 1.00 45.54 107 SER B C 1
ATOM 2406 O O . SER B 1 107 ? 33.516 -4.416 64.589 1.00 45.33 107 SER B O 1
ATOM 2409 N N . ARG B 1 108 ? 34.614 -5.411 66.289 1.00 45.82 108 ARG B N 1
ATOM 2410 C CA . ARG B 1 108 ? 35.862 -4.707 65.998 1.00 46.19 108 ARG B CA 1
ATOM 2411 C C . ARG B 1 108 ? 36.253 -4.758 64.522 1.00 46.00 108 ARG B C 1
ATOM 2412 O O . ARG B 1 108 ? 36.381 -3.721 63.881 1.00 45.86 108 ARG B O 1
ATOM 2420 N N . LYS B 1 109 ? 36.429 -5.957 63.982 1.00 45.88 109 LYS B N 1
ATOM 2421 C CA . LYS B 1 109 ? 36.824 -6.105 62.585 1.00 45.94 109 LYS B CA 1
ATOM 2422 C C . LYS B 1 109 ? 35.760 -5.565 61.630 1.00 45.63 109 LYS B C 1
ATOM 2423 O O . LYS B 1 109 ? 36.079 -4.855 60.670 1.00 45.55 109 LYS B O 1
ATOM 2429 N N . VAL B 1 110 ? 34.497 -5.886 61.894 1.00 45.16 110 VAL B N 1
ATOM 2430 C CA . VAL B 1 110 ? 33.410 -5.414 61.051 1.00 44.73 110 VAL B CA 1
ATOM 2431 C C . VAL B 1 110 ? 33.432 -3.894 60.944 1.00 44.42 110 VAL B C 1
ATOM 2432 O O . VAL B 1 110 ? 33.358 -3.342 59.846 1.00 44.16 110 VAL B O 1
ATOM 2436 N N . MET B 1 111 ? 33.544 -3.219 62.081 1.00 44.16 111 MET B N 1
ATOM 2437 C CA . MET B 1 111 ? 33.568 -1.766 62.091 1.00 44.20 111 MET B CA 1
ATOM 2438 C C . MET B 1 111 ? 34.795 -1.223 61.365 1.00 44.19 111 MET B C 1
ATOM 2439 O O . MET B 1 111 ? 34.722 -0.204 60.676 1.00 44.09 111 MET B O 1
ATOM 2444 N N . GLU B 1 112 ? 35.919 -1.913 61.523 1.00 44.23 112 GLU B N 1
ATOM 2445 C CA . GLU B 1 112 ? 37.159 -1.521 60.865 1.00 44.24 112 GLU B CA 1
ATOM 2446 C C . GLU B 1 112 ? 36.935 -1.453 59.359 1.00 43.86 112 GLU B C 1
ATOM 2447 O O . GLU B 1 112 ? 37.242 -0.454 58.710 1.00 43.75 112 GLU B O 1
ATOM 2453 N N . ASN B 1 113 ? 36.394 -2.544 58.824 1.00 43.53 113 ASN B N 1
ATOM 2454 C CA . ASN B 1 113 ? 36.133 -2.674 57.400 1.00 43.29 113 ASN B CA 1
ATOM 2455 C C . ASN B 1 113 ? 35.121 -1.656 56.927 1.00 43.03 113 ASN B C 1
ATOM 2456 O O . ASN B 1 113 ? 35.241 -1.141 55.821 1.00 43.01 113 ASN B O 1
ATOM 2461 N N . CYS B 1 114 ? 34.126 -1.361 57.755 1.00 42.64 114 CYS B N 1
ATOM 2462 C CA . CYS B 1 114 ? 33.133 -0.374 57.364 1.00 42.52 114 CYS B CA 1
ATOM 2463 C C . CYS B 1 114 ? 33.771 1.005 57.283 1.00 42.70 114 CYS B C 1
ATOM 2464 O O . CYS B 1 114 ? 33.579 1.724 56.308 1.00 42.60 114 CYS B O 1
ATOM 2467 N N . VAL B 1 115 ? 34.526 1.372 58.313 1.00 42.95 115 VAL B N 1
ATOM 2468 C CA . VAL B 1 115 ? 35.173 2.676 58.337 1.00 43.35 115 VAL B CA 1
ATOM 2469 C C . VAL B 1 115 ? 36.157 2.822 57.177 1.00 43.62 115 VAL B C 1
ATOM 2470 O O . VAL B 1 115 ? 36.255 3.893 56.577 1.00 43.60 115 VAL B O 1
ATOM 2474 N N . ALA B 1 116 ? 36.882 1.751 56.864 1.00 43.95 116 ALA B N 1
ATOM 2475 C CA . ALA B 1 116 ? 37.840 1.787 55.764 1.00 44.42 116 ALA B CA 1
ATOM 2476 C C . ALA B 1 116 ? 37.087 2.033 54.456 1.00 44.80 116 ALA B C 1
ATOM 2477 O O . ALA B 1 116 ? 37.505 2.844 53.627 1.00 44.82 116 ALA B O 1
ATOM 2479 N N . HIS B 1 117 ? 35.971 1.335 54.270 1.00 45.02 117 HIS B N 1
ATOM 2480 C CA . HIS B 1 117 ? 35.182 1.517 53.059 1.00 45.36 117 HIS B CA 1
ATOM 2481 C C . HIS B 1 117 ? 34.669 2.946 52.951 1.00 45.61 117 HIS B C 1
ATOM 2482 O O . HIS B 1 117 ? 34.781 3.581 51.895 1.00 45.59 117 HIS B O 1
ATOM 2489 N N . LEU B 1 118 ? 34.094 3.435 54.044 1.00 45.87 118 LEU B N 1
ATOM 2490 C CA . LEU B 1 118 ? 33.529 4.775 54.088 1.00 46.40 118 LEU B CA 1
ATOM 2491 C C . LEU B 1 118 ? 34.555 5.854 53.746 1.00 46.94 118 LEU B C 1
ATOM 2492 O O . LEU B 1 118 ? 34.243 6.817 53.032 1.00 46.82 118 LEU B O 1
ATOM 2497 N N . LYS B 1 119 ? 35.772 5.700 54.257 1.00 47.41 119 LYS B N 1
ATOM 2498 C CA . LYS B 1 119 ? 36.820 6.667 53.958 1.00 48.19 119 LYS B CA 1
ATOM 2499 C C . LYS B 1 119 ? 37.184 6.505 52.480 1.00 48.60 119 LYS B C 1
ATOM 2500 O O . LYS B 1 119 ? 37.322 7.480 51.746 1.00 48.64 119 LYS B O 1
ATOM 2506 N N . SER B 1 120 ? 37.309 5.256 52.046 1.00 49.03 120 SER B N 1
ATOM 2507 C CA . SER B 1 120 ? 37.644 4.951 50.665 1.00 49.52 120 SER B CA 1
ATOM 2508 C C . SER B 1 120 ? 36.742 5.669 49.665 1.00 49.72 120 SER B C 1
ATOM 2509 O O . SER B 1 120 ? 37.223 6.277 48.709 1.00 49.97 120 SER B O 1
ATOM 2512 N N . VAL B 1 121 ? 35.432 5.599 49.877 1.00 49.77 121 VAL B N 1
ATOM 2513 C CA . VAL B 1 121 ? 34.492 6.234 48.965 1.00 49.62 121 VAL B CA 1
ATOM 2514 C C . VAL B 1 121 ? 34.203 7.678 49.347 1.00 49.56 121 VAL B C 1
ATOM 2515 O O . VAL B 1 121 ? 33.225 8.271 48.886 1.00 49.65 121 VAL B O 1
ATOM 2519 N N . GLY B 1 122 ? 35.059 8.237 50.199 1.00 49.41 122 GLY B N 1
ATOM 2520 C CA . GLY B 1 122 ? 34.902 9.620 50.617 1.00 49.04 122 GLY B CA 1
ATOM 2521 C C . GLY B 1 122 ? 33.617 9.988 51.334 1.00 48.88 122 GLY B C 1
ATOM 2522 O O . GLY B 1 122 ? 33.131 11.113 51.202 1.00 48.83 122 GLY B O 1
ATOM 2523 N N . THR B 1 123 ? 33.061 9.057 52.101 1.00 48.62 123 THR B N 1
ATOM 2524 C CA . THR B 1 123 ? 31.839 9.339 52.836 1.00 48.45 123 THR B CA 1
ATOM 2525 C C . THR B 1 123 ? 32.002 8.979 54.306 1.00 48.42 123 THR B C 1
ATOM 2526 O O . THR B 1 123 ? 31.298 8.115 54.833 1.00 48.20 123 THR B O 1
ATOM 2530 N N . TYR B 1 124 ? 32.950 9.636 54.967 1.00 48.36 124 TYR B N 1
ATOM 2531 C CA . TYR B 1 124 ? 33.165 9.382 56.380 1.00 48.37 124 TYR B CA 1
ATOM 2532 C C . TYR B 1 124 ? 33.313 10.677 57.152 1.00 48.26 124 TYR B C 1
ATOM 2533 O O . TYR B 1 124 ? 34.405 11.031 57.595 1.00 48.28 124 TYR B O 1
ATOM 2542 N N . GLY B 1 125 ? 32.197 11.383 57.302 1.00 48.00 125 GLY B N 1
ATOM 2543 C CA . GLY B 1 125 ? 32.196 12.632 58.035 1.00 47.72 125 GLY B CA 1
ATOM 2544 C C . GLY B 1 125 ? 31.789 12.370 59.471 1.00 47.48 125 GLY B C 1
ATOM 2545 O O . GLY B 1 125 ? 31.771 11.218 59.910 1.00 47.44 125 GLY B O 1
ATOM 2546 N N . ASP B 1 126 ? 31.455 13.425 60.206 1.00 47.17 126 ASP B N 1
ATOM 2547 C CA . ASP B 1 126 ? 31.060 13.259 61.597 1.00 46.93 126 ASP B CA 1
ATOM 2548 C C . ASP B 1 126 ? 29.809 12.397 61.717 1.00 46.61 126 ASP B C 1
ATOM 2549 O O . ASP B 1 126 ? 29.712 11.554 62.605 1.00 46.57 126 ASP B O 1
ATOM 2554 N N . ALA B 1 127 ? 28.852 12.617 60.821 1.00 46.15 127 ALA B N 1
ATOM 2555 C CA . ALA B 1 127 ? 27.609 11.857 60.839 1.00 45.71 127 ALA B CA 1
ATOM 2556 C C . ALA B 1 127 ? 27.884 10.361 60.781 1.00 45.32 127 ALA B C 1
ATOM 2557 O O . ALA B 1 127 ? 27.304 9.590 61.545 1.00 45.23 127 ALA B O 1
ATOM 2559 N N . GLU B 1 128 ? 28.777 9.958 59.883 1.00 44.95 128 GLU B N 1
ATOM 2560 C CA . GLU B 1 128 ? 29.122 8.550 59.733 1.00 44.76 128 GLU B CA 1
ATOM 2561 C C . GLU B 1 128 ? 29.920 8.035 60.928 1.00 44.73 128 GLU B C 1
ATOM 2562 O O . GLU B 1 128 ? 29.732 6.894 61.369 1.00 44.60 128 GLU B O 1
ATOM 2568 N N . ALA B 1 129 ? 30.816 8.869 61.446 1.00 44.62 129 ALA B N 1
ATOM 2569 C CA . ALA B 1 129 ? 31.619 8.484 62.602 1.00 44.60 129 ALA B CA 1
ATOM 2570 C C . ALA B 1 129 ? 30.677 8.243 63.780 1.00 44.49 129 ALA B C 1
ATOM 2571 O O . ALA B 1 129 ? 30.813 7.267 64.515 1.00 44.56 129 ALA B O 1
ATOM 2573 N N . GLU B 1 130 ? 29.714 9.137 63.951 1.00 44.45 130 GLU B N 1
ATOM 2574 C CA . GLU B 1 130 ? 28.739 9.011 65.026 1.00 44.48 130 GLU B CA 1
ATOM 2575 C C . GLU B 1 130 ? 27.869 7.770 64.829 1.00 44.02 130 GLU B C 1
ATOM 2576 O O . GLU B 1 130 ? 27.526 7.081 65.791 1.00 43.83 130 GLU B O 1
ATOM 2582 N N . ALA B 1 131 ? 27.503 7.500 63.580 1.00 43.48 131 ALA B N 1
ATOM 2583 C CA . ALA B 1 131 ? 26.693 6.330 63.271 1.00 43.03 131 ALA B CA 1
ATOM 2584 C C . ALA B 1 131 ? 27.486 5.080 63.649 1.00 42.74 131 ALA B C 1
ATOM 2585 O O . ALA B 1 131 ? 26.938 4.141 64.221 1.00 42.68 131 ALA B O 1
ATOM 2587 N N . MET B 1 132 ? 28.779 5.072 63.337 1.00 42.40 132 MET B N 1
ATOM 2588 C CA . MET B 1 132 ? 29.617 3.925 63.658 1.00 42.20 132 MET B CA 1
ATOM 2589 C C . MET B 1 132 ? 29.798 3.746 65.167 1.00 42.24 132 MET B C 1
ATOM 2590 O O . MET B 1 132 ? 30.032 2.636 65.642 1.00 42.08 132 MET B O 1
ATOM 2595 N N . GLN B 1 133 ? 29.687 4.838 65.914 1.00 42.30 133 GLN B N 1
ATOM 2596 C CA . GLN B 1 133 ? 29.817 4.777 67.366 1.00 42.53 133 GLN B CA 1
ATOM 2597 C C . GLN B 1 133 ? 28.514 4.210 67.915 1.00 42.32 133 GLN B C 1
ATOM 2598 O O . GLN B 1 133 ? 28.507 3.468 68.898 1.00 42.35 133 GLN B O 1
ATOM 2604 N N . LYS B 1 134 ? 27.409 4.573 67.276 1.00 42.03 134 LYS B N 1
ATOM 2605 C CA . LYS B 1 134 ? 26.112 4.063 67.689 1.00 41.86 134 LYS B CA 1
ATOM 2606 C C . LYS B 1 134 ? 26.156 2.566 67.411 1.00 41.63 134 LYS B C 1
ATOM 2607 O O . LYS B 1 134 ? 25.701 1.756 68.215 1.00 41.61 134 LYS B O 1
ATOM 2613 N N . PHE B 1 135 ? 26.730 2.219 66.263 1.00 41.35 135 PHE B N 1
ATOM 2614 C CA . PHE B 1 135 ? 26.898 0.832 65.829 1.00 41.15 135 PHE B CA 1
ATOM 2615 C C . PHE B 1 135 ? 27.672 0.068 66.917 1.00 40.97 135 PHE B C 1
ATOM 2616 O O . PHE B 1 135 ? 27.218 -0.966 67.422 1.00 40.60 135 PHE B O 1
ATOM 2624 N N . ALA B 1 136 ? 28.846 0.590 67.271 1.00 40.77 136 ALA B N 1
ATOM 2625 C CA . ALA B 1 136 ? 29.692 -0.025 68.295 1.00 40.78 136 ALA B CA 1
ATOM 2626 C C . ALA B 1 136 ? 28.966 -0.182 69.634 1.00 40.78 136 ALA B C 1
ATOM 2627 O O . ALA B 1 136 ? 29.035 -1.235 70.260 1.00 40.59 136 ALA B O 1
ATOM 2629 N N . GLU B 1 137 ? 28.281 0.871 70.073 1.00 40.99 137 GLU B N 1
ATOM 2630 C CA . GLU B 1 137 ? 27.557 0.836 71.343 1.00 41.43 137 GLU B CA 1
ATOM 2631 C C . GLU B 1 137 ? 26.514 -0.278 71.396 1.00 41.11 137 GLU B C 1
ATOM 2632 O O . GLU B 1 137 ? 26.279 -0.857 72.454 1.00 41.14 137 GLU B O 1
ATOM 2638 N N . ALA B 1 138 ? 25.888 -0.577 70.262 1.00 40.77 138 ALA B N 1
ATOM 2639 C CA . ALA B 1 138 ? 24.858 -1.616 70.210 1.00 40.34 138 ALA B CA 1
ATOM 2640 C C . ALA B 1 138 ? 25.408 -3.005 70.466 1.00 40.04 138 ALA B C 1
ATOM 2641 O O . ALA B 1 138 ? 24.699 -3.863 70.986 1.00 39.85 138 ALA B O 1
ATOM 2643 N N . PHE B 1 139 ? 26.665 -3.243 70.102 1.00 39.74 139 PHE B N 1
ATOM 2644 C CA . PHE B 1 139 ? 27.269 -4.561 70.314 1.00 39.63 139 PHE B CA 1
ATOM 2645 C C . PHE B 1 139 ? 27.918 -4.716 71.683 1.00 39.74 139 PHE B C 1
ATOM 2646 O O . PHE B 1 139 ? 28.161 -5.836 72.125 1.00 39.68 139 PHE B O 1
ATOM 2654 N N . LYS B 1 140 ? 28.210 -3.606 72.352 1.00 39.82 140 LYS B N 1
ATOM 2655 C CA . LYS B 1 140 ? 28.884 -3.681 73.650 1.00 40.23 140 LYS B CA 1
ATOM 2656 C C . LYS B 1 140 ? 28.231 -4.543 74.729 1.00 40.23 140 LYS B C 1
ATOM 2657 O O . LYS B 1 140 ? 28.914 -5.361 75.355 1.00 40.34 140 LYS B O 1
ATOM 2663 N N . PRO B 1 141 ? 26.922 -4.415 74.954 1.00 40.31 141 PRO B N 1
ATOM 2664 C CA . PRO B 1 141 ? 26.297 -5.235 76.005 1.00 40.41 141 PRO B CA 1
ATOM 2665 C C . PRO B 1 141 ? 25.877 -6.623 75.540 1.00 40.40 141 PRO B C 1
ATOM 2666 O O . PRO B 1 141 ? 25.189 -7.342 76.263 1.00 40.38 141 PRO B O 1
ATOM 2670 N N . VAL B 1 142 ? 26.320 -7.000 74.349 1.00 40.41 142 VAL B N 1
ATOM 2671 C CA . VAL B 1 142 ? 25.954 -8.285 73.778 1.00 40.49 142 VAL B CA 1
ATOM 2672 C C . VAL B 1 142 ? 27.108 -9.278 73.754 1.00 40.66 142 VAL B C 1
ATOM 2673 O O . VAL B 1 142 ? 28.268 -8.904 73.599 1.00 40.50 142 VAL B O 1
ATOM 2677 N N . ASN B 1 143 ? 26.771 -10.551 73.919 1.00 40.87 143 ASN B N 1
ATOM 2678 C CA . ASN B 1 143 ? 27.760 -11.614 73.836 1.00 41.19 143 ASN B CA 1
ATOM 2679 C C . ASN B 1 143 ? 27.166 -12.629 72.871 1.00 41.36 143 ASN B C 1
ATOM 2680 O O . ASN B 1 143 ? 25.950 -12.825 72.856 1.00 41.16 143 ASN B O 1
ATOM 2685 N N . PHE B 1 144 ? 28.010 -13.271 72.069 1.00 41.61 144 PHE B N 1
ATOM 2686 C CA . PHE B 1 144 ? 27.518 -14.243 71.098 1.00 42.05 144 PHE B CA 1
ATOM 2687 C C . PHE B 1 144 ? 28.030 -15.658 71.312 1.00 42.43 144 PHE B C 1
ATOM 2688 O O . PHE B 1 144 ? 29.108 -16.011 70.833 1.00 42.44 144 PHE B O 1
ATOM 2696 N N . PRO B 1 145 ? 27.273 -16.486 72.040 1.00 42.74 145 PRO B N 1
ATOM 2697 C CA . PRO B 1 145 ? 27.741 -17.857 72.241 1.00 42.99 145 PRO B CA 1
ATOM 2698 C C . PRO B 1 145 ? 27.564 -18.516 70.875 1.00 43.22 145 PRO B C 1
ATOM 2699 O O . PRO B 1 145 ? 26.905 -17.959 69.991 1.00 43.21 145 PRO B O 1
ATOM 2703 N N . PRO B 1 146 ? 28.154 -19.697 70.669 1.00 43.41 146 PRO B N 1
ATOM 2704 C CA . PRO B 1 146 ? 27.956 -20.302 69.351 1.00 43.39 146 PRO B CA 1
ATOM 2705 C C . PRO B 1 146 ? 26.462 -20.447 69.063 1.00 43.32 146 PRO B C 1
ATOM 2706 O O . PRO B 1 146 ? 25.681 -20.780 69.954 1.00 43.39 146 PRO B O 1
ATOM 2710 N N . GLY B 1 147 ? 26.063 -20.160 67.828 1.00 43.08 147 GLY B N 1
ATOM 2711 C CA . GLY B 1 147 ? 24.658 -20.264 67.473 1.00 42.71 147 GLY B CA 1
ATOM 2712 C C . GLY B 1 147 ? 23.951 -18.930 67.579 1.00 42.36 147 GLY B C 1
ATOM 2713 O O . GLY B 1 147 ? 22.958 -18.687 66.893 1.00 42.50 147 GLY B O 1
ATOM 2714 N N . ALA B 1 148 ? 24.455 -18.058 68.440 1.00 41.98 148 ALA B N 1
ATOM 2715 C CA . ALA B 1 148 ? 23.857 -16.739 68.605 1.00 41.52 148 ALA B CA 1
ATOM 2716 C C . ALA B 1 148 ? 24.037 -15.998 67.281 1.00 41.26 148 ALA B C 1
ATOM 2717 O O . ALA B 1 148 ? 24.953 -16.299 66.511 1.00 41.14 148 ALA B O 1
ATOM 2719 N N . SER B 1 149 ? 23.177 -15.020 67.015 1.00 40.78 149 SER B N 1
ATOM 2720 C CA . SER B 1 149 ? 23.253 -14.316 65.749 1.00 40.27 149 SER B CA 1
ATOM 2721 C C . SER B 1 149 ? 23.087 -12.816 65.823 1.00 39.88 149 SER B C 1
ATOM 2722 O O . SER B 1 149 ? 22.569 -12.264 66.800 1.00 39.88 149 SER B O 1
ATOM 2725 N N . VAL B 1 150 ? 23.544 -12.169 64.761 1.00 39.35 150 VAL B N 1
ATOM 2726 C CA . VAL B 1 150 ? 23.392 -10.743 64.608 1.00 38.82 150 VAL B CA 1
ATOM 2727 C C . VAL B 1 150 ? 22.687 -10.599 63.274 1.00 38.60 150 VAL B C 1
ATOM 2728 O O . VAL B 1 150 ? 22.990 -11.308 62.308 1.00 38.40 150 VAL B O 1
ATOM 2732 N N . PHE B 1 151 ? 21.717 -9.703 63.232 1.00 38.32 151 PHE B N 1
ATOM 2733 C CA . PHE B 1 151 ? 20.978 -9.478 62.009 1.00 38.25 151 PHE B CA 1
ATOM 2734 C C . PHE B 1 151 ? 21.150 -8.034 61.587 1.00 38.12 151 PHE B C 1
ATOM 2735 O O . PHE B 1 151 ? 20.826 -7.121 62.351 1.00 37.93 151 PHE B O 1
ATOM 2743 N N . TYR B 1 152 ? 21.681 -7.837 60.383 1.00 37.98 152 TYR B N 1
ATOM 2744 C CA . TYR B 1 152 ? 21.847 -6.502 59.837 1.00 37.97 152 TYR B CA 1
ATOM 2745 C C . TYR B 1 152 ? 20.720 -6.338 58.827 1.00 38.12 152 TYR B C 1
ATOM 2746 O O . TYR B 1 152 ? 20.657 -7.048 57.822 1.00 37.99 152 TYR B O 1
ATOM 2755 N N . ARG B 1 153 ? 19.818 -5.415 59.110 1.00 38.21 153 ARG B N 1
ATOM 2756 C CA . ARG B 1 153 ? 18.709 -5.153 58.223 1.00 38.55 153 ARG B CA 1
ATOM 2757 C C . ARG B 1 153 ? 19.056 -3.861 57.489 1.00 38.47 153 ARG B C 1
ATOM 2758 O O . ARG B 1 153 ? 18.983 -2.774 58.062 1.00 38.45 153 ARG B O 1
ATOM 2766 N N . GLN B 1 154 ? 19.459 -3.989 56.232 1.00 38.38 154 GLN B N 1
ATOM 2767 C CA . GLN B 1 154 ? 19.817 -2.830 55.432 1.00 38.51 154 GLN B CA 1
ATOM 2768 C C . GLN B 1 154 ? 18.593 -2.356 54.663 1.00 38.75 154 GLN B C 1
ATOM 2769 O O . GLN B 1 154 ? 18.205 -2.949 53.655 1.00 38.54 154 GLN B O 1
ATOM 2775 N N . SER B 1 155 ? 17.987 -1.286 55.149 1.00 39.11 155 SER B N 1
ATOM 2776 C CA . SER B 1 155 ? 16.814 -0.708 54.519 1.00 39.50 155 SER B CA 1
ATOM 2777 C C . SER B 1 155 ? 17.237 0.159 53.358 1.00 39.71 155 SER B C 1
ATOM 2778 O O . SER B 1 155 ? 18.228 0.889 53.423 1.00 39.77 155 SER B O 1
ATOM 2781 N N . PRO B 1 156 ? 16.479 0.113 52.249 1.00 39.90 156 PRO B N 1
ATOM 2782 C CA . PRO B 1 156 ? 16.861 0.946 51.099 1.00 40.02 156 PRO B CA 1
ATOM 2783 C C . PRO B 1 156 ? 16.629 2.434 51.368 1.00 40.13 156 PRO B C 1
ATOM 2784 O O . PRO B 1 156 ? 17.058 3.294 50.606 1.00 40.33 156 PRO B O 1
ATOM 2788 N N . ASP B 1 157 ? 15.970 2.717 52.490 1.00 40.28 157 ASP B N 1
ATOM 2789 C CA . ASP B 1 157 ? 15.667 4.081 52.914 1.00 40.49 157 ASP B CA 1
ATOM 2790 C C . ASP B 1 157 ? 16.816 4.723 53.729 1.00 40.33 157 ASP B C 1
ATOM 2791 O O . ASP B 1 157 ? 16.605 5.720 54.410 1.00 40.34 157 ASP B O 1
ATOM 2796 N N . GLY B 1 158 ? 18.010 4.133 53.657 1.00 40.15 158 GLY B N 1
ATOM 2797 C CA . GLY B 1 158 ? 19.140 4.691 54.365 1.00 39.99 158 GLY B CA 1
ATOM 2798 C C . GLY B 1 158 ? 19.208 4.408 55.854 1.00 40.01 158 GLY B C 1
ATOM 2799 O O . GLY B 1 158 ? 19.720 5.220 56.627 1.00 39.89 158 GLY B O 1
ATOM 2800 N N . ILE B 1 159 ? 18.691 3.260 56.270 1.00 39.97 159 ILE B N 1
ATOM 2801 C CA . ILE B 1 159 ? 18.712 2.894 57.678 1.00 40.14 159 ILE B CA 1
ATOM 2802 C C . ILE B 1 159 ? 19.299 1.508 57.827 1.00 40.03 159 ILE B C 1
ATOM 2803 O O . ILE B 1 159 ? 19.093 0.652 56.974 1.00 40.19 159 ILE B O 1
ATOM 2808 N N . LEU B 1 160 ? 20.043 1.298 58.906 1.00 39.83 160 LEU B N 1
ATOM 2809 C CA . LEU B 1 160 ? 20.617 -0.002 59.190 1.00 39.58 160 LEU B CA 1
ATOM 2810 C C . LEU B 1 160 ? 20.044 -0.429 60.535 1.00 39.57 160 LEU B C 1
ATOM 2811 O O . LEU B 1 160 ? 20.316 0.194 61.571 1.00 39.38 160 LEU B O 1
ATOM 2816 N N . GLY B 1 161 ? 19.233 -1.478 60.510 1.00 39.51 161 GLY B N 1
ATOM 2817 C CA . GLY B 1 161 ? 18.649 -1.985 61.738 1.00 39.53 161 GLY B CA 1
ATOM 2818 C C . GLY B 1 161 ? 19.532 -3.094 62.270 1.00 39.62 161 GLY B C 1
ATOM 2819 O O . GLY B 1 161 ? 19.982 -3.950 61.514 1.00 39.47 161 GLY B O 1
ATOM 2820 N N . LEU B 1 162 ? 19.795 -3.075 63.570 1.00 39.77 162 LEU B N 1
ATOM 2821 C CA . LEU B 1 162 ? 20.640 -4.084 64.191 1.00 39.95 162 LEU B CA 1
ATOM 2822 C C . LEU B 1 162 ? 19.845 -4.915 65.185 1.00 40.25 162 LEU B C 1
ATOM 2823 O O . LEU B 1 162 ? 19.181 -4.371 66.061 1.00 40.06 162 LEU B O 1
ATOM 2828 N N . SER B 1 163 ? 19.923 -6.232 65.047 1.00 40.73 163 SER B N 1
ATOM 2829 C CA . SER B 1 163 ? 19.225 -7.140 65.948 1.00 41.50 163 SER B CA 1
ATOM 2830 C C . SER B 1 163 ? 20.177 -8.229 66.394 1.00 41.90 163 SER B C 1
ATOM 2831 O O . SER B 1 163 ? 21.069 -8.628 65.649 1.00 41.79 163 SER B O 1
ATOM 2834 N N . PHE B 1 164 ? 19.965 -8.708 67.613 1.00 42.62 164 PHE B N 1
ATOM 2835 C CA . PHE B 1 164 ? 20.790 -9.752 68.194 1.00 43.59 164 PHE B CA 1
ATOM 2836 C C . PHE B 1 164 ? 19.885 -10.854 68.719 1.00 44.57 164 PHE B C 1
ATOM 2837 O O . PHE B 1 164 ? 18.927 -10.593 69.440 1.00 44.62 164 PHE B O 1
ATOM 2845 N N . SER B 1 165 ? 20.192 -12.086 68.343 1.00 45.81 165 SER B N 1
ATOM 2846 C CA . SER B 1 165 ? 19.406 -13.237 68.756 1.00 47.07 165 SER B CA 1
ATOM 2847 C C . SER B 1 165 ? 20.276 -14.274 69.450 1.00 48.03 165 SER B C 1
ATOM 2848 O O . SER B 1 165 ? 21.477 -14.371 69.190 1.00 47.90 165 SER B O 1
ATOM 2851 N N . PRO B 1 166 ? 19.680 -15.053 70.367 1.00 48.99 166 PRO B N 1
ATOM 2852 C CA . PRO B 1 166 ? 20.412 -16.093 71.101 1.00 49.70 166 PRO B CA 1
ATOM 2853 C C . PRO B 1 166 ? 20.562 -17.302 70.183 1.00 50.32 166 PRO B C 1
ATOM 2854 O O . PRO B 1 166 ? 21.460 -18.124 70.361 1.00 50.60 166 PRO B O 1
ATOM 2858 N N . ASP B 1 167 ? 19.658 -17.388 69.208 1.00 51.19 167 ASP B N 1
ATOM 2859 C CA . ASP B 1 167 ? 19.676 -18.454 68.210 1.00 51.86 167 ASP B CA 1
ATOM 2860 C C . ASP B 1 167 ? 19.739 -17.856 66.803 1.00 52.05 167 ASP B C 1
ATOM 2861 O O . ASP B 1 167 ? 20.231 -16.736 66.626 1.00 52.04 167 ASP B O 1
ATOM 2866 N N . THR B 1 168 ? 19.244 -18.605 65.822 1.00 52.24 168 THR B N 1
ATOM 2867 C CA . THR B 1 168 ? 19.275 -18.160 64.438 1.00 52.52 168 THR B CA 1
ATOM 2868 C C . THR B 1 168 ? 17.948 -17.539 64.006 1.00 52.52 168 THR B C 1
ATOM 2869 O O . THR B 1 168 ? 17.751 -17.201 62.838 1.00 52.57 168 THR B O 1
ATOM 2873 N N . SER B 1 169 ? 17.029 -17.390 64.949 1.00 52.53 169 SER B N 1
ATOM 2874 C CA . SER B 1 169 ? 15.732 -16.808 64.630 1.00 52.52 169 SER B CA 1
ATOM 2875 C C . SER B 1 169 ? 15.855 -15.301 64.685 1.00 52.30 169 SER B C 1
ATOM 2876 O O . SER B 1 169 ? 16.604 -14.771 65.501 1.00 52.37 169 SER B O 1
ATOM 2879 N N . ILE B 1 170 ? 15.129 -14.629 63.797 1.00 52.04 170 ILE B N 1
ATOM 2880 C CA . ILE B 1 170 ? 15.123 -13.170 63.699 1.00 51.76 170 ILE B CA 1
ATOM 2881 C C . ILE B 1 170 ? 14.355 -12.538 64.866 1.00 51.42 170 ILE B C 1
ATOM 2882 O O . ILE B 1 170 ? 13.164 -12.793 65.032 1.00 51.55 170 ILE B O 1
ATOM 2887 N N . PRO B 1 171 ? 15.021 -11.700 65.679 1.00 51.00 171 PRO B N 1
ATOM 2888 C CA . PRO B 1 171 ? 14.330 -11.065 66.804 1.00 50.58 171 PRO B CA 1
ATOM 2889 C C . PRO B 1 171 ? 13.126 -10.278 66.289 1.00 50.24 171 PRO B C 1
ATOM 2890 O O . PRO B 1 171 ? 13.166 -9.720 65.190 1.00 50.16 171 PRO B O 1
ATOM 2894 N N . GLU B 1 172 ? 12.054 -10.237 67.074 1.00 49.84 172 GLU B N 1
ATOM 2895 C CA . GLU B 1 172 ? 10.855 -9.514 66.666 1.00 49.51 172 GLU B CA 1
ATOM 2896 C C . GLU B 1 172 ? 11.103 -8.012 66.753 1.00 48.81 172 GLU B C 1
ATOM 2897 O O . GLU B 1 172 ? 10.439 -7.224 66.083 1.00 48.69 172 GLU B O 1
ATOM 2903 N N . LYS B 1 173 ? 12.064 -7.619 67.583 1.00 48.05 173 LYS B N 1
ATOM 2904 C CA . LYS B 1 173 ? 12.407 -6.207 67.734 1.00 47.37 173 LYS B CA 1
ATOM 2905 C C . LYS B 1 173 ? 13.896 -5.987 67.503 1.00 46.60 173 LYS B C 1
ATOM 2906 O O . LYS B 1 173 ? 14.715 -6.859 67.780 1.00 46.44 173 LYS B O 1
ATOM 2912 N N . GLU B 1 174 ? 14.243 -4.820 66.986 1.00 45.80 174 GLU B N 1
ATOM 2913 C CA . GLU B 1 174 ? 15.640 -4.514 66.730 1.00 45.06 174 GLU B CA 1
ATOM 2914 C C . GLU B 1 174 ? 16.224 -3.795 67.924 1.00 44.73 174 GLU B C 1
ATOM 2915 O O . GLU B 1 174 ? 15.503 -3.129 68.659 1.00 44.71 174 GLU B O 1
ATOM 2921 N N . ALA B 1 175 ? 17.529 -3.947 68.120 1.00 44.36 175 ALA B N 1
ATOM 2922 C CA . ALA B 1 175 ? 18.220 -3.322 69.242 1.00 44.03 175 ALA B CA 1
ATOM 2923 C C . ALA B 1 175 ? 18.590 -1.875 68.956 1.00 43.77 175 ALA B C 1
ATOM 2924 O O . ALA B 1 175 ? 18.631 -1.046 69.863 1.00 43.58 175 ALA B O 1
ATOM 2926 N N . ALA B 1 176 ? 18.866 -1.576 67.694 1.00 43.60 176 ALA B N 1
ATOM 2927 C CA . ALA B 1 176 ? 19.241 -0.225 67.318 1.00 43.48 176 ALA B CA 1
ATOM 2928 C C . ALA B 1 176 ? 18.965 0.065 65.848 1.00 43.40 176 ALA B C 1
ATOM 2929 O O . ALA B 1 176 ? 18.955 -0.844 65.015 1.00 43.29 176 ALA B O 1
ATOM 2931 N N . LEU B 1 177 ? 18.747 1.338 65.545 1.00 43.43 177 LEU B N 1
ATOM 2932 C CA . LEU B 1 177 ? 18.489 1.784 64.186 1.00 43.57 177 LEU B CA 1
ATOM 2933 C C . LEU B 1 177 ? 19.474 2.876 63.820 1.00 43.52 177 LEU B C 1
ATOM 2934 O O . LEU B 1 177 ? 19.379 4.001 64.317 1.00 43.68 177 LEU B O 1
ATOM 2939 N N . ILE B 1 178 ? 20.415 2.553 62.951 1.00 43.26 178 ILE B N 1
ATOM 2940 C CA . ILE B 1 178 ? 21.397 3.530 62.542 1.00 42.90 178 ILE B CA 1
ATOM 2941 C C . ILE B 1 178 ? 20.878 4.248 61.301 1.00 42.70 178 ILE B C 1
ATOM 2942 O O . ILE B 1 178 ? 20.779 3.662 60.226 1.00 42.77 178 ILE B O 1
ATOM 2947 N N . GLU B 1 179 ? 20.516 5.513 61.471 1.00 42.39 179 GLU B N 1
ATOM 2948 C CA . GLU B 1 179 ? 19.985 6.294 60.367 1.00 42.19 179 GLU B CA 1
ATOM 2949 C C . GLU B 1 179 ? 21.088 7.062 59.667 1.00 41.66 179 GLU B C 1
ATOM 2950 O O . GLU B 1 179 ? 21.371 8.216 59.987 1.00 41.68 179 GLU B O 1
ATOM 2956 N N . ASN B 1 180 ? 21.703 6.399 58.698 1.00 40.93 180 ASN B N 1
ATOM 2957 C CA . ASN B 1 180 ? 22.783 6.986 57.925 1.00 40.29 180 ASN B CA 1
ATOM 2958 C C . ASN B 1 180 ? 22.918 6.192 56.638 1.00 39.68 180 ASN B C 1
ATOM 2959 O O . ASN B 1 180 ? 23.260 5.008 56.653 1.00 39.49 180 ASN B O 1
ATOM 2964 N N . LYS B 1 181 ? 22.633 6.852 55.523 1.00 39.22 181 LYS B N 1
ATOM 2965 C CA . LYS B 1 181 ? 22.679 6.212 54.212 1.00 38.74 181 LYS B CA 1
ATOM 2966 C C . LYS B 1 181 ? 23.996 5.504 53.918 1.00 38.49 181 LYS B C 1
ATOM 2967 O O . LYS B 1 181 ? 24.010 4.323 53.582 1.00 38.22 181 LYS B O 1
ATOM 2973 N N . ALA B 1 182 ? 25.099 6.233 54.046 1.00 38.19 182 ALA B N 1
ATOM 2974 C CA . ALA B 1 182 ? 26.424 5.684 53.774 1.00 38.00 182 ALA B CA 1
ATOM 2975 C C . ALA B 1 182 ? 26.723 4.456 54.613 1.00 37.86 182 ALA B C 1
ATOM 2976 O O . ALA B 1 182 ? 27.195 3.448 54.099 1.00 37.94 182 ALA B O 1
ATOM 2978 N N . VAL B 1 183 ? 26.455 4.541 55.910 1.00 37.80 183 VAL B N 1
ATOM 2979 C CA . VAL B 1 183 ? 26.715 3.420 56.800 1.00 37.67 183 VAL B CA 1
ATOM 2980 C C . VAL B 1 183 ? 25.746 2.265 56.556 1.00 37.73 183 VAL B C 1
ATOM 2981 O O . VAL B 1 183 ? 26.120 1.094 56.687 1.00 37.63 183 VAL B O 1
ATOM 2985 N N . SER B 1 184 ? 24.513 2.587 56.176 1.00 37.66 184 SER B N 1
ATOM 2986 C CA . SER B 1 184 ? 23.512 1.549 55.943 1.00 37.80 184 SER B CA 1
ATOM 2987 C C . SER B 1 184 ? 23.982 0.446 54.989 1.00 37.86 184 SER B C 1
ATOM 2988 O O . SER B 1 184 ? 23.620 -0.718 55.162 1.00 38.03 184 SER B O 1
ATOM 2991 N N . SER B 1 185 ? 24.807 0.791 54.001 1.00 37.91 185 SER B N 1
ATOM 2992 C CA . SER B 1 185 ? 25.280 -0.213 53.048 1.00 38.02 185 SER B CA 1
ATOM 2993 C C . SER B 1 185 ? 26.715 -0.682 53.281 1.00 38.13 185 SER B C 1
ATOM 2994 O O . SER B 1 185 ? 27.184 -1.611 52.618 1.00 38.15 185 SER B O 1
ATOM 2997 N N . ALA B 1 186 ? 27.410 -0.051 54.221 1.00 38.18 186 ALA B N 1
ATOM 2998 C CA . ALA B 1 186 ? 28.798 -0.402 54.489 1.00 38.35 186 ALA B CA 1
ATOM 2999 C C . ALA B 1 186 ? 28.993 -1.872 54.817 1.00 38.42 186 ALA B C 1
ATOM 3000 O O . ALA B 1 186 ? 29.856 -2.525 54.240 1.00 38.53 186 ALA B O 1
ATOM 3002 N N . VAL B 1 187 ? 28.195 -2.394 55.740 1.00 38.61 187 VAL B N 1
ATOM 3003 C CA . VAL B 1 187 ? 28.328 -3.791 56.131 1.00 38.82 187 VAL B CA 1
ATOM 3004 C C . VAL B 1 187 ? 28.257 -4.741 54.937 1.00 38.98 187 VAL B C 1
ATOM 3005 O O . VAL B 1 187 ? 29.143 -5.570 54.750 1.00 38.83 187 VAL B O 1
ATOM 3009 N N . LEU B 1 188 ? 27.214 -4.625 54.123 1.00 39.29 188 LEU B N 1
ATOM 3010 C CA . LEU B 1 188 ? 27.088 -5.510 52.966 1.00 39.62 188 LEU B CA 1
ATOM 3011 C C . LEU B 1 188 ? 28.230 -5.270 51.984 1.00 39.94 188 LEU B C 1
ATOM 3012 O O . LEU B 1 188 ? 28.705 -6.191 51.322 1.00 39.83 188 LEU B O 1
ATOM 3017 N N . GLU B 1 189 ? 28.664 -4.020 51.894 1.00 40.45 189 GLU B N 1
ATOM 3018 C CA . GLU B 1 189 ? 29.760 -3.663 51.005 1.00 41.13 189 GLU B CA 1
ATOM 3019 C C . GLU B 1 189 ? 31.020 -4.440 51.389 1.00 41.41 189 GLU B C 1
ATOM 3020 O O . GLU B 1 189 ? 31.725 -4.961 50.523 1.00 41.54 189 GLU B O 1
ATOM 3026 N N . THR B 1 190 ? 31.303 -4.518 52.689 1.00 41.79 190 THR B N 1
ATOM 3027 C CA . THR B 1 190 ? 32.486 -5.237 53.162 1.00 42.21 190 THR B CA 1
ATOM 3028 C C . THR B 1 190 ? 32.354 -6.736 52.934 1.00 42.52 190 THR B C 1
ATOM 3029 O O . THR B 1 190 ? 33.318 -7.478 53.076 1.00 42.62 190 THR B O 1
ATOM 3033 N N . MET B 1 191 ? 31.158 -7.198 52.550 1.00 42.82 191 MET B N 1
ATOM 3034 C CA . MET B 1 191 ? 30.958 -8.633 52.393 1.00 43.21 191 MET B CA 1
ATOM 3035 C C . MET B 1 191 ? 30.940 -9.030 50.921 1.00 43.35 191 MET B C 1
ATOM 3036 O O . MET B 1 191 ? 31.417 -10.148 50.595 1.00 43.23 191 MET B O 1
ATOM 3041 N N . ILE B 1 192 ? 30.370 -8.237 50.039 1.00 43.58 192 ILE B N 1
ATOM 3042 C CA . ILE B 1 192 ? 30.291 -8.591 48.625 1.00 43.98 192 ILE B CA 1
ATOM 3043 C C . ILE B 1 192 ? 30.746 -7.470 47.701 1.00 44.41 192 ILE B C 1
ATOM 3044 O O . ILE B 1 192 ? 30.623 -7.574 46.481 1.00 44.24 192 ILE B O 1
ATOM 3049 N N . GLY B 1 193 ? 31.262 -6.397 48.289 1.00 45.00 193 GLY B N 1
ATOM 3050 C CA . GLY B 1 193 ? 31.736 -5.276 47.501 1.00 45.90 193 GLY B CA 1
ATOM 3051 C C . GLY B 1 193 ? 33.059 -5.577 46.821 1.00 46.58 193 GLY B C 1
ATOM 3052 O O . GLY B 1 193 ? 33.675 -6.617 47.067 1.00 46.43 193 GLY B O 1
ATOM 3053 N N . GLU B 1 194 ? 33.502 -4.655 45.975 1.00 47.35 194 GLU B N 1
ATOM 3054 C CA . GLU B 1 194 ? 34.749 -4.833 45.247 1.00 48.29 194 GLU B CA 1
ATOM 3055 C C . GLU B 1 194 ? 35.928 -5.208 46.144 1.00 48.92 194 GLU B C 1
ATOM 3056 O O . GLU B 1 194 ? 36.695 -6.121 45.827 1.00 49.02 194 GLU B O 1
ATOM 3062 N N . HIS B 1 195 ? 36.056 -4.524 47.277 1.00 49.63 195 HIS B N 1
ATOM 3063 C CA . HIS B 1 195 ? 37.189 -4.764 48.166 1.00 50.42 195 HIS B CA 1
ATOM 3064 C C . HIS B 1 195 ? 37.065 -5.914 49.144 1.00 50.80 195 HIS B C 1
ATOM 3065 O O . HIS B 1 195 ? 37.977 -6.154 49.935 1.00 50.97 195 HIS B O 1
ATOM 3072 N N . ALA B 1 196 ? 35.959 -6.644 49.098 1.00 51.08 196 ALA B N 1
ATOM 3073 C CA . ALA B 1 196 ? 35.819 -7.795 49.978 1.00 51.47 196 ALA B CA 1
ATOM 3074 C C . ALA B 1 196 ? 36.711 -8.858 49.335 1.00 51.73 196 ALA B C 1
ATOM 3075 O O . ALA B 1 196 ? 36.597 -9.105 48.133 1.00 51.89 196 ALA B O 1
ATOM 3077 N N . VAL B 1 197 ? 37.599 -9.477 50.106 1.00 52.04 197 VAL B N 1
ATOM 3078 C CA . VAL B 1 197 ? 38.465 -10.489 49.519 1.00 52.26 197 VAL B CA 1
ATOM 3079 C C . VAL B 1 197 ? 37.798 -11.851 49.479 1.00 52.23 197 VAL B C 1
ATOM 3080 O O . VAL B 1 197 ? 37.899 -12.566 48.482 1.00 52.40 197 VAL B O 1
ATOM 3084 N N . SER B 1 198 ? 37.107 -12.220 50.548 1.00 52.13 198 SER B N 1
ATOM 3085 C CA . SER B 1 198 ? 36.429 -13.513 50.553 1.00 51.95 198 SER B CA 1
ATOM 3086 C C . SER B 1 198 ? 35.391 -13.493 49.450 1.00 51.72 198 SER B C 1
ATOM 3087 O O . SER B 1 198 ? 34.429 -12.733 49.514 1.00 51.76 198 SER B O 1
ATOM 3090 N N . PRO B 1 199 ? 35.577 -14.320 48.415 1.00 51.44 199 PRO B N 1
ATOM 3091 C CA . PRO 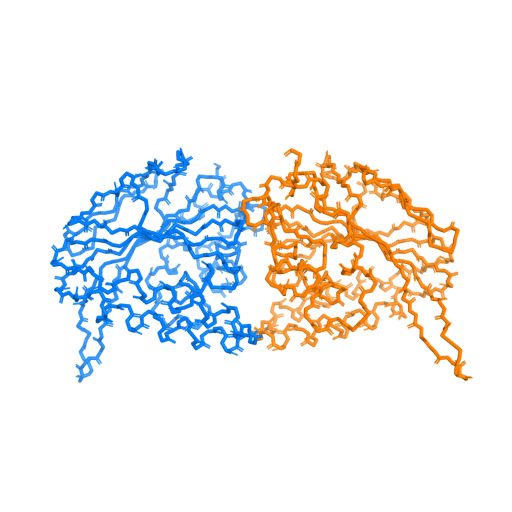B 1 199 ? 34.610 -14.333 47.318 1.00 51.14 199 PRO B CA 1
ATOM 3092 C C . PRO B 1 199 ? 33.472 -15.299 47.473 1.00 50.85 199 PRO B C 1
ATOM 3093 O O . PRO B 1 199 ? 32.655 -15.381 46.564 1.00 50.87 199 PRO B O 1
ATOM 3097 N N . ASP B 1 200 ? 33.399 -16.015 48.594 1.00 50.39 200 ASP B N 1
ATOM 3098 C CA . ASP B 1 200 ? 32.351 -17.017 48.767 1.00 49.97 200 ASP B CA 1
ATOM 3099 C C . ASP B 1 200 ? 30.925 -16.488 48.590 1.00 49.64 200 ASP B C 1
ATOM 3100 O O . ASP B 1 200 ? 30.109 -17.110 47.898 1.00 49.46 200 ASP B O 1
ATOM 3105 N N . LEU B 1 201 ? 30.613 -15.346 49.188 1.00 49.24 201 LEU B N 1
ATOM 3106 C CA . LEU B 1 201 ? 29.267 -14.804 49.061 1.00 49.02 201 LEU B CA 1
ATOM 3107 C C . LEU B 1 201 ? 29.010 -14.351 47.632 1.00 48.81 201 LEU B C 1
ATOM 3108 O O . LEU B 1 201 ? 27.945 -14.612 47.086 1.00 48.56 201 LEU B O 1
ATOM 3113 N N . LYS B 1 202 ? 29.994 -13.699 47.021 1.00 48.72 202 LYS B N 1
ATOM 3114 C CA . LYS B 1 202 ? 29.847 -13.225 45.648 1.00 48.73 202 LYS B CA 1
ATOM 3115 C C . LYS B 1 202 ? 29.564 -14.385 44.706 1.00 48.61 202 LYS B C 1
ATOM 3116 O O . LYS B 1 202 ? 28.737 -14.277 43.804 1.00 48.42 202 LYS B O 1
ATOM 3122 N N . ARG B 1 203 ? 30.250 -15.503 44.926 1.00 48.60 203 ARG B N 1
ATOM 3123 C CA . ARG B 1 203 ? 30.058 -16.684 44.094 1.00 48.66 203 ARG B CA 1
ATOM 3124 C C . ARG B 1 203 ? 28.654 -17.242 44.229 1.00 48.40 203 ARG B C 1
ATOM 3125 O O . ARG B 1 203 ? 28.025 -17.598 43.229 1.00 48.32 203 ARG B O 1
ATOM 3133 N N . CYS B 1 204 ? 28.155 -17.316 45.461 1.00 48.04 204 CYS B N 1
ATOM 3134 C CA . CYS B 1 204 ? 26.803 -17.819 45.677 1.00 47.72 204 CYS B CA 1
ATOM 3135 C C . CYS B 1 204 ? 25.828 -16.949 44.911 1.00 47.34 204 CYS B C 1
ATOM 3136 O O . CYS B 1 204 ? 24.968 -17.452 44.206 1.00 47.26 204 CYS B O 1
ATOM 3139 N N . LEU B 1 205 ? 25.969 -15.636 45.057 1.00 46.97 205 LEU B N 1
ATOM 3140 C CA . LEU B 1 205 ? 25.089 -14.698 44.382 1.00 46.69 205 LEU B CA 1
ATOM 3141 C C . LEU B 1 205 ? 25.091 -14.898 42.867 1.00 46.64 205 LEU B C 1
ATOM 3142 O O . LEU B 1 205 ? 24.035 -14.908 42.236 1.00 46.55 205 LEU B O 1
ATOM 3147 N N . ALA B 1 206 ? 26.277 -15.070 42.294 1.00 46.69 206 ALA B N 1
ATOM 3148 C CA . ALA B 1 206 ? 26.413 -15.278 40.855 1.00 46.88 206 ALA B CA 1
ATOM 3149 C C . ALA B 1 206 ? 25.789 -16.608 40.449 1.00 47.02 206 ALA B C 1
ATOM 3150 O O . ALA B 1 206 ? 25.157 -16.712 39.401 1.00 47.02 206 ALA B O 1
ATOM 3152 N N . ALA B 1 207 ? 25.950 -17.615 41.299 1.00 47.19 207 ALA B N 1
ATOM 3153 C CA . ALA B 1 207 ? 25.420 -18.944 41.024 1.00 47.39 207 ALA B CA 1
ATOM 3154 C C . ALA B 1 207 ? 23.892 -19.052 41.080 1.00 47.64 207 ALA B C 1
ATOM 3155 O O . ALA B 1 207 ? 23.267 -19.692 40.224 1.00 47.61 207 ALA B O 1
ATOM 3157 N N . ARG B 1 208 ? 23.271 -18.433 42.059 1.00 47.89 208 ARG B N 1
ATOM 3158 C CA . ARG B 1 208 ? 21.820 -18.622 42.248 1.00 48.31 208 ARG B CA 1
ATOM 3159 C C . ARG B 1 208 ? 20.921 -17.507 41.671 1.00 48.49 208 ARG B C 1
ATOM 3160 O O . ARG B 1 208 ? 19.697 -17.659 41.580 1.00 48.40 208 ARG B O 1
ATOM 3168 N N . LEU B 1 209 ? 21.449 -16.332 41.340 1.00 48.80 209 LEU B N 1
ATOM 3169 C CA . LEU B 1 209 ? 20.623 -15.257 40.783 1.00 49.22 209 LEU B CA 1
ATOM 3170 C C . LEU B 1 209 ? 20.095 -15.612 39.391 1.00 49.67 209 LEU B C 1
ATOM 3171 O O . LEU B 1 209 ? 18.874 -15.373 39.126 1.00 49.50 209 LEU B O 1
ATOM 3176 N N . PRO B 1 210 ? 20.971 -16.046 38.452 1.00 50.19 210 PRO B N 1
ATOM 3177 C CA . PRO B 1 210 ? 20.533 -16.273 37.070 1.00 50.82 210 PRO B CA 1
ATOM 3178 C C . PRO B 1 210 ? 19.194 -16.996 36.952 1.00 51.51 210 PRO B C 1
ATOM 3179 O O . PRO B 1 210 ? 18.291 -16.530 36.258 1.00 51.48 210 PRO B O 1
ATOM 3183 N N . ALA B 1 211 ? 19.064 -18.122 37.645 1.00 52.30 211 ALA B N 1
ATOM 3184 C CA . ALA B 1 211 ? 17.833 -18.895 37.604 1.00 53.24 211 ALA B CA 1
ATOM 3185 C C . ALA B 1 211 ? 16.635 -18.062 38.037 1.00 53.94 211 ALA B C 1
ATOM 3186 O O . ALA B 1 211 ? 15.554 -18.190 37.465 1.00 53.95 211 ALA B O 1
ATOM 3188 N N . LEU B 1 212 ? 16.818 -17.211 39.045 1.00 54.79 212 LEU B N 1
ATOM 3189 C CA . LEU B 1 212 ? 15.722 -16.363 39.512 1.00 55.73 212 LEU B CA 1
ATOM 3190 C C . LEU B 1 212 ? 15.420 -15.238 38.523 1.00 56.42 212 LEU B C 1
ATOM 3191 O O . LEU B 1 212 ? 14.264 -14.901 38.286 1.00 56.37 212 LEU B O 1
ATOM 3196 N N . LEU B 1 213 ? 16.465 -14.659 37.943 1.00 57.37 213 LEU B N 1
ATOM 3197 C CA . LEU B 1 213 ? 16.291 -13.562 37.000 1.00 58.47 213 LEU B CA 1
ATOM 3198 C C . LEU B 1 213 ? 15.650 -13.999 35.687 1.00 59.34 213 LEU B C 1
ATOM 3199 O O . LEU B 1 213 ? 14.823 -13.276 35.124 1.00 59.41 213 LEU B O 1
ATOM 3204 N N . ASN B 1 214 ? 16.027 -15.180 35.205 1.00 60.39 214 ASN B N 1
ATOM 3205 C CA . ASN B 1 214 ? 15.492 -15.684 33.943 1.00 61.55 214 ASN B CA 1
ATOM 3206 C C . ASN B 1 214 ? 14.072 -16.233 34.067 1.00 62.15 214 ASN B C 1
ATOM 3207 O O . ASN B 1 214 ? 13.566 -16.860 33.134 1.00 62.30 214 ASN B O 1
ATOM 3212 N N . GLU B 1 215 ? 13.438 -15.999 35.213 1.00 62.82 215 GLU B N 1
ATOM 3213 C CA . GLU B 1 215 ? 12.071 -16.465 35.443 1.00 63.51 215 GLU B CA 1
ATOM 3214 C C . GLU B 1 215 ? 11.099 -15.479 34.800 1.00 63.76 215 GLU B C 1
ATOM 3215 O O . GLU B 1 215 ? 11.556 -14.377 34.424 1.00 63.97 215 GLU B O 1
#

B-factor: mean 48.57, std 9.46, range [34.28, 90.38]